Protein AF-A0A7S4KY15-F1 (afdb_monomer_lite)

Sequence (401 aa):
DKLGHRAYLKGSETFKRVVEAFGSQVVDPSSGEIDRRSLASIVFGDAEQMKVLNGIVWPAIRELAVEEMKGMRERGVELCVMEAAVLLEACWDDFVDEVWTVIVPEEKSKERLMKRNNISEEDAKKRISAQMTNQDRMKRSDIIISNEWDTEQTNQQVKKALQGVKNRMSSKPPIQVQQDSNGNNFLSSRWFSCCRSLKVDDATQRSWWRLIRQKYSGVGRYYHNTHHLRDMFVLLQEFAISADRQDLLYLAIFFHDVVYDATRTDNEEASVKFFQTFCNAARQISREDQDLVCKMIMSTKHDADHDRELKGDFAILNDLDLSILGSQPSKYSKYAENVQMEFSPLPFPTFLARRKEFLSKMLSKTTIFSADVFRRHLEDTARSNMDREIAKISRLCSLNN

InterPro domains:
  IPR001977 Dephospho-CoA kinase [PF01121] (1-149)
  IPR001977 Dephospho-CoA kinase [PS51219] (1-173)
  IPR001977 Dephospho-CoA kinase [TIGR00152] (1-159)
  IPR009218 Predicted HD phosphohydrolase [PTHR21174] (185-394)
  IPR027417 P-loop containing nucleoside triphosphate hydrolase [G3DSA:3.40.50.300] (1-173)
  IPR027417 P-loop containing nucleoside triphosphate hydrolase [SSF52540] (3-163)

Radius of gyration: 24.05 Å; chains: 1; bounding box: 65×59×65 Å

Foldseek 3Di:
DVLLQVLLFPPHPLVVQLCVLPNPQQADPPRRGGVPVSLCVVCPPDPVSVVSNCVSRVVSSLVVVVVVVLVCLVVVNPDDDDDDQCCVVSVVLQPDPFAEDEDEPLVVQLVVCCVVVVDDSVVSVVVQVVGDDPVRSVVSGPHYAYPHDDPVSSVVSVVVVVVVVVCVVVPDDPPVPPDDRDPDGPLLVLQVVLCVVLVFDPVLSVVVVVLLQVLLVDPLNLPSHVVLLVQLVVCCVVLVDDAPCNSLLSLLSSQLQSPDAPVDLCRLVVSLVVSVVSCVNRVSQDPVSSVVSSVLSVLLRPDDDLPPQDDTSSLSSNLSNCLQLQDDLVSVVSSVVSSVSSVVVDDPLVVLVVLLVSLVSCLPHPFNGNDPSSRVRGGVSSNVNSVVSNVVSVVVVVVVD

Structure (mmCIF, N/CA/C/O backbone):
data_AF-A0A7S4KY15-F1
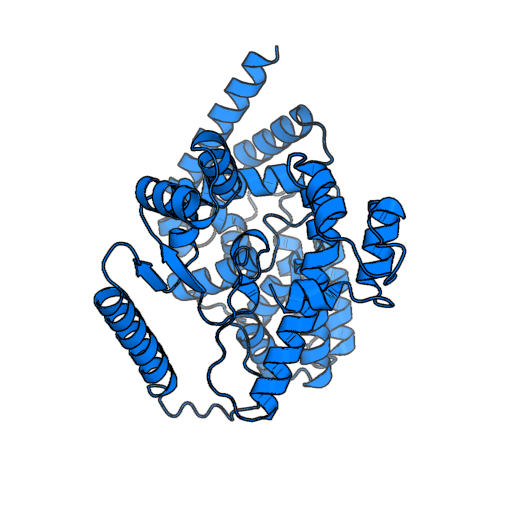#
_entry.id   AF-A0A7S4KY15-F1
#
loop_
_atom_site.group_PDB
_atom_site.id
_atom_site.type_symbol
_atom_site.label_atom_id
_atom_site.label_alt_id
_atom_site.label_comp_id
_atom_site.label_asym_id
_atom_site.label_entity_id
_atom_site.label_seq_id
_atom_site.pdbx_PDB_ins_code
_atom_site.Cartn_x
_atom_site.Cartn_y
_atom_site.Cartn_z
_atom_site.occupancy
_atom_site.B_iso_or_equiv
_atom_site.auth_seq_id
_atom_site.auth_comp_id
_atom_site.auth_asym_id
_atom_site.auth_atom_id
_atom_site.pdbx_PDB_model_num
ATOM 1 N N . ASP A 1 1 ? 12.269 -12.842 -16.974 1.00 84.38 1 ASP A N 1
ATOM 2 C CA . ASP A 1 1 ? 12.933 -12.526 -18.271 1.00 84.38 1 ASP A CA 1
ATOM 3 C C . ASP A 1 1 ? 12.148 -12.826 -19.544 1.00 84.38 1 ASP A C 1
ATOM 5 O O . ASP A 1 1 ? 11.930 -11.909 -20.329 1.00 84.38 1 ASP A O 1
ATOM 9 N N . LYS A 1 2 ? 11.697 -14.067 -19.786 1.00 90.31 2 LYS A N 1
ATOM 10 C CA . LYS A 1 2 ? 11.038 -14.436 -21.061 1.00 90.31 2 LYS A CA 1
ATOM 11 C C . LYS A 1 2 ? 9.825 -13.561 -21.410 1.00 90.31 2 LYS A C 1
ATOM 13 O O . LYS A 1 2 ? 9.674 -13.154 -22.558 1.00 90.31 2 LYS A O 1
ATOM 18 N N . LEU A 1 3 ? 8.994 -13.240 -20.416 1.00 91.31 3 LEU A N 1
ATOM 19 C CA . LEU A 1 3 ? 7.856 -12.333 -20.597 1.00 91.31 3 LEU A CA 1
ATOM 20 C C . LEU A 1 3 ? 8.289 -10.889 -20.873 1.00 91.31 3 LEU A C 1
ATOM 22 O O . LEU A 1 3 ? 7.637 -10.210 -21.653 1.00 91.31 3 LEU A O 1
ATOM 26 N N . GLY A 1 4 ? 9.424 -10.453 -20.318 1.00 89.06 4 GLY A N 1
ATOM 27 C CA . GLY A 1 4 ? 10.032 -9.162 -20.641 1.00 89.06 4 GLY A CA 1
ATOM 28 C C . GLY A 1 4 ? 10.377 -9.048 -22.115 1.00 89.06 4 GLY A C 1
ATOM 29 O O . GLY A 1 4 ? 9.967 -8.092 -22.756 1.00 89.06 4 GLY A O 1
ATOM 30 N N . HIS A 1 5 ? 11.035 -10.061 -22.678 1.00 89.06 5 HIS A N 1
ATOM 31 C CA . HIS A 1 5 ? 11.338 -10.079 -24.112 1.00 89.06 5 HIS A CA 1
ATOM 32 C C . HIS A 1 5 ? 10.069 -10.093 -24.974 1.00 89.06 5 HIS A C 1
ATOM 34 O O . HIS A 1 5 ? 10.026 -9.447 -26.015 1.00 89.06 5 HIS A O 1
ATOM 40 N N . ARG A 1 6 ? 9.028 -10.809 -24.532 1.00 92.12 6 ARG A N 1
ATOM 41 C CA . ARG A 1 6 ? 7.729 -10.844 -25.216 1.00 92.12 6 ARG A CA 1
ATOM 42 C C . ARG A 1 6 ? 6.985 -9.511 -25.180 1.00 92.12 6 ARG A C 1
ATOM 44 O O . ARG A 1 6 ? 6.291 -9.198 -26.142 1.00 92.12 6 ARG A O 1
ATOM 51 N N . ALA A 1 7 ? 7.108 -8.751 -24.093 1.00 92.12 7 ALA A N 1
ATOM 52 C CA . ALA A 1 7 ? 6.341 -7.527 -23.877 1.00 92.12 7 ALA A CA 1
ATOM 53 C C . ALA A 1 7 ? 6.545 -6.506 -25.005 1.00 92.12 7 ALA A C 1
ATOM 55 O O . ALA A 1 7 ? 5.584 -5.910 -25.480 1.00 92.12 7 ALA A O 1
ATOM 56 N N . TYR A 1 8 ? 7.776 -6.355 -25.493 1.00 92.12 8 TYR A N 1
ATOM 57 C CA . TYR A 1 8 ? 8.141 -5.402 -26.546 1.00 92.12 8 TYR A CA 1
ATOM 58 C C . TYR A 1 8 ? 8.457 -6.072 -27.892 1.00 92.12 8 TYR A C 1
ATOM 60 O O . TYR A 1 8 ? 9.281 -5.568 -28.652 1.00 92.12 8 TYR A O 1
ATOM 68 N N . LEU A 1 9 ? 7.823 -7.205 -28.215 1.00 93.38 9 LEU A N 1
ATOM 69 C CA . LEU A 1 9 ? 7.901 -7.744 -29.577 1.00 93.38 9 LEU A CA 1
ATOM 70 C C . LEU A 1 9 ? 7.381 -6.723 -30.594 1.00 93.38 9 LEU A C 1
ATOM 72 O O . LEU A 1 9 ? 6.464 -5.949 -30.312 1.00 93.38 9 LEU A O 1
ATOM 76 N N . LYS A 1 10 ? 7.960 -6.745 -31.798 1.00 91.50 10 LYS A N 1
ATOM 77 C CA . LYS A 1 10 ? 7.590 -5.841 -32.890 1.00 91.50 10 LYS A CA 1
ATOM 78 C C . LYS A 1 10 ? 6.073 -5.824 -33.097 1.00 91.50 10 LYS A C 1
ATOM 80 O O . LYS A 1 10 ? 5.444 -6.865 -33.266 1.00 91.50 10 LYS A O 1
ATOM 85 N N . GLY A 1 11 ? 5.502 -4.621 -33.105 1.00 89.50 11 GLY A N 1
ATOM 86 C CA . GLY A 1 11 ? 4.063 -4.397 -33.260 1.00 89.50 11 GLY A CA 1
ATOM 87 C C . GLY A 1 11 ? 3.275 -4.317 -31.949 1.00 89.50 11 GLY A C 1
ATOM 88 O O . GLY A 1 11 ? 2.125 -3.881 -31.988 1.00 89.50 11 GLY A O 1
ATOM 89 N N . SER A 1 12 ? 3.868 -4.660 -30.798 1.00 93.62 12 SER A N 1
ATOM 90 C CA . SER A 1 12 ? 3.221 -4.444 -29.502 1.00 93.62 12 SER A CA 1
ATOM 91 C C . SER A 1 12 ? 3.156 -2.958 -29.142 1.00 93.62 12 SER A C 1
ATOM 93 O O . SER A 1 12 ? 3.936 -2.133 -29.624 1.00 93.62 12 SER A O 1
ATOM 95 N N . GLU A 1 13 ? 2.228 -2.601 -28.258 1.00 93.19 13 GLU A N 1
ATOM 96 C CA . GLU A 1 13 ? 2.132 -1.230 -27.755 1.00 93.19 13 GLU A CA 1
ATOM 97 C C . GLU A 1 13 ? 3.367 -0.845 -26.928 1.00 93.19 13 GLU A C 1
ATOM 99 O O . GLU A 1 13 ? 3.896 0.258 -27.045 1.00 93.19 13 GLU A O 1
ATOM 104 N N . THR A 1 14 ? 3.904 -1.786 -26.149 1.00 94.19 14 THR A N 1
ATOM 105 C CA . THR A 1 14 ? 5.148 -1.588 -25.397 1.00 94.19 14 THR A CA 1
ATOM 106 C C . THR A 1 14 ? 6.331 -1.325 -26.325 1.00 94.19 14 THR A C 1
ATOM 108 O O . THR A 1 14 ? 7.147 -0.467 -26.006 1.00 94.19 14 THR A O 1
ATOM 111 N N . PHE A 1 15 ? 6.418 -2.000 -27.479 1.00 96.81 15 PHE A N 1
ATOM 112 C CA . PHE A 1 15 ? 7.454 -1.727 -28.481 1.00 96.81 15 PHE A CA 1
ATOM 113 C C . PHE A 1 15 ? 7.406 -0.266 -28.935 1.00 96.81 15 PHE A C 1
ATOM 115 O O . PHE A 1 15 ? 8.423 0.420 -28.874 1.00 96.81 15 PHE A O 1
ATOM 122 N N . LYS A 1 16 ? 6.224 0.236 -29.321 1.00 95.75 16 LYS A N 1
ATOM 123 C CA . LYS A 1 16 ? 6.062 1.633 -29.760 1.00 95.75 16 LYS A CA 1
ATOM 124 C C . LYS A 1 16 ? 6.497 2.613 -28.678 1.00 95.75 16 LYS A C 1
ATOM 126 O O . LYS A 1 16 ? 7.322 3.476 -28.947 1.00 95.75 16 LYS A O 1
ATOM 131 N N . ARG A 1 17 ? 6.030 2.411 -27.443 1.00 95.56 17 ARG A N 1
ATOM 132 C CA . ARG A 1 17 ? 6.374 3.271 -26.300 1.00 95.56 17 ARG A CA 1
ATOM 133 C C . ARG A 1 17 ? 7.869 3.264 -25.980 1.00 95.56 17 ARG A C 1
ATOM 135 O O . ARG A 1 17 ? 8.416 4.299 -25.617 1.00 95.56 17 ARG A O 1
ATOM 142 N N . VAL A 1 18 ? 8.542 2.119 -26.119 1.00 96.44 18 VAL A N 1
ATOM 143 C CA . VAL A 1 18 ? 10.005 2.035 -25.969 1.00 96.44 18 VAL A CA 1
ATOM 144 C C . VAL A 1 18 ? 10.705 2.830 -27.076 1.00 96.44 18 VAL A C 1
ATOM 146 O O . VAL A 1 18 ? 11.608 3.605 -26.778 1.00 96.44 18 VAL A O 1
ATOM 149 N N . VAL A 1 19 ? 10.279 2.703 -28.335 1.00 96.62 19 VAL A N 1
ATOM 150 C CA . VAL A 1 19 ? 10.871 3.463 -29.453 1.00 96.62 19 VAL A CA 1
ATOM 151 C C . VAL A 1 19 ? 10.602 4.966 -29.331 1.00 96.62 19 VAL A C 1
ATOM 153 O O . VAL A 1 19 ? 11.486 5.765 -29.619 1.00 96.62 19 VAL A O 1
ATOM 156 N N . GLU A 1 20 ? 9.423 5.370 -28.863 1.00 96.50 20 GLU A N 1
ATOM 157 C CA . GLU A 1 20 ? 9.095 6.776 -28.592 1.00 96.50 20 GLU A CA 1
ATOM 158 C C . GLU A 1 20 ? 9.976 7.371 -27.488 1.00 96.50 20 GLU A C 1
ATOM 160 O O . GLU A 1 20 ? 10.444 8.499 -27.618 1.00 96.50 20 GLU A O 1
ATOM 165 N N . ALA A 1 21 ? 10.228 6.613 -26.417 1.00 95.31 21 ALA A N 1
ATOM 166 C CA . ALA A 1 21 ? 11.022 7.082 -25.285 1.00 95.31 21 ALA A CA 1
ATOM 167 C C . ALA A 1 21 ? 12.530 7.118 -25.579 1.00 95.31 21 ALA A C 1
ATOM 169 O O . ALA A 1 21 ? 13.219 8.038 -25.144 1.00 95.31 21 ALA A O 1
ATOM 170 N N . PHE A 1 22 ? 13.046 6.121 -26.303 1.00 95.69 22 PHE A N 1
ATOM 171 C CA . PHE A 1 22 ? 14.488 5.920 -26.480 1.00 95.69 22 PHE A CA 1
ATOM 172 C C . PHE A 1 22 ? 14.981 6.150 -27.911 1.00 95.69 22 PHE A C 1
ATOM 174 O O . PHE A 1 22 ? 16.177 6.032 -28.152 1.00 95.69 22 PHE A O 1
ATOM 181 N N . GLY A 1 23 ? 14.098 6.509 -28.845 1.00 94.69 23 GLY A N 1
ATOM 182 C CA . GLY A 1 23 ? 14.410 6.807 -30.243 1.00 94.69 23 GLY A CA 1
ATOM 183 C C . GLY A 1 23 ? 14.608 5.571 -31.130 1.00 94.69 23 GLY A C 1
ATOM 184 O O . GLY A 1 23 ? 14.710 4.435 -30.673 1.00 94.69 23 GLY A O 1
ATOM 185 N N . SER A 1 24 ? 14.674 5.775 -32.448 1.00 93.69 24 SER A N 1
ATOM 186 C CA . SER A 1 24 ? 14.791 4.676 -33.421 1.00 93.69 24 SER A CA 1
ATOM 187 C C . SER A 1 24 ? 16.122 3.922 -33.354 1.00 93.69 24 SER A C 1
ATOM 189 O O . SER A 1 24 ? 16.219 2.824 -33.889 1.00 93.69 24 SER A O 1
ATOM 191 N N . GLN A 1 25 ? 17.142 4.473 -32.692 1.00 93.62 25 GLN A N 1
ATOM 192 C CA . GLN A 1 25 ? 18.443 3.826 -32.514 1.00 93.62 25 GLN A CA 1
ATOM 193 C C . GLN A 1 25 ? 18.392 2.571 -31.633 1.00 93.62 25 GLN A C 1
ATOM 195 O O . GLN A 1 25 ? 19.331 1.782 -31.661 1.00 93.62 25 GLN A O 1
ATOM 200 N N . VAL A 1 26 ? 17.318 2.367 -30.858 1.00 95.62 26 VAL A N 1
ATOM 201 C CA . VAL A 1 26 ? 17.126 1.119 -30.100 1.00 95.62 26 VAL A CA 1
ATOM 202 C C . VAL A 1 26 ? 16.463 0.017 -30.923 1.00 95.62 26 VAL A C 1
ATOM 204 O O . VAL A 1 26 ? 16.178 -1.047 -30.381 1.00 95.62 26 VAL A O 1
ATOM 207 N N . VAL A 1 27 ? 16.198 0.250 -32.210 1.00 96.00 27 VAL A N 1
ATOM 208 C CA . VAL A 1 27 ? 15.629 -0.739 -33.128 1.00 96.00 27 VAL A CA 1
ATOM 209 C C . VAL A 1 27 ? 16.732 -1.261 -34.035 1.00 96.00 27 VAL A C 1
ATOM 211 O O . VAL A 1 27 ? 17.390 -0.490 -34.731 1.00 96.00 27 VAL A O 1
ATOM 214 N N . ASP A 1 28 ? 16.915 -2.578 -34.056 1.00 94.44 28 ASP A N 1
ATOM 215 C CA . ASP A 1 28 ? 17.824 -3.223 -34.993 1.00 94.44 28 ASP A CA 1
ATOM 216 C C . ASP A 1 28 ? 17.296 -3.037 -36.433 1.00 94.44 28 ASP A C 1
ATOM 218 O O . ASP A 1 28 ? 16.183 -3.482 -36.735 1.00 94.44 28 ASP A O 1
ATOM 222 N N . PRO A 1 29 ? 18.060 -2.413 -37.350 1.00 91.06 29 PRO A N 1
ATOM 223 C CA . PRO A 1 29 ? 17.568 -2.100 -38.693 1.00 91.06 29 PRO A CA 1
ATOM 224 C C . PRO A 1 29 ? 17.231 -3.329 -39.545 1.00 91.06 29 PRO A C 1
ATOM 226 O O . PRO A 1 29 ? 16.458 -3.218 -40.495 1.00 91.06 29 PRO A O 1
ATOM 229 N N . SER A 1 30 ? 17.818 -4.491 -39.236 1.00 92.19 30 SER A N 1
ATOM 230 C CA . SER A 1 30 ? 17.660 -5.708 -40.038 1.00 92.19 30 SER A CA 1
ATOM 231 C C . SER A 1 30 ? 16.405 -6.505 -39.668 1.00 92.19 30 SER A C 1
ATOM 233 O O . SER A 1 30 ? 15.665 -6.953 -40.542 1.00 92.19 30 SER A O 1
ATOM 235 N N . SER A 1 31 ? 16.128 -6.640 -38.373 1.00 92.12 31 SER A N 1
ATOM 236 C CA . SER A 1 31 ? 14.984 -7.375 -37.825 1.00 92.12 31 SER A CA 1
ATOM 237 C C . SER A 1 31 ? 13.772 -6.469 -37.578 1.00 92.12 31 SER A C 1
ATOM 239 O O . SER A 1 31 ? 12.613 -6.892 -37.678 1.00 92.12 31 SER A O 1
ATOM 241 N N . GLY A 1 32 ? 14.015 -5.191 -37.285 1.00 92.50 32 GLY A N 1
ATOM 242 C CA . GLY A 1 32 ? 13.005 -4.262 -36.791 1.00 92.50 32 GLY A CA 1
ATOM 243 C C . GLY A 1 32 ? 12.540 -4.574 -35.365 1.00 92.50 32 GLY A C 1
ATOM 244 O O . GLY A 1 32 ? 11.466 -4.114 -34.979 1.00 92.50 32 GLY A O 1
ATOM 245 N N . GLU A 1 33 ? 13.290 -5.381 -34.612 1.00 94.62 33 GLU A N 1
ATOM 246 C CA . GLU A 1 33 ? 13.068 -5.629 -33.184 1.00 94.62 33 GLU A CA 1
ATOM 247 C C . GLU A 1 33 ? 13.907 -4.681 -32.318 1.00 94.62 33 GLU A C 1
ATOM 249 O O . GLU A 1 33 ? 14.807 -4.003 -32.808 1.00 94.62 33 GLU A O 1
ATOM 254 N N . ILE A 1 34 ? 13.627 -4.632 -31.012 1.00 95.12 34 ILE A N 1
ATOM 255 C CA . ILE A 1 34 ? 14.460 -3.875 -30.073 1.00 95.12 34 ILE A CA 1
ATOM 256 C C . ILE A 1 34 ? 15.853 -4.509 -29.986 1.00 95.12 34 ILE A C 1
ATOM 258 O O . ILE A 1 34 ? 16.000 -5.651 -29.536 1.00 95.12 34 ILE A O 1
ATOM 262 N N . ASP A 1 35 ? 16.885 -3.738 -30.325 1.00 94.75 35 ASP A N 1
ATOM 263 C CA . ASP A 1 35 ? 18.264 -4.075 -30.003 1.00 94.75 35 ASP A CA 1
ATOM 264 C C . ASP A 1 35 ? 18.503 -3.851 -28.507 1.00 94.75 35 ASP A C 1
ATOM 266 O O . ASP A 1 35 ? 18.788 -2.750 -28.024 1.00 94.75 35 ASP A O 1
ATOM 270 N N . ARG A 1 36 ? 18.416 -4.949 -27.754 1.00 91.12 36 ARG A N 1
ATOM 271 C CA . ARG A 1 36 ? 18.651 -4.956 -26.308 1.00 91.12 36 ARG A CA 1
ATOM 272 C C . ARG A 1 36 ? 20.043 -4.461 -25.935 1.00 91.12 36 ARG A C 1
ATOM 274 O O . ARG A 1 36 ? 20.189 -3.976 -24.820 1.00 91.12 36 ARG A O 1
ATOM 281 N N . ARG A 1 37 ? 21.057 -4.585 -26.800 1.00 89.31 37 ARG A N 1
ATOM 282 C CA . ARG A 1 37 ? 22.414 -4.100 -26.507 1.00 89.31 37 ARG A CA 1
ATOM 283 C C . ARG A 1 37 ?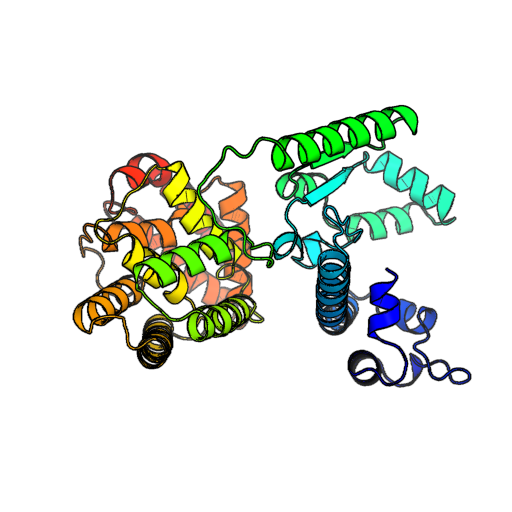 22.465 -2.577 -26.566 1.00 89.31 37 ARG A C 1
ATOM 285 O O . ARG A 1 37 ? 22.994 -1.958 -25.644 1.00 89.31 37 ARG A O 1
ATOM 292 N N . SER A 1 38 ? 21.869 -1.993 -27.601 1.00 92.38 38 SER A N 1
ATOM 293 C CA . SER A 1 38 ? 21.743 -0.540 -27.738 1.00 92.38 38 SER A CA 1
ATOM 294 C C . SER A 1 38 ? 20.864 0.044 -26.632 1.00 92.38 38 SER A C 1
ATOM 296 O O . SER A 1 38 ? 21.295 0.966 -25.941 1.00 92.38 38 SER A O 1
ATOM 298 N N . LEU A 1 39 ? 19.702 -0.557 -26.351 1.00 93.31 39 LEU A N 1
ATOM 299 C CA . LEU A 1 39 ? 18.846 -0.129 -25.240 1.00 93.31 39 LEU A CA 1
ATOM 300 C C . LEU A 1 39 ? 19.570 -0.234 -23.889 1.00 93.31 39 LEU A C 1
ATOM 302 O O . LEU A 1 39 ? 19.547 0.711 -23.105 1.00 93.31 39 LEU A O 1
ATOM 306 N N . ALA A 1 40 ? 20.269 -1.347 -23.641 1.00 88.19 40 ALA A N 1
ATOM 307 C CA . ALA A 1 40 ? 21.098 -1.548 -22.454 1.00 88.19 40 ALA A CA 1
ATOM 308 C C . ALA A 1 40 ? 22.138 -0.431 -22.283 1.00 88.19 40 ALA A C 1
ATOM 310 O O . ALA A 1 40 ? 22.302 0.066 -21.176 1.00 88.19 40 ALA A O 1
ATOM 311 N N . SER A 1 41 ? 22.811 -0.005 -23.354 1.00 89.12 41 SER A N 1
ATOM 312 C CA . SER A 1 41 ? 23.823 1.056 -23.272 1.00 89.12 41 SER A CA 1
ATOM 313 C C . SER A 1 41 ? 23.266 2.427 -22.867 1.00 89.12 41 SER A C 1
ATOM 315 O O . SER A 1 41 ? 24.013 3.243 -22.340 1.00 89.12 41 SER A O 1
ATOM 317 N N . ILE A 1 42 ? 21.965 2.660 -23.081 1.00 90.50 42 ILE A N 1
ATOM 318 C CA . ILE A 1 42 ? 21.277 3.896 -22.690 1.00 90.50 42 ILE A CA 1
ATOM 319 C C . ILE A 1 42 ? 20.821 3.822 -21.230 1.00 90.50 42 ILE A C 1
ATOM 321 O O . ILE A 1 42 ? 20.966 4.786 -20.487 1.00 90.50 42 ILE A O 1
ATOM 325 N N . VAL A 1 43 ? 20.255 2.684 -20.811 1.00 89.56 43 VAL A N 1
ATOM 326 C CA . VAL A 1 43 ? 19.633 2.565 -19.480 1.00 89.56 43 VAL A CA 1
ATOM 327 C C . VAL A 1 43 ? 20.600 2.106 -18.389 1.00 89.56 43 VAL A C 1
ATOM 329 O O . VAL A 1 43 ? 20.411 2.434 -17.220 1.00 89.56 43 VAL A O 1
ATOM 332 N N . PHE A 1 44 ? 21.640 1.333 -18.717 1.00 79.31 44 PHE A N 1
ATOM 333 C CA . PHE A 1 44 ? 22.624 0.908 -17.722 1.00 79.31 44 PHE A CA 1
ATOM 334 C C . PHE A 1 44 ? 23.637 2.024 -17.476 1.00 79.31 44 PHE A C 1
ATOM 336 O O . PHE A 1 44 ? 24.485 2.302 -18.315 1.00 79.31 44 PHE A O 1
ATOM 343 N N . GLY A 1 45 ? 23.565 2.621 -16.285 1.00 75.00 45 GLY A N 1
ATOM 344 C CA . GLY A 1 45 ? 24.395 3.761 -15.882 1.00 75.00 45 GLY A CA 1
ATOM 345 C C . GLY A 1 45 ? 23.601 5.053 -15.689 1.00 75.00 45 GLY A C 1
ATOM 346 O O . GLY A 1 45 ? 24.130 5.985 -15.093 1.00 75.00 45 GLY A O 1
ATOM 347 N N . ASP A 1 46 ? 22.329 5.076 -16.103 1.00 84.62 46 ASP A N 1
ATOM 348 C CA . ASP A 1 46 ? 21.411 6.200 -15.919 1.00 84.62 46 ASP A CA 1
ATOM 349 C C . ASP A 1 46 ? 20.130 5.729 -15.207 1.00 84.62 46 ASP A C 1
ATOM 351 O O . ASP A 1 46 ? 19.293 5.007 -15.759 1.00 84.62 46 ASP A O 1
ATOM 355 N N . ALA A 1 47 ? 19.995 6.121 -13.939 1.00 81.56 47 ALA A N 1
ATOM 356 C CA . ALA A 1 47 ? 18.879 5.713 -13.091 1.00 81.56 47 ALA A CA 1
ATOM 357 C C . ALA A 1 47 ? 17.526 6.260 -13.577 1.00 81.56 47 ALA A C 1
ATOM 359 O O . ALA A 1 47 ? 16.511 5.572 -13.435 1.00 81.56 47 ALA A O 1
ATOM 360 N N . GLU A 1 48 ? 17.498 7.452 -14.178 1.00 87.81 48 GLU A N 1
ATOM 361 C CA . GLU A 1 48 ? 16.263 8.051 -14.691 1.00 87.81 48 GLU A CA 1
ATOM 362 C C . GLU A 1 48 ? 15.811 7.332 -15.964 1.00 87.81 48 GLU A C 1
ATOM 364 O O . GLU A 1 48 ? 14.641 6.962 -16.083 1.00 87.81 48 GLU A O 1
ATOM 369 N N . GLN A 1 49 ? 16.739 7.008 -16.868 1.00 91.06 49 GLN A N 1
ATOM 370 C CA . GLN A 1 49 ? 16.420 6.227 -18.070 1.00 91.06 49 GLN A CA 1
ATOM 371 C C . GLN A 1 49 ? 15.962 4.805 -17.727 1.00 91.06 49 GLN A C 1
ATOM 373 O O . GLN A 1 49 ? 14.993 4.297 -18.301 1.00 91.06 49 GLN A O 1
ATOM 378 N N . MET A 1 50 ? 16.598 4.168 -16.740 1.00 89.81 50 MET A N 1
ATOM 379 C CA . MET A 1 50 ? 16.151 2.873 -16.224 1.00 89.81 50 MET A CA 1
ATOM 380 C C . MET A 1 50 ? 14.731 2.955 -15.648 1.00 89.81 50 MET A C 1
ATOM 382 O O . MET A 1 50 ? 13.908 2.071 -15.894 1.00 89.81 50 MET A O 1
ATOM 386 N N . LYS A 1 51 ? 14.407 4.028 -14.918 1.00 86.75 51 LYS A N 1
ATOM 387 C CA . LYS A 1 51 ? 13.064 4.260 -14.370 1.00 86.75 51 LYS A CA 1
ATOM 388 C C . LYS A 1 51 ? 12.019 4.438 -15.472 1.00 86.75 51 LYS A C 1
ATOM 390 O O . LYS A 1 51 ? 10.942 3.848 -15.369 1.00 86.75 51 LYS A O 1
ATOM 395 N N . VAL A 1 52 ? 12.338 5.177 -16.536 1.00 89.38 52 VAL A N 1
ATOM 396 C CA . VAL A 1 52 ? 11.468 5.320 -17.717 1.00 89.38 52 VAL A CA 1
ATOM 397 C C . VAL A 1 52 ? 11.216 3.961 -18.370 1.00 89.38 52 VAL A C 1
ATOM 399 O O . VAL A 1 52 ? 10.058 3.592 -18.581 1.00 89.38 52 VAL A O 1
ATOM 402 N N . LEU A 1 53 ? 12.271 3.177 -18.627 1.00 93.81 53 LEU A N 1
ATOM 403 C CA . LEU A 1 53 ? 12.132 1.854 -19.241 1.00 93.81 53 LEU A CA 1
ATOM 404 C C . LEU A 1 53 ? 11.265 0.931 -18.379 1.00 93.81 53 LEU A C 1
ATOM 406 O O . LEU A 1 53 ? 10.328 0.309 -18.883 1.00 93.81 53 LEU A O 1
ATOM 410 N N . ASN A 1 54 ? 11.541 0.874 -17.078 1.00 91.62 54 ASN A N 1
ATOM 411 C CA . ASN A 1 54 ? 10.780 0.067 -16.129 1.00 91.62 54 ASN A CA 1
ATOM 412 C C . ASN A 1 54 ? 9.305 0.491 -16.081 1.00 91.62 54 ASN A C 1
ATOM 414 O O . ASN A 1 54 ? 8.426 -0.368 -16.121 1.00 91.62 54 ASN A O 1
ATOM 418 N N . GLY A 1 55 ? 9.015 1.796 -16.097 1.00 87.56 55 GLY A N 1
ATOM 419 C CA . GLY A 1 55 ? 7.647 2.327 -16.136 1.00 87.56 55 GLY A CA 1
ATOM 420 C C . GLY A 1 55 ? 6.860 1.953 -17.399 1.00 87.56 55 GLY A C 1
ATOM 421 O O . GLY A 1 55 ? 5.630 1.893 -17.363 1.00 87.56 55 GLY A O 1
ATOM 422 N N . ILE A 1 56 ? 7.545 1.664 -18.508 1.00 89.25 56 ILE A N 1
ATOM 423 C CA . ILE A 1 56 ? 6.926 1.188 -19.753 1.00 89.25 56 ILE A CA 1
ATOM 424 C C . ILE A 1 56 ? 6.781 -0.339 -19.742 1.00 89.25 56 ILE A C 1
ATOM 426 O O . ILE A 1 56 ? 5.722 -0.869 -20.086 1.00 89.25 56 ILE A O 1
ATOM 430 N N . VAL A 1 57 ? 7.839 -1.053 -19.360 1.00 93.12 57 VAL A N 1
ATOM 431 C CA . VAL A 1 57 ? 7.949 -2.505 -19.554 1.00 93.12 57 VAL A CA 1
ATOM 432 C C . VAL A 1 57 ? 7.301 -3.298 -18.419 1.00 93.12 57 VAL A C 1
ATOM 434 O O . VAL A 1 57 ? 6.662 -4.316 -18.686 1.00 93.12 57 VAL A O 1
ATOM 437 N N . TRP A 1 58 ? 7.418 -2.867 -17.160 1.00 92.75 58 TRP A N 1
ATOM 438 C CA . TRP A 1 58 ? 6.886 -3.629 -16.023 1.00 92.75 58 TRP A CA 1
ATOM 439 C C . TRP A 1 58 ? 5.365 -3.823 -16.058 1.00 92.75 58 TRP A C 1
ATOM 441 O O . TRP A 1 58 ? 4.935 -4.956 -15.829 1.00 92.75 58 TRP A O 1
ATOM 451 N N . PRO A 1 59 ? 4.537 -2.809 -16.390 1.00 85.06 59 PRO A N 1
ATOM 452 C CA . PRO A 1 59 ? 3.096 -3.017 -16.536 1.00 85.06 59 PRO A CA 1
ATOM 453 C C . PRO A 1 59 ? 2.759 -4.083 -17.587 1.00 85.06 59 PRO A C 1
ATOM 455 O O . PRO A 1 59 ? 1.947 -4.965 -17.327 1.00 85.06 59 PRO A O 1
ATOM 458 N N . ALA A 1 60 ? 3.452 -4.068 -18.729 1.00 89.81 60 ALA A N 1
ATOM 459 C CA . ALA A 1 60 ? 3.236 -5.038 -19.799 1.00 89.81 60 ALA A CA 1
ATOM 460 C C . ALA A 1 60 ? 3.667 -6.461 -19.402 1.00 89.81 60 ALA A C 1
ATOM 462 O O . ALA A 1 60 ? 2.960 -7.429 -19.681 1.00 89.81 60 ALA A O 1
ATOM 463 N N . ILE A 1 61 ? 4.796 -6.612 -18.696 1.00 93.44 61 ILE A N 1
ATOM 464 C CA . ILE A 1 61 ? 5.206 -7.916 -18.147 1.00 93.44 61 ILE A CA 1
ATOM 465 C C . ILE A 1 61 ? 4.157 -8.441 -17.171 1.00 93.44 61 ILE A C 1
ATOM 467 O O . ILE A 1 61 ? 3.827 -9.625 -17.217 1.00 93.44 61 ILE A O 1
ATOM 471 N N . ARG A 1 62 ? 3.640 -7.574 -16.296 1.00 87.81 62 ARG A N 1
ATOM 472 C CA . ARG A 1 62 ? 2.617 -7.945 -15.317 1.00 87.81 62 ARG A CA 1
ATOM 473 C C . ARG A 1 62 ? 1.358 -8.466 -16.001 1.00 87.81 62 ARG A C 1
ATOM 475 O O . ARG A 1 62 ? 0.855 -9.510 -15.600 1.00 87.81 62 ARG A O 1
ATOM 482 N N . GLU A 1 63 ? 0.868 -7.774 -17.025 1.00 85.25 63 GLU A N 1
ATOM 483 C CA . GLU A 1 63 ? -0.299 -8.215 -17.801 1.00 85.25 63 GLU A CA 1
ATOM 484 C C . GLU A 1 63 ? -0.075 -9.603 -18.410 1.00 85.25 63 GLU A C 1
ATOM 486 O O . GLU A 1 63 ? -0.885 -10.505 -18.189 1.00 85.25 63 GLU A O 1
ATOM 491 N N . LEU A 1 64 ? 1.073 -9.812 -19.063 1.00 92.50 64 LEU A N 1
ATOM 492 C CA . LEU A 1 64 ? 1.439 -11.114 -19.625 1.00 92.50 64 LEU A CA 1
ATOM 493 C C . LEU A 1 64 ? 1.557 -12.203 -18.550 1.00 92.50 64 LEU A C 1
ATOM 495 O O . LEU A 1 64 ? 1.144 -13.336 -18.778 1.00 92.50 64 LEU A O 1
ATOM 499 N N . ALA A 1 65 ? 2.114 -11.889 -17.380 1.00 92.44 65 ALA A N 1
ATOM 500 C CA . ALA A 1 65 ? 2.253 -12.848 -16.287 1.00 92.44 65 ALA A CA 1
ATOM 501 C C . ALA A 1 65 ? 0.886 -13.267 -15.731 1.00 92.44 65 ALA A C 1
ATOM 503 O O . ALA A 1 65 ? 0.643 -14.456 -15.520 1.00 92.44 65 ALA A O 1
ATOM 504 N N . VAL A 1 66 ? -0.023 -12.307 -15.535 1.00 86.44 66 VAL A N 1
ATOM 505 C CA . VAL A 1 66 ? -1.406 -12.562 -15.103 1.00 86.44 66 VAL A CA 1
ATOM 506 C C . VAL A 1 66 ? -2.151 -13.423 -16.119 1.00 86.44 66 VAL A C 1
ATOM 508 O O . VAL A 1 66 ? -2.850 -14.358 -15.724 1.00 86.44 66 VAL A O 1
ATOM 511 N N . GLU A 1 67 ? -1.977 -13.158 -17.411 1.00 88.12 67 GLU A N 1
ATOM 512 C CA . GLU A 1 67 ? -2.579 -13.958 -18.479 1.00 88.12 67 GLU A CA 1
ATOM 513 C C . GLU A 1 67 ? -2.034 -15.395 -18.512 1.00 88.12 67 GLU A C 1
ATOM 515 O O . GLU A 1 67 ? -2.816 -16.347 -18.541 1.00 88.12 67 GLU A O 1
ATOM 520 N N . GLU A 1 68 ? -0.715 -15.579 -18.414 1.00 92.88 68 GLU A N 1
ATOM 521 C CA . GLU A 1 68 ? -0.086 -16.907 -18.347 1.00 92.88 68 GLU A CA 1
ATOM 522 C C . GLU A 1 68 ? -0.568 -17.706 -17.132 1.00 92.88 68 GLU A C 1
ATOM 524 O O . GLU A 1 68 ? -0.960 -18.868 -17.266 1.00 92.88 68 GLU A O 1
ATOM 529 N N . MET A 1 69 ? -0.602 -17.085 -15.949 1.00 89.25 69 MET A N 1
ATOM 530 C CA . MET A 1 69 ? -1.101 -17.730 -14.731 1.00 89.25 69 MET A CA 1
ATOM 531 C C . MET A 1 69 ? -2.575 -18.121 -14.862 1.00 89.25 69 MET A C 1
ATOM 533 O O . MET A 1 69 ? -2.967 -19.208 -14.430 1.00 89.25 69 MET A O 1
ATOM 537 N N . LYS A 1 70 ? -3.393 -17.274 -15.497 1.00 85.06 70 LYS A N 1
ATOM 538 C CA . LYS A 1 70 ? -4.795 -17.590 -15.785 1.00 85.06 70 LYS A CA 1
ATOM 539 C C . LYS A 1 70 ? -4.906 -18.807 -16.709 1.00 85.06 70 LYS A C 1
ATOM 541 O O . LYS A 1 70 ? -5.620 -19.749 -16.374 1.00 85.06 70 LYS A O 1
ATOM 546 N N . GLY A 1 71 ? -4.154 -18.839 -17.808 1.00 89.62 71 GLY A N 1
ATOM 547 C CA . GLY A 1 71 ? -4.150 -19.975 -18.737 1.00 89.62 71 GLY A CA 1
ATOM 548 C C . GLY A 1 71 ? -3.580 -21.265 -18.128 1.00 89.62 71 GLY A C 1
ATOM 549 O O . GLY A 1 71 ? -3.985 -22.370 -18.486 1.00 89.62 71 GLY A O 1
ATOM 550 N N . MET A 1 72 ? -2.639 -21.176 -17.184 1.00 91.88 72 MET A N 1
ATOM 551 C CA . MET A 1 72 ? -2.190 -22.329 -16.390 1.00 91.88 72 MET A CA 1
ATOM 552 C C . MET A 1 72 ? -3.309 -22.853 -15.485 1.00 91.88 72 MET A C 1
ATOM 554 O O . MET A 1 72 ? -3.559 -24.058 -15.461 1.00 91.88 72 MET A O 1
ATOM 558 N N . ARG A 1 73 ? -4.029 -21.957 -14.806 1.00 84.25 73 ARG A N 1
ATOM 559 C CA . ARG A 1 73 ? -5.158 -22.326 -13.945 1.00 84.25 73 ARG A CA 1
ATOM 560 C C . ARG A 1 73 ? -6.288 -22.998 -14.720 1.00 84.25 73 ARG A C 1
ATOM 562 O O . ARG A 1 73 ? -6.803 -24.013 -14.267 1.00 84.25 73 ARG A O 1
ATOM 569 N N . GLU A 1 74 ? -6.642 -22.480 -15.894 1.00 86.12 74 GLU A N 1
ATOM 570 C CA . GLU A 1 74 ? -7.666 -23.077 -16.769 1.00 86.12 74 GLU A CA 1
ATOM 571 C C . GLU A 1 74 ? -7.290 -24.500 -17.227 1.00 86.12 74 GLU A C 1
ATOM 573 O O . GLU A 1 74 ? -8.166 -25.324 -17.471 1.00 86.12 74 GLU A O 1
ATOM 578 N N . ARG A 1 75 ? -5.991 -24.826 -17.269 1.00 94.12 75 ARG A N 1
ATOM 579 C CA . ARG A 1 75 ? -5.472 -26.178 -17.547 1.00 94.12 75 ARG A CA 1
ATOM 580 C C . ARG A 1 75 ? -5.362 -27.073 -16.306 1.00 94.12 75 ARG A C 1
ATOM 582 O O . ARG A 1 75 ? -4.825 -28.172 -16.407 1.00 94.12 75 ARG A O 1
ATOM 589 N N . GLY A 1 76 ? -5.829 -26.616 -15.146 1.00 90.06 76 GLY A N 1
ATOM 590 C CA . GLY A 1 76 ? -5.767 -27.372 -13.894 1.00 90.06 76 GLY A CA 1
ATOM 591 C C . GLY A 1 76 ? -4.387 -27.386 -13.231 1.00 90.06 76 GLY A C 1
ATOM 592 O O . GLY A 1 76 ? -4.123 -28.246 -12.397 1.00 90.06 76 GLY A O 1
ATOM 593 N N . VAL A 1 77 ? -3.487 -26.459 -13.581 1.00 92.31 77 VAL A N 1
ATOM 594 C CA . VAL A 1 77 ? -2.215 -26.311 -12.861 1.00 92.31 77 VAL A CA 1
ATOM 595 C C . VAL A 1 77 ? -2.495 -25.723 -11.478 1.00 92.31 77 VAL A C 1
ATOM 597 O O . VAL A 1 77 ? -2.935 -24.581 -11.356 1.00 92.31 77 VAL A O 1
ATOM 600 N N . GLU A 1 78 ? -2.222 -26.502 -10.433 1.00 86.88 78 GLU A N 1
ATOM 601 C CA . GLU A 1 78 ? -2.494 -26.113 -9.042 1.00 86.88 78 GLU A CA 1
ATOM 602 C C . GLU A 1 78 ? -1.397 -25.237 -8.422 1.00 86.88 78 GLU A C 1
ATOM 604 O O . GLU A 1 78 ? -1.662 -24.482 -7.490 1.00 86.88 78 GLU A O 1
ATOM 609 N N . LEU A 1 79 ? -0.164 -25.333 -8.934 1.00 90.06 79 LEU A N 1
ATOM 610 C CA . LEU A 1 79 ? 0.997 -24.600 -8.434 1.00 90.06 79 LEU A CA 1
ATOM 611 C C . LEU A 1 79 ? 1.788 -24.002 -9.600 1.00 90.06 79 LEU A C 1
ATOM 613 O O . LEU A 1 79 ? 2.274 -24.725 -10.469 1.00 90.06 79 LEU A O 1
ATOM 617 N N . CYS A 1 80 ? 1.956 -22.681 -9.583 1.00 93.19 80 CYS A N 1
ATOM 618 C CA . CYS A 1 80 ? 2.779 -21.938 -10.531 1.00 93.19 80 CYS A CA 1
ATOM 619 C C . CYS A 1 80 ? 3.891 -21.208 -9.773 1.00 93.19 80 CYS A C 1
ATOM 621 O O . CYS A 1 80 ? 3.637 -20.597 -8.739 1.00 93.19 80 CYS A O 1
ATOM 623 N N . VAL A 1 81 ? 5.116 -21.247 -10.302 1.00 94.38 81 VAL A N 1
ATOM 624 C CA . VAL A 1 81 ? 6.259 -20.502 -9.757 1.00 94.38 81 VAL A CA 1
ATOM 625 C C . VAL A 1 81 ? 6.635 -19.406 -10.743 1.00 94.38 81 VAL A C 1
ATOM 627 O O . VAL A 1 81 ? 7.030 -19.692 -11.874 1.00 94.38 81 VAL A O 1
ATOM 630 N N . MET A 1 82 ? 6.517 -18.151 -10.311 1.00 93.50 82 MET A N 1
ATOM 631 C CA . MET A 1 82 ? 6.953 -16.991 -11.082 1.00 93.50 82 MET A CA 1
ATOM 632 C C . MET A 1 82 ? 8.360 -16.582 -10.643 1.00 93.50 82 MET A C 1
ATOM 634 O O . MET A 1 82 ? 8.559 -16.100 -9.533 1.00 93.50 82 MET A O 1
ATOM 638 N N . GLU A 1 83 ? 9.337 -16.757 -11.530 1.00 94.94 83 GLU A N 1
ATOM 639 C CA . GLU A 1 83 ? 10.701 -16.270 -11.326 1.00 94.94 83 GLU A CA 1
ATOM 640 C C . GLU A 1 83 ? 10.821 -14.833 -11.848 1.00 94.94 83 GLU A C 1
ATOM 642 O O . GLU A 1 83 ? 10.529 -14.552 -13.015 1.00 94.94 83 GLU A O 1
ATOM 647 N N . ALA A 1 84 ? 11.208 -13.911 -10.965 1.00 92.12 84 ALA A N 1
ATOM 648 C CA . ALA A 1 84 ? 11.397 -12.510 -11.309 1.00 92.12 84 ALA A CA 1
ATOM 649 C C . ALA A 1 84 ? 12.456 -11.855 -10.411 1.00 92.12 84 ALA A C 1
ATOM 651 O O . ALA A 1 84 ? 12.249 -11.680 -9.212 1.00 92.12 84 ALA A O 1
ATOM 652 N N . ALA A 1 85 ? 13.561 -11.412 -11.017 1.00 89.00 85 ALA A N 1
ATOM 653 C CA . ALA A 1 85 ? 14.645 -10.712 -10.321 1.00 89.00 85 ALA A CA 1
ATOM 654 C C . ALA A 1 85 ? 14.203 -9.404 -9.635 1.00 89.00 85 ALA A C 1
ATOM 656 O O . ALA A 1 85 ? 14.783 -9.010 -8.628 1.00 89.00 85 ALA A O 1
ATOM 657 N N . VAL A 1 86 ? 13.171 -8.750 -10.179 1.00 88.12 86 VAL A N 1
ATOM 658 C CA . VAL A 1 86 ? 12.648 -7.451 -9.720 1.00 88.12 86 VAL A CA 1
ATOM 659 C C . VAL A 1 86 ? 11.264 -7.562 -9.077 1.00 88.12 86 VAL A C 1
ATOM 661 O O . VAL A 1 86 ? 10.536 -6.578 -9.034 1.00 88.12 86 VAL A O 1
ATOM 664 N N . LEU A 1 87 ? 10.857 -8.755 -8.616 1.00 91.56 87 LEU A N 1
ATOM 665 C CA . LEU A 1 87 ? 9.506 -8.992 -8.081 1.00 91.56 87 LEU A CA 1
ATOM 666 C C . LEU A 1 87 ? 9.119 -7.963 -7.010 1.00 91.56 87 LEU A C 1
ATOM 668 O O . LEU A 1 87 ? 8.035 -7.391 -7.062 1.00 91.56 87 LEU A O 1
ATOM 672 N N . LEU A 1 88 ? 10.020 -7.708 -6.061 1.00 86.12 88 LEU A N 1
ATOM 673 C CA . LEU A 1 88 ? 9.771 -6.819 -4.929 1.00 86.12 88 LEU A CA 1
ATOM 674 C C . LEU A 1 88 ? 9.958 -5.345 -5.301 1.00 86.12 88 LEU A C 1
ATOM 676 O O . LEU A 1 88 ? 9.198 -4.495 -4.839 1.00 86.12 88 LEU A O 1
ATOM 680 N N . GLU A 1 89 ? 10.938 -5.034 -6.145 1.00 85.62 89 GLU A N 1
ATOM 681 C CA . GLU A 1 89 ? 11.189 -3.688 -6.667 1.00 85.62 89 GLU A CA 1
ATOM 682 C C . GLU A 1 89 ? 10.037 -3.182 -7.544 1.00 85.62 89 GLU A C 1
ATOM 684 O O . GLU A 1 89 ? 9.702 -2.001 -7.503 1.00 85.62 89 GLU A O 1
ATOM 689 N N . ALA A 1 90 ? 9.408 -4.082 -8.300 1.00 82.31 90 ALA A N 1
ATOM 690 C CA . ALA A 1 90 ? 8.246 -3.796 -9.131 1.00 82.31 90 ALA A CA 1
ATOM 691 C C . ALA A 1 90 ? 6.910 -3.913 -8.371 1.00 82.31 90 ALA A C 1
ATOM 693 O O . ALA A 1 90 ? 5.850 -3.727 -8.972 1.00 82.31 90 ALA A O 1
ATOM 694 N N . CYS A 1 91 ? 6.954 -4.213 -7.067 1.00 81.94 91 CYS A N 1
ATOM 695 C CA . CYS A 1 91 ? 5.784 -4.409 -6.205 1.00 81.94 91 CYS A CA 1
ATOM 696 C C . CYS A 1 91 ? 4.798 -5.469 -6.738 1.00 81.94 91 CYS A C 1
ATOM 698 O O . CYS A 1 91 ? 3.582 -5.290 -6.680 1.00 81.94 91 CYS A O 1
ATOM 700 N N . TRP A 1 92 ? 5.320 -6.554 -7.313 1.00 84.69 92 TRP A N 1
ATOM 701 C CA . TRP A 1 92 ? 4.542 -7.671 -7.867 1.00 84.69 92 TRP A CA 1
ATOM 702 C C . TRP A 1 92 ? 4.187 -8.743 -6.833 1.00 84.69 92 TRP A C 1
ATOM 704 O O . TRP A 1 92 ? 3.437 -9.674 -7.128 1.00 84.69 92 TRP A O 1
ATOM 714 N N . ASP A 1 93 ? 4.687 -8.595 -5.610 1.00 81.19 93 ASP A N 1
ATOM 715 C CA . ASP A 1 93 ? 4.257 -9.347 -4.434 1.00 81.19 93 ASP A CA 1
ATOM 716 C C . ASP A 1 93 ? 2.752 -9.200 -4.148 1.00 81.19 93 ASP A C 1
ATOM 718 O O . ASP A 1 93 ? 2.163 -10.045 -3.482 1.00 81.19 93 ASP A O 1
ATOM 722 N N . ASP A 1 94 ? 2.089 -8.191 -4.720 1.00 75.31 94 ASP A N 1
ATOM 723 C CA . ASP A 1 94 ? 0.652 -7.968 -4.564 1.00 75.31 94 ASP A CA 1
ATOM 724 C C . ASP A 1 94 ? -0.247 -8.955 -5.341 1.00 75.31 94 ASP A C 1
ATOM 726 O O . ASP A 1 94 ? -1.460 -8.986 -5.100 1.00 75.31 94 ASP A O 1
ATOM 730 N N . PHE A 1 95 ? 0.294 -9.745 -6.279 1.00 75.19 95 PHE A N 1
ATOM 731 C CA . PHE A 1 95 ? -0.486 -10.695 -7.091 1.00 75.19 95 PHE A CA 1
ATOM 732 C C . PHE A 1 95 ? -0.005 -12.151 -7.028 1.00 75.19 95 PHE A C 1
ATOM 734 O O . PHE A 1 95 ? -0.500 -12.980 -7.793 1.00 75.19 95 PHE A O 1
ATOM 741 N N . VAL A 1 96 ? 0.895 -12.474 -6.101 1.00 83.38 96 VAL A N 1
ATOM 742 C CA . VAL A 1 96 ? 1.312 -13.851 -5.787 1.00 83.38 96 VAL A CA 1
ATOM 743 C C . VAL A 1 96 ? 0.811 -14.266 -4.401 1.00 83.38 96 VAL A C 1
ATOM 745 O O . VAL A 1 96 ? 0.516 -13.416 -3.564 1.00 83.38 96 VAL A O 1
ATOM 748 N N . ASP A 1 97 ? 0.693 -15.574 -4.161 1.00 81.12 97 ASP A N 1
ATOM 749 C CA . ASP A 1 97 ? 0.244 -16.106 -2.866 1.00 81.12 97 ASP A CA 1
ATOM 750 C C . ASP A 1 97 ? 1.372 -16.161 -1.821 1.00 81.12 97 ASP A C 1
ATOM 752 O O . ASP A 1 97 ? 1.121 -15.929 -0.641 1.00 81.12 97 ASP A O 1
ATOM 756 N N . GLU A 1 98 ? 2.600 -16.468 -2.254 1.00 78.31 98 GLU A N 1
ATOM 757 C CA . GLU A 1 98 ? 3.801 -16.523 -1.413 1.00 78.31 98 GLU A CA 1
ATOM 758 C C . GLU A 1 98 ? 5.017 -15.967 -2.173 1.00 78.31 98 GLU A C 1
ATOM 760 O O . GLU A 1 98 ? 5.237 -16.285 -3.346 1.00 78.31 98 GLU A O 1
ATOM 765 N N . VAL A 1 99 ? 5.848 -15.181 -1.491 1.00 88.12 99 VAL A N 1
ATOM 766 C CA . VAL A 1 99 ? 7.130 -14.665 -1.977 1.00 88.12 99 VAL A CA 1
ATOM 767 C C . VAL A 1 99 ? 8.266 -15.528 -1.445 1.00 88.12 99 VAL A C 1
ATOM 769 O O . VAL A 1 99 ? 8.488 -15.642 -0.238 1.00 88.12 99 VAL A O 1
ATOM 772 N N . TRP A 1 100 ? 9.020 -16.119 -2.368 1.00 96.12 100 TRP A N 1
ATOM 773 C CA . TRP A 1 100 ? 10.193 -16.927 -2.058 1.00 96.12 100 TRP A CA 1
ATOM 774 C C . TRP A 1 100 ? 11.454 -16.195 -2.502 1.00 96.12 100 TRP A C 1
ATOM 776 O O . TRP A 1 100 ? 11.660 -15.977 -3.696 1.00 96.12 100 TRP A O 1
ATOM 786 N N . THR A 1 101 ? 12.322 -15.857 -1.552 1.00 95.06 101 THR A N 1
ATOM 787 C CA . THR A 1 101 ? 13.606 -15.215 -1.848 1.00 95.06 101 THR A CA 1
ATOM 788 C C . THR A 1 101 ? 14.748 -16.200 -1.675 1.00 95.06 101 THR A C 1
ATOM 790 O O . THR A 1 101 ? 14.886 -16.844 -0.634 1.00 95.06 101 THR A O 1
ATOM 793 N N . VAL A 1 102 ? 15.620 -16.255 -2.682 1.00 95.12 102 VAL A N 1
ATOM 794 C CA . VAL A 1 102 ? 16.908 -16.940 -2.584 1.00 95.12 102 VAL A CA 1
ATOM 795 C C . VAL A 1 102 ? 17.981 -15.932 -2.182 1.00 95.12 102 VAL A C 1
ATOM 797 O O . VAL A 1 102 ? 18.214 -14.966 -2.905 1.00 95.12 102 VAL A O 1
ATOM 800 N N . ILE A 1 103 ? 18.636 -16.158 -1.044 1.00 93.38 103 ILE A N 1
ATOM 801 C CA . ILE A 1 103 ? 19.710 -15.305 -0.528 1.00 93.38 103 ILE A CA 1
ATOM 802 C C . ILE A 1 103 ? 21.064 -16.015 -0.552 1.00 93.38 103 ILE A C 1
ATOM 804 O O . ILE A 1 103 ? 21.169 -17.241 -0.470 1.00 93.38 103 ILE A O 1
ATOM 808 N N . VAL A 1 104 ? 22.114 -15.206 -0.627 1.00 93.56 104 VAL A N 1
ATOM 809 C CA . VAL A 1 104 ? 23.512 -15.603 -0.440 1.00 93.56 104 VAL A CA 1
ATOM 810 C C . VAL A 1 104 ? 24.282 -14.399 0.100 1.00 93.56 104 VAL A C 1
ATOM 812 O O . VAL A 1 104 ? 23.934 -13.273 -0.273 1.00 93.56 104 VAL A O 1
ATOM 815 N N . PRO A 1 105 ? 25.306 -14.578 0.955 1.00 91.06 105 PRO A N 1
ATOM 816 C CA . PRO A 1 105 ? 26.152 -13.466 1.377 1.00 91.06 105 PRO A CA 1
ATOM 817 C C . PRO A 1 105 ? 26.683 -12.665 0.182 1.00 91.06 105 PRO A C 1
ATOM 819 O O . PRO A 1 105 ? 27.046 -13.246 -0.845 1.00 91.06 105 PRO A O 1
ATOM 822 N N . GLU A 1 106 ? 26.738 -11.338 0.315 1.00 89.31 106 GLU A N 1
ATOM 823 C CA . GLU A 1 106 ? 27.110 -10.438 -0.787 1.00 89.31 106 GLU A CA 1
ATOM 824 C C . GLU A 1 106 ? 28.482 -10.770 -1.375 1.00 89.31 106 GLU A C 1
ATOM 826 O O . GLU A 1 106 ? 28.631 -10.792 -2.594 1.00 89.31 106 GLU A O 1
ATOM 831 N N . GLU A 1 107 ? 29.450 -11.136 -0.532 1.00 90.69 107 GLU A N 1
ATOM 832 C CA . GLU A 1 107 ? 30.786 -11.550 -0.973 1.00 90.69 107 GLU A CA 1
ATOM 833 C C . GLU A 1 107 ? 30.735 -12.763 -1.915 1.00 90.69 107 GLU A C 1
ATOM 835 O O . GLU A 1 107 ? 31.315 -12.737 -2.999 1.00 90.69 107 GLU A O 1
ATOM 840 N N . LYS A 1 108 ? 29.928 -13.779 -1.590 1.00 92.56 108 LYS A N 1
ATOM 841 C CA . LYS A 1 108 ? 29.715 -14.941 -2.468 1.00 92.56 108 LYS A CA 1
ATOM 842 C C . LYS A 1 108 ? 28.920 -14.585 -3.726 1.00 92.56 108 LYS A C 1
ATOM 844 O O . LYS A 1 108 ? 29.182 -15.146 -4.791 1.00 92.56 108 LYS A O 1
ATOM 849 N N . SER A 1 109 ? 27.951 -13.670 -3.631 1.00 91.81 109 SER A N 1
ATOM 850 C CA . SER A 1 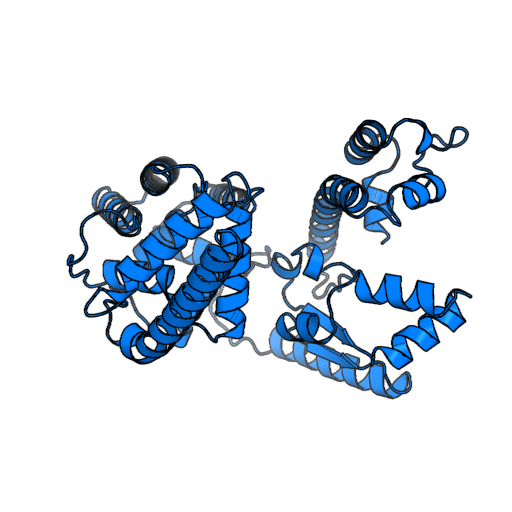109 ? 27.227 -13.153 -4.805 1.00 91.81 109 SER A CA 1
ATOM 851 C C . SER A 1 109 ? 28.194 -12.487 -5.788 1.00 91.81 109 SER A C 1
ATOM 853 O O . SER A 1 109 ? 28.190 -12.799 -6.981 1.00 91.81 109 SER A O 1
ATOM 855 N N . LYS A 1 110 ? 29.082 -11.637 -5.263 1.00 94.12 110 LYS A N 1
ATOM 856 C CA . LYS A 1 110 ? 30.123 -10.914 -5.997 1.00 94.12 110 LYS A CA 1
ATOM 857 C C . LYS A 1 110 ? 31.091 -11.875 -6.684 1.00 94.12 110 LYS A C 1
ATOM 859 O O . LYS A 1 110 ? 31.248 -11.791 -7.900 1.00 94.12 110 LYS A O 1
ATOM 864 N N . GLU A 1 111 ? 31.647 -12.842 -5.955 1.00 94.38 111 GLU A N 1
ATOM 865 C CA . GLU A 1 111 ? 32.532 -13.878 -6.513 1.00 94.38 111 GLU A CA 1
ATOM 866 C C . GLU A 1 111 ? 31.869 -14.655 -7.661 1.00 94.38 111 GLU A C 1
ATOM 868 O O . GLU A 1 111 ? 32.447 -14.817 -8.742 1.00 94.38 111 GLU A O 1
ATOM 873 N N . ARG A 1 112 ? 30.626 -15.116 -7.455 1.00 93.56 112 ARG A N 1
ATOM 874 C CA . ARG A 1 112 ? 29.864 -15.862 -8.470 1.00 93.56 112 ARG A CA 1
ATOM 875 C C . ARG A 1 112 ? 29.587 -15.007 -9.703 1.00 93.56 112 ARG A C 1
ATOM 877 O O . ARG A 1 112 ? 29.709 -15.504 -10.824 1.00 93.56 112 ARG A O 1
ATOM 884 N N . LEU A 1 113 ? 29.227 -13.740 -9.512 1.00 92.62 113 LEU A N 1
ATOM 885 C CA . LEU A 1 113 ? 28.930 -12.812 -10.597 1.00 92.62 113 LEU A CA 1
ATOM 886 C C . LEU A 1 113 ? 30.180 -12.497 -11.427 1.00 92.62 113 LEU A C 1
ATOM 888 O O . LEU A 1 113 ? 30.115 -12.574 -12.655 1.00 92.62 113 LEU A O 1
ATOM 892 N N . MET A 1 114 ? 31.311 -12.220 -10.771 1.00 95.69 114 MET A N 1
ATOM 893 C CA . MET A 1 114 ? 32.602 -11.996 -11.432 1.00 95.69 114 MET A CA 1
ATOM 894 C C . MET A 1 114 ? 33.006 -13.211 -12.268 1.00 95.69 114 MET A C 1
ATOM 896 O O . MET A 1 114 ? 33.286 -13.071 -13.456 1.00 95.69 114 MET A O 1
ATOM 900 N N . LYS A 1 115 ? 32.956 -14.416 -11.683 1.00 94.81 115 LYS A N 1
ATOM 901 C CA . LYS A 1 115 ? 33.348 -15.655 -12.370 1.00 94.81 115 LYS A CA 1
ATOM 902 C C . LYS A 1 115 ? 32.437 -15.995 -13.550 1.00 94.81 115 LYS A C 1
ATOM 904 O O . LYS A 1 115 ? 32.925 -16.413 -14.593 1.00 94.81 115 LYS A O 1
ATOM 909 N N . ARG A 1 116 ? 31.118 -15.841 -13.394 1.00 94.56 116 ARG A N 1
ATOM 910 C CA . ARG A 1 116 ? 30.140 -16.200 -14.435 1.00 94.56 116 ARG A CA 1
ATOM 911 C C . ARG A 1 116 ? 30.149 -15.221 -15.605 1.00 94.56 116 ARG A C 1
ATOM 913 O O . ARG A 1 116 ? 30.009 -15.645 -16.746 1.00 94.56 116 ARG A O 1
ATOM 920 N N . ASN A 1 117 ? 30.265 -13.927 -15.318 1.00 88.88 117 ASN A N 1
ATOM 921 C CA . ASN A 1 117 ? 30.091 -12.880 -16.321 1.00 88.88 117 ASN A CA 1
ATOM 922 C C . ASN A 1 117 ? 31.423 -12.289 -16.812 1.00 88.88 117 ASN A C 1
ATOM 924 O O . ASN A 1 117 ? 31.397 -11.461 -17.717 1.00 88.88 117 ASN A O 1
ATOM 928 N N . ASN A 1 118 ? 32.555 -12.705 -16.232 1.00 92.25 118 ASN A N 1
ATOM 929 C CA . ASN A 1 118 ? 33.892 -12.180 -16.512 1.00 92.25 118 ASN A CA 1
ATOM 930 C C . ASN A 1 118 ? 33.962 -10.645 -16.383 1.00 92.25 118 ASN A C 1
ATOM 932 O O . ASN A 1 118 ? 34.386 -9.950 -17.305 1.00 92.25 118 ASN A O 1
ATOM 936 N N . ILE A 1 119 ? 33.482 -10.122 -15.248 1.00 89.81 119 ILE A N 1
ATOM 937 C CA . ILE A 1 119 ? 33.431 -8.679 -14.954 1.00 89.81 119 ILE A CA 1
ATOM 938 C C . ILE A 1 119 ? 34.326 -8.305 -13.770 1.00 89.81 119 ILE A C 1
ATOM 940 O O . ILE A 1 119 ? 34.670 -9.158 -12.949 1.00 89.81 119 ILE A O 1
ATOM 944 N N . SER A 1 120 ? 34.671 -7.018 -13.676 1.00 93.12 120 SER A N 1
ATOM 945 C CA . SER A 1 120 ? 35.465 -6.477 -12.572 1.00 93.12 120 SER A CA 1
ATOM 946 C C . SER A 1 120 ? 34.711 -6.533 -11.236 1.00 93.12 120 SER A C 1
ATOM 948 O O . SER A 1 120 ? 33.478 -6.596 -11.193 1.00 93.12 120 SER A O 1
ATOM 950 N N . GLU A 1 121 ? 35.449 -6.475 -10.124 1.00 93.31 121 GLU A N 1
ATOM 951 C CA . GLU A 1 121 ? 34.841 -6.383 -8.791 1.00 93.31 121 GLU A CA 1
ATOM 952 C C . GLU A 1 121 ? 33.988 -5.112 -8.645 1.00 93.31 121 GLU A C 1
ATOM 954 O O . GLU A 1 121 ? 32.917 -5.141 -8.036 1.00 93.31 121 GLU A O 1
ATOM 959 N N . GLU A 1 122 ? 34.437 -4.001 -9.232 1.00 91.00 122 GLU A N 1
ATOM 960 C CA . GLU A 1 122 ? 33.724 -2.725 -9.198 1.00 91.00 122 GLU A CA 1
ATOM 961 C C . GLU A 1 122 ? 32.370 -2.821 -9.919 1.00 91.00 122 GLU A C 1
ATOM 963 O O . GLU A 1 122 ? 31.343 -2.406 -9.376 1.00 91.00 122 GLU A O 1
ATOM 968 N N . ASP A 1 123 ? 32.337 -3.447 -11.098 1.00 85.00 123 ASP A N 1
ATOM 969 C CA . ASP A 1 123 ? 31.097 -3.663 -11.851 1.00 85.00 123 ASP A CA 1
ATOM 970 C C . ASP A 1 123 ? 30.150 -4.627 -11.135 1.00 85.00 123 ASP A C 1
ATOM 972 O O . ASP A 1 123 ? 28.929 -4.443 -11.160 1.00 85.00 123 ASP A O 1
ATOM 976 N N . ALA A 1 124 ? 30.694 -5.654 -10.476 1.00 89.62 124 ALA A N 1
ATOM 977 C CA . ALA A 1 124 ? 29.904 -6.572 -9.667 1.00 89.62 124 ALA A CA 1
ATOM 978 C C . ALA A 1 124 ? 29.239 -5.842 -8.489 1.00 89.62 124 ALA A C 1
ATOM 980 O O . ALA A 1 124 ? 28.032 -5.997 -8.288 1.00 89.62 124 ALA A O 1
ATOM 981 N N . LYS A 1 125 ? 29.985 -4.991 -7.770 1.00 89.19 125 LYS A N 1
ATOM 982 C CA . LYS A 1 125 ? 29.449 -4.165 -6.674 1.00 89.19 125 LYS A CA 1
ATOM 983 C C . LYS A 1 125 ? 28.346 -3.229 -7.156 1.00 89.19 125 LYS A C 1
ATOM 985 O O . LYS A 1 125 ? 27.275 -3.242 -6.561 1.00 89.19 125 LYS A O 1
ATOM 990 N N . LYS A 1 126 ? 28.557 -2.504 -8.264 1.00 85.56 126 LYS A N 1
ATOM 991 C CA . LYS A 1 126 ? 27.543 -1.603 -8.851 1.00 85.56 126 LYS A CA 1
ATOM 992 C C . LYS A 1 126 ? 26.235 -2.329 -9.173 1.00 85.56 126 LYS A C 1
ATOM 994 O O . LYS A 1 126 ? 25.155 -1.802 -8.922 1.00 85.56 126 LYS A O 1
ATOM 999 N N . ARG A 1 127 ? 26.317 -3.549 -9.716 1.00 86.25 127 ARG A N 1
ATOM 1000 C CA . ARG A 1 127 ? 25.134 -4.363 -10.048 1.00 86.25 127 ARG A CA 1
ATOM 1001 C C . ARG A 1 127 ? 24.399 -4.860 -8.808 1.00 86.25 127 ARG A C 1
ATOM 1003 O O . ARG A 1 127 ? 23.173 -4.849 -8.804 1.00 86.25 127 ARG A O 1
ATOM 1010 N N . ILE A 1 128 ? 25.133 -5.291 -7.783 1.00 87.62 128 ILE A N 1
ATOM 1011 C CA . ILE A 1 128 ? 24.546 -5.750 -6.518 1.00 87.62 128 ILE A CA 1
ATOM 1012 C C . ILE A 1 128 ? 23.875 -4.576 -5.796 1.00 87.62 128 ILE A C 1
ATOM 1014 O O . ILE A 1 128 ? 22.724 -4.697 -5.391 1.00 87.62 128 ILE A O 1
ATOM 1018 N N . SER A 1 129 ? 24.541 -3.420 -5.712 1.00 86.38 129 SER A N 1
ATOM 1019 C CA . SER A 1 129 ? 24.011 -2.229 -5.034 1.00 86.38 129 SER A CA 1
ATOM 1020 C C . SER A 1 129 ? 22.826 -1.577 -5.748 1.00 86.38 129 SER A C 1
ATOM 1022 O O . SER A 1 129 ? 22.098 -0.806 -5.135 1.00 86.38 129 SER A O 1
ATOM 1024 N N . ALA A 1 130 ? 22.634 -1.850 -7.043 1.00 81.88 130 ALA A N 1
ATOM 1025 C CA . ALA A 1 130 ? 21.479 -1.369 -7.801 1.00 81.88 130 ALA A CA 1
ATOM 1026 C C . ALA A 1 130 ? 20.182 -2.137 -7.479 1.00 81.88 130 ALA A C 1
ATOM 1028 O O . ALA A 1 130 ? 19.110 -1.738 -7.929 1.00 81.88 130 ALA A O 1
ATOM 1029 N N . GLN A 1 131 ? 20.273 -3.246 -6.741 1.00 83.06 131 GLN A N 1
ATOM 1030 C CA . GLN A 1 131 ? 19.137 -4.078 -6.359 1.00 83.06 131 GLN A CA 1
ATOM 1031 C C . GLN A 1 131 ? 18.826 -3.962 -4.868 1.00 83.06 131 GLN A C 1
ATOM 1033 O O . GLN A 1 131 ? 19.637 -3.497 -4.068 1.00 83.06 131 GLN A O 1
ATOM 1038 N N . MET A 1 132 ? 17.635 -4.423 -4.485 1.00 85.06 132 MET A N 1
ATOM 1039 C CA . MET A 1 132 ? 17.228 -4.447 -3.085 1.00 85.06 132 MET A CA 1
ATOM 1040 C C . MET A 1 132 ? 18.133 -5.380 -2.257 1.00 85.06 132 MET A C 1
ATOM 1042 O O . MET A 1 132 ? 18.458 -6.489 -2.698 1.00 85.06 132 MET A O 1
ATOM 1046 N N . THR A 1 133 ? 18.512 -4.942 -1.049 1.00 89.81 133 THR A N 1
ATOM 1047 C CA . THR A 1 133 ? 19.413 -5.693 -0.157 1.00 89.81 133 THR A CA 1
ATOM 1048 C C . THR A 1 133 ? 18.792 -7.018 0.293 1.00 89.81 133 THR A C 1
ATOM 1050 O O . THR A 1 133 ? 17.567 -7.152 0.368 1.00 89.81 133 THR A O 1
ATOM 1053 N N . ASN A 1 134 ? 19.622 -7.996 0.677 1.00 87.12 134 ASN A N 1
ATOM 1054 C CA . ASN A 1 134 ? 19.123 -9.250 1.259 1.00 87.12 134 ASN A CA 1
ATOM 1055 C C . ASN A 1 134 ? 18.216 -8.994 2.471 1.00 87.12 134 ASN A C 1
ATOM 1057 O O . ASN A 1 134 ? 17.167 -9.620 2.587 1.00 87.12 134 ASN A O 1
ATOM 1061 N N . GLN A 1 135 ? 18.588 -8.052 3.345 1.00 84.44 135 GLN A N 1
ATOM 1062 C CA . GLN A 1 135 ? 17.798 -7.721 4.532 1.00 84.44 135 GLN A CA 1
ATOM 1063 C C . GLN A 1 135 ? 16.401 -7.217 4.163 1.00 84.44 135 GLN A C 1
ATOM 1065 O O . GLN A 1 135 ? 15.414 -7.627 4.772 1.00 84.44 135 GLN A O 1
ATOM 1070 N N . ASP A 1 136 ? 16.299 -6.359 3.154 1.00 80.75 136 ASP A N 1
ATOM 1071 C CA . ASP A 1 136 ? 15.014 -5.822 2.717 1.00 80.75 136 ASP A CA 1
ATOM 1072 C C . ASP A 1 136 ? 14.176 -6.861 1.969 1.00 80.75 136 ASP A C 1
ATOM 1074 O O . ASP A 1 136 ? 12.955 -6.885 2.130 1.00 80.75 136 ASP A O 1
ATOM 1078 N N . ARG A 1 137 ? 14.811 -7.780 1.224 1.00 85.81 137 ARG A N 1
ATOM 1079 C CA . ARG A 1 137 ? 14.104 -8.911 0.598 1.00 85.81 137 ARG A CA 1
ATOM 1080 C C . ARG A 1 137 ? 13.518 -9.831 1.659 1.00 85.81 137 ARG A C 1
ATOM 1082 O O . ARG A 1 137 ? 12.344 -10.182 1.575 1.00 85.81 137 ARG A O 1
ATOM 1089 N N . MET A 1 138 ? 14.296 -10.162 2.689 1.00 80.69 138 MET A N 1
ATOM 1090 C CA . MET A 1 138 ? 13.858 -11.026 3.790 1.00 80.69 138 MET A CA 1
ATOM 1091 C C . MET A 1 138 ? 12.631 -10.467 4.519 1.00 80.69 138 MET A C 1
ATOM 1093 O O . MET A 1 138 ? 11.726 -11.231 4.832 1.00 80.69 138 MET A O 1
ATOM 1097 N N . LYS A 1 139 ? 12.549 -9.145 4.731 1.00 77.31 139 LYS A N 1
ATOM 1098 C CA . LYS A 1 139 ? 11.381 -8.497 5.368 1.00 77.31 139 LYS A CA 1
ATOM 1099 C C . LYS A 1 139 ? 10.080 -8.651 4.571 1.00 77.31 139 LYS A C 1
ATOM 1101 O O . LYS A 1 139 ? 9.008 -8.500 5.144 1.00 77.31 139 LYS A O 1
ATOM 1106 N N . ARG A 1 140 ? 10.177 -8.896 3.262 1.00 76.94 140 ARG A N 1
ATOM 1107 C CA . ARG A 1 140 ? 9.047 -8.990 2.323 1.00 76.94 140 ARG A CA 1
ATOM 1108 C C . ARG A 1 140 ? 8.880 -10.398 1.739 1.00 76.94 140 ARG A C 1
ATOM 1110 O O . ARG A 1 140 ? 8.266 -10.549 0.690 1.00 76.94 140 ARG A O 1
ATOM 1117 N N . SER A 1 141 ? 9.472 -11.412 2.373 1.00 77.38 141 SER A N 1
ATOM 1118 C CA . SER A 1 141 ? 9.429 -12.802 1.907 1.00 77.38 141 SER A CA 1
ATOM 1119 C C . SER A 1 141 ? 8.711 -13.700 2.901 1.00 77.38 141 SER A C 1
ATOM 1121 O O . SER A 1 141 ? 8.977 -13.629 4.098 1.00 77.38 141 SER A O 1
ATOM 1123 N N . ASP A 1 142 ? 7.881 -14.607 2.396 1.00 78.31 142 ASP A N 1
ATOM 1124 C CA . ASP A 1 142 ? 7.266 -15.671 3.191 1.00 78.31 142 ASP A CA 1
ATOM 1125 C C . ASP A 1 142 ? 8.256 -16.812 3.440 1.00 78.31 142 ASP A C 1
ATOM 1127 O O . ASP A 1 142 ? 8.285 -17.411 4.517 1.00 78.31 142 ASP A O 1
ATOM 1131 N N . ILE A 1 143 ? 9.093 -17.111 2.438 1.00 81.44 143 ILE A N 1
ATOM 1132 C CA . ILE A 1 143 ? 10.102 -18.168 2.507 1.00 81.44 143 ILE A CA 1
ATOM 1133 C C . ILE A 1 143 ? 11.458 -17.633 2.060 1.00 81.44 143 ILE A C 1
ATOM 1135 O O . ILE A 1 143 ? 11.598 -16.986 1.022 1.00 81.44 143 ILE A O 1
ATOM 1139 N N . ILE A 1 144 ? 12.479 -17.955 2.849 1.00 88.06 144 ILE A N 1
ATOM 1140 C CA . ILE A 1 144 ? 13.871 -17.622 2.569 1.00 88.06 144 ILE A CA 1
ATOM 1141 C C . ILE A 1 144 ? 14.629 -18.925 2.336 1.00 88.06 144 ILE A C 1
ATOM 1143 O O . ILE A 1 144 ? 14.597 -19.832 3.168 1.00 88.06 144 ILE A O 1
ATOM 1147 N N . ILE A 1 145 ? 15.319 -19.007 1.204 1.00 92.31 145 ILE A N 1
ATOM 1148 C CA . ILE A 1 145 ? 16.176 -20.133 0.834 1.00 92.31 145 ILE A CA 1
ATOM 1149 C C . ILE A 1 145 ? 17.598 -19.609 0.708 1.00 92.31 145 ILE A C 1
ATOM 1151 O O . ILE A 1 145 ? 17.843 -18.644 -0.007 1.00 92.31 145 ILE A O 1
ATOM 1155 N N . SER A 1 146 ? 18.555 -20.253 1.364 1.00 92.88 146 SER A N 1
ATOM 1156 C CA . SER A 1 146 ? 19.968 -19.948 1.152 1.00 92.88 146 SER A CA 1
ATOM 1157 C C . SER A 1 146 ? 20.557 -20.886 0.104 1.00 92.88 146 SER A C 1
ATOM 1159 O O . SER A 1 146 ? 20.485 -22.111 0.249 1.00 92.88 146 SER A O 1
ATOM 1161 N N . ASN A 1 147 ? 21.177 -20.319 -0.933 1.00 93.69 147 ASN A N 1
ATOM 1162 C CA . ASN A 1 147 ? 21.980 -21.077 -1.901 1.00 93.69 147 ASN A CA 1
ATOM 1163 C C . ASN A 1 147 ? 23.491 -20.919 -1.656 1.00 93.69 147 ASN A C 1
ATOM 1165 O O . ASN A 1 147 ? 24.307 -20.991 -2.581 1.00 93.69 147 ASN A O 1
ATOM 1169 N N . GLU A 1 148 ? 23.863 -20.656 -0.404 1.00 90.88 148 GLU A N 1
ATOM 1170 C CA . GLU A 1 148 ? 25.248 -20.471 0.011 1.00 90.88 148 GLU A CA 1
ATOM 1171 C C . GLU A 1 148 ? 26.096 -21.749 -0.096 1.00 90.88 148 GLU A C 1
ATOM 1173 O O . GLU A 1 148 ? 27.286 -21.665 -0.430 1.00 90.88 148 GLU A O 1
ATOM 1178 N N . TRP A 1 149 ? 25.492 -22.895 0.212 1.00 89.88 149 TRP A N 1
ATOM 1179 C CA . TRP A 1 149 ? 26.140 -24.207 0.229 1.00 89.88 149 TRP A CA 1
ATOM 1180 C C . TRP A 1 149 ? 26.001 -24.926 -1.121 1.00 89.88 149 TRP A C 1
ATOM 1182 O O . TRP A 1 149 ? 25.749 -24.293 -2.150 1.00 89.88 149 TRP A O 1
ATOM 1192 N N . ASP A 1 150 ? 26.229 -26.237 -1.133 1.00 89.00 150 ASP A N 1
ATOM 1193 C CA . ASP A 1 150 ? 26.082 -27.055 -2.325 1.00 89.00 150 ASP A CA 1
ATOM 1194 C C . ASP A 1 150 ? 24.608 -27.231 -2.737 1.00 89.00 150 ASP A C 1
ATOM 1196 O O . ASP A 1 150 ? 23.648 -26.892 -2.032 1.00 89.00 150 ASP A O 1
ATOM 1200 N N . THR A 1 151 ? 24.432 -27.721 -3.962 1.00 92.56 151 THR A N 1
ATOM 1201 C CA . THR A 1 151 ? 23.119 -27.860 -4.591 1.00 92.56 151 THR A CA 1
ATOM 1202 C C . THR A 1 151 ? 22.195 -28.792 -3.809 1.00 92.56 151 THR A C 1
ATOM 1204 O O . THR A 1 151 ? 20.981 -28.588 -3.833 1.00 92.56 151 THR A O 1
ATOM 1207 N N . GLU A 1 152 ? 22.729 -29.778 -3.086 1.00 94.44 152 GLU A N 1
ATOM 1208 C CA . GLU A 1 152 ? 21.913 -30.717 -2.324 1.00 94.44 152 GLU A CA 1
ATOM 1209 C C . GLU A 1 152 ? 21.269 -30.036 -1.113 1.00 94.44 152 GLU A C 1
ATOM 1211 O O . GLU A 1 152 ? 20.067 -30.215 -0.895 1.00 94.44 152 GLU A O 1
ATOM 1216 N N . GLN A 1 153 ? 21.976 -29.164 -0.381 1.00 92.19 153 GLN A N 1
ATOM 1217 C CA . GLN A 1 153 ? 21.320 -28.436 0.718 1.00 92.19 153 GLN A CA 1
ATOM 1218 C C . GLN A 1 153 ? 20.272 -27.444 0.207 1.00 92.19 153 GLN A C 1
ATOM 1220 O O . GLN A 1 153 ? 19.233 -27.258 0.848 1.00 92.19 153 GLN A O 1
ATOM 1225 N N . THR A 1 154 ? 20.497 -26.802 -0.944 1.00 92.00 154 THR A N 1
ATOM 1226 C CA . THR A 1 154 ? 19.460 -25.958 -1.565 1.00 92.00 154 THR A CA 1
ATOM 1227 C C . THR A 1 154 ? 18.247 -26.798 -1.975 1.00 92.00 154 THR A C 1
ATOM 1229 O O . THR A 1 154 ? 17.114 -26.424 -1.668 1.00 92.00 154 THR A O 1
ATOM 1232 N N . ASN A 1 155 ? 18.459 -27.970 -2.582 1.00 94.38 155 ASN A N 1
ATOM 1233 C CA . ASN A 1 155 ? 17.382 -28.894 -2.948 1.00 94.38 155 ASN A CA 1
ATOM 1234 C C . ASN A 1 155 ? 16.565 -29.341 -1.732 1.00 94.38 155 ASN A C 1
ATOM 1236 O O . ASN A 1 155 ? 15.339 -29.419 -1.812 1.00 94.38 155 ASN A O 1
ATOM 1240 N N . GLN A 1 156 ? 17.213 -29.619 -0.601 1.00 93.62 156 GLN A N 1
ATOM 1241 C CA . GLN A 1 156 ? 16.526 -29.996 0.636 1.00 93.62 156 GLN A CA 1
ATOM 1242 C C . GLN A 1 156 ? 15.657 -28.857 1.183 1.00 93.62 156 GLN A C 1
ATOM 1244 O O . GLN A 1 156 ? 14.503 -29.096 1.548 1.00 93.62 156 GLN A O 1
ATOM 1249 N N . GLN A 1 157 ? 16.163 -27.618 1.179 1.00 93.94 157 GLN A N 1
ATOM 1250 C CA . GLN A 1 157 ? 15.383 -26.435 1.564 1.00 93.94 157 GLN A CA 1
ATOM 1251 C C . GLN A 1 157 ? 14.159 -26.253 0.659 1.00 93.94 157 GLN A C 1
ATOM 1253 O O . GLN A 1 157 ? 13.044 -26.108 1.161 1.00 93.94 157 GLN A O 1
ATOM 1258 N N . VAL A 1 158 ? 14.347 -26.342 -0.663 1.00 94.69 158 VAL A N 1
ATOM 1259 C CA . VAL A 1 158 ? 13.262 -26.232 -1.652 1.00 94.69 158 VAL A CA 1
ATOM 1260 C C . VAL A 1 158 ? 12.223 -27.335 -1.449 1.00 94.69 158 VAL A C 1
ATOM 1262 O O . VAL A 1 158 ? 11.035 -27.036 -1.379 1.00 94.69 158 VAL A O 1
ATOM 1265 N N . LYS A 1 159 ? 12.640 -28.601 -1.295 1.00 95.38 159 LYS A N 1
ATOM 1266 C CA . LYS A 1 159 ? 11.731 -29.735 -1.039 1.00 95.38 159 LYS A CA 1
ATOM 1267 C C . LYS A 1 159 ? 10.911 -29.519 0.232 1.00 95.38 159 LYS A C 1
ATOM 1269 O O . LYS A 1 159 ? 9.699 -29.727 0.215 1.00 95.38 159 LYS A O 1
ATOM 1274 N N . LYS A 1 160 ? 11.551 -29.075 1.318 1.00 88.69 160 LYS A N 1
ATOM 1275 C CA . LYS A 1 160 ? 10.879 -28.777 2.590 1.00 88.69 160 LYS A CA 1
ATOM 1276 C C . LYS A 1 160 ? 9.861 -27.647 2.433 1.00 88.69 160 LYS A C 1
ATOM 1278 O O . LYS A 1 160 ? 8.731 -27.779 2.901 1.00 88.69 160 LYS A O 1
ATOM 1283 N N . ALA A 1 161 ? 10.238 -26.569 1.752 1.00 88.31 161 ALA A N 1
ATOM 1284 C CA . ALA A 1 161 ? 9.353 -25.443 1.484 1.00 88.31 161 ALA A CA 1
ATOM 1285 C C . ALA A 1 161 ? 8.152 -25.862 0.613 1.00 88.31 161 ALA A C 1
ATOM 1287 O O . ALA A 1 161 ? 7.010 -25.559 0.959 1.00 88.31 161 ALA A O 1
ATOM 1288 N N . LEU A 1 162 ? 8.385 -26.656 -0.442 1.00 92.50 162 LEU A N 1
ATOM 1289 C CA . LEU A 1 162 ? 7.328 -27.181 -1.315 1.00 92.50 162 LEU A CA 1
ATOM 1290 C C . LEU A 1 162 ? 6.372 -28.099 -0.552 1.00 92.50 162 LEU A C 1
ATOM 1292 O O . LEU A 1 162 ? 5.162 -28.042 -0.758 1.00 92.50 162 LEU A O 1
ATOM 1296 N N . GLN A 1 163 ? 6.898 -28.947 0.334 1.00 89.38 163 GLN A N 1
ATOM 1297 C CA . GLN A 1 163 ? 6.061 -29.788 1.184 1.00 89.38 163 GLN A CA 1
ATOM 1298 C C . GLN A 1 163 ? 5.195 -28.935 2.117 1.00 89.38 163 GLN A C 1
ATOM 1300 O O . GLN A 1 163 ? 4.022 -29.245 2.308 1.00 89.38 163 GLN A O 1
ATOM 1305 N N . GLY A 1 164 ? 5.740 -27.836 2.646 1.00 80.69 164 GLY A N 1
ATOM 1306 C CA . GLY A 1 164 ? 4.981 -26.848 3.410 1.00 80.69 164 GLY A CA 1
ATOM 1307 C C . GLY A 1 164 ? 3.804 -26.276 2.619 1.00 80.69 164 GLY A C 1
ATOM 1308 O O . GLY A 1 164 ? 2.686 -26.263 3.134 1.00 80.69 164 GLY A O 1
ATOM 1309 N N . VAL A 1 165 ? 4.029 -25.886 1.360 1.00 82.50 165 VAL A N 1
ATOM 1310 C CA . VAL A 1 165 ? 2.963 -25.413 0.456 1.00 82.50 165 VAL A CA 1
ATOM 1311 C C . VAL A 1 165 ? 1.907 -26.496 0.251 1.00 82.50 165 VAL A C 1
ATOM 1313 O O . VAL A 1 165 ? 0.729 -26.252 0.496 1.00 82.50 165 VAL A O 1
ATOM 1316 N N . LYS A 1 166 ? 2.313 -27.721 -0.105 1.00 85.06 166 LYS A N 1
ATOM 1317 C CA . LYS A 1 166 ? 1.385 -28.849 -0.309 1.00 85.06 166 LYS A CA 1
ATOM 1318 C C . LYS A 1 166 ? 0.552 -29.154 0.934 1.00 85.06 166 LYS A C 1
ATOM 1320 O O . LYS A 1 166 ? -0.647 -29.403 0.823 1.00 85.06 166 LYS A O 1
ATOM 1325 N N . ASN A 1 167 ? 1.164 -29.100 2.115 1.00 78.56 167 ASN A N 1
ATOM 1326 C CA . ASN A 1 167 ? 0.463 -29.303 3.377 1.00 78.56 167 ASN A CA 1
ATOM 1327 C C . ASN A 1 167 ? -0.580 -28.205 3.600 1.00 78.56 167 ASN A C 1
ATOM 1329 O O . ASN A 1 167 ? -1.726 -28.538 3.868 1.00 78.56 167 ASN A O 1
ATOM 1333 N N . ARG A 1 168 ? -0.225 -26.925 3.410 1.00 77.88 168 ARG A N 1
ATOM 1334 C CA . ARG A 1 168 ? -1.169 -25.794 3.513 1.00 77.88 168 ARG A CA 1
ATOM 1335 C C . ARG A 1 168 ? -2.306 -25.874 2.492 1.00 77.88 168 ARG A C 1
ATOM 1337 O O . ARG A 1 168 ? -3.432 -25.488 2.799 1.00 77.88 168 ARG A O 1
ATOM 1344 N N . MET A 1 169 ? -2.031 -26.395 1.296 1.00 71.75 169 MET A N 1
ATOM 1345 C CA . MET A 1 169 ? -3.054 -26.668 0.281 1.00 71.75 169 MET A CA 1
ATOM 1346 C C . MET A 1 169 ? -3.990 -27.815 0.701 1.00 71.75 169 MET A C 1
ATOM 1348 O O . MET A 1 169 ? -5.184 -27.741 0.423 1.00 71.75 169 MET A O 1
ATOM 1352 N N . SER A 1 170 ? -3.471 -28.828 1.407 1.00 61.72 170 SER A N 1
ATOM 1353 C CA . SER A 1 170 ? -4.203 -30.045 1.808 1.00 61.72 170 SER A CA 1
ATOM 1354 C C . SER A 1 170 ? -4.931 -29.933 3.158 1.00 61.72 170 SER A C 1
ATOM 1356 O O . SER A 1 170 ? -5.930 -30.608 3.371 1.00 61.72 170 SER A O 1
ATOM 1358 N N . SER A 1 171 ? -4.451 -29.102 4.089 1.00 41.22 171 SER A N 1
ATOM 1359 C CA . SER A 1 171 ? -4.932 -29.014 5.479 1.00 41.22 171 SER A CA 1
ATOM 1360 C C . SER A 1 171 ? -6.097 -28.042 5.689 1.00 41.22 171 SER A C 1
ATOM 1362 O O . SER A 1 171 ? -6.348 -27.614 6.816 1.00 41.22 171 SER A O 1
ATOM 1364 N N . LYS A 1 172 ? -6.812 -27.654 4.630 1.00 36.47 172 LYS A N 1
ATOM 1365 C CA . LYS A 1 172 ? -8.064 -26.905 4.780 1.00 36.47 172 LYS A CA 1
ATOM 1366 C C . LYS A 1 172 ? -9.137 -27.862 5.335 1.00 36.47 172 LYS A C 1
ATOM 1368 O O . LYS A 1 172 ? -9.408 -28.869 4.683 1.00 36.47 172 LYS A O 1
ATOM 1373 N N . PRO A 1 173 ? -9.768 -27.582 6.497 1.00 26.50 173 PRO A N 1
ATOM 1374 C CA . PRO A 1 173 ? -10.985 -28.288 6.902 1.00 26.50 173 PRO A CA 1
ATOM 1375 C C . PRO A 1 173 ? -12.061 -28.111 5.818 1.00 26.50 173 PRO A C 1
ATOM 1377 O O . PRO A 1 173 ? -11.945 -27.174 5.016 1.00 26.50 173 PRO A O 1
ATOM 1380 N N . PRO A 1 174 ? -13.141 -28.918 5.811 1.00 26.84 174 PRO A N 1
ATOM 1381 C CA . PRO A 1 174 ? -14.335 -28.579 5.056 1.00 26.84 174 PRO A CA 1
ATOM 1382 C C . PRO A 1 174 ? -14.947 -27.338 5.704 1.00 26.84 174 PRO A C 1
ATOM 1384 O O . PRO A 1 174 ? -15.872 -27.399 6.508 1.00 26.84 174 PRO A O 1
ATOM 1387 N N . ILE A 1 175 ? -14.417 -26.174 5.355 1.00 31.61 175 ILE A N 1
ATOM 1388 C CA . ILE A 1 175 ? -15.256 -25.002 5.288 1.00 31.61 175 ILE A CA 1
ATOM 1389 C C . ILE A 1 175 ? -16.276 -25.368 4.214 1.00 31.61 175 ILE A C 1
ATOM 1391 O O . ILE A 1 175 ? -15.892 -25.781 3.116 1.00 31.61 175 ILE A O 1
ATOM 1395 N N . GLN A 1 176 ? -17.564 -25.230 4.510 1.00 28.23 176 GLN A N 1
ATOM 1396 C CA . GLN A 1 176 ? -18.549 -25.011 3.459 1.00 28.23 176 GLN A CA 1
ATOM 1397 C C . GLN A 1 176 ? -18.211 -23.671 2.785 1.00 28.23 176 GLN A C 1
ATOM 1399 O O . GLN A 1 176 ? -18.828 -22.640 3.017 1.00 28.23 176 GLN A O 1
ATOM 1404 N N . VAL A 1 177 ? -17.137 -23.683 2.006 1.00 29.38 177 VAL A N 1
ATOM 1405 C CA . VAL A 1 177 ? -16.776 -22.713 0.993 1.00 29.38 177 VAL A CA 1
ATOM 1406 C C . VAL A 1 177 ? -17.022 -23.482 -0.281 1.00 29.38 177 VAL A C 1
ATOM 1408 O O . VAL A 1 177 ? -16.229 -24.342 -0.665 1.00 29.38 177 VAL A O 1
ATOM 1411 N N . GLN A 1 178 ? -18.164 -23.208 -0.902 1.00 27.81 178 GLN A N 1
ATOM 1412 C CA . GLN A 1 178 ? -18.292 -23.473 -2.322 1.00 27.81 178 GLN A CA 1
ATOM 1413 C C . GLN A 1 178 ? -17.119 -22.772 -3.016 1.00 27.81 178 GLN A C 1
ATOM 1415 O O . GLN A 1 178 ? -16.860 -21.578 -2.835 1.00 27.81 178 GLN A O 1
ATOM 1420 N N . GLN A 1 179 ? -16.307 -23.618 -3.639 1.00 33.12 179 GLN A N 1
ATOM 1421 C CA . GLN A 1 179 ? -15.104 -23.291 -4.370 1.00 33.12 179 GLN A CA 1
ATOM 1422 C C . GLN A 1 179 ? -15.501 -22.753 -5.741 1.00 33.12 179 GLN A C 1
ATOM 1424 O O . GLN A 1 179 ? -15.913 -23.528 -6.597 1.00 33.12 179 GLN A O 1
ATOM 1429 N N . ASP A 1 180 ? -15.271 -21.464 -5.984 1.00 30.94 180 ASP A N 1
ATOM 1430 C CA . ASP A 1 180 ? -15.553 -20.866 -7.290 1.00 30.94 180 ASP A CA 1
ATOM 1431 C C . ASP A 1 180 ? -14.255 -20.281 -7.884 1.00 30.94 180 ASP A C 1
ATOM 1433 O O . ASP A 1 180 ? -13.883 -19.129 -7.651 1.00 30.94 180 ASP A O 1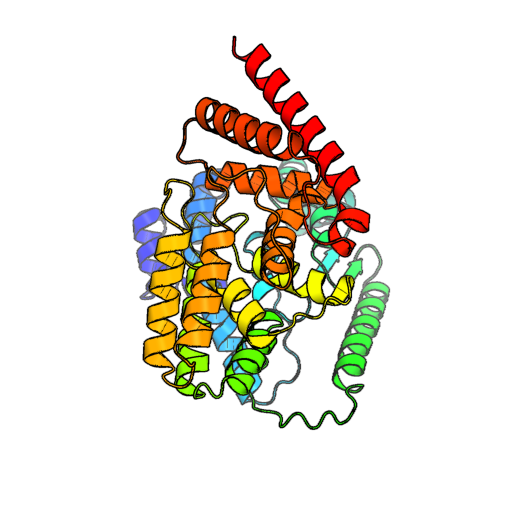
ATOM 1437 N N . SER A 1 181 ? -13.519 -21.163 -8.573 1.00 29.48 181 SER A N 1
ATOM 1438 C CA . SER A 1 181 ? -12.589 -21.013 -9.720 1.00 29.48 181 SER A CA 1
ATOM 1439 C C . SER A 1 181 ? -11.611 -19.825 -9.894 1.00 29.48 181 SER A C 1
ATOM 1441 O O . SER A 1 181 ? -10.815 -19.869 -10.830 1.00 29.48 181 SER A O 1
ATOM 1443 N N . ASN A 1 182 ? -11.553 -18.795 -9.041 1.00 32.84 182 ASN A N 1
ATOM 1444 C CA . ASN A 1 182 ? -10.805 -17.560 -9.358 1.00 32.84 182 ASN A CA 1
ATOM 1445 C C . ASN A 1 182 ? -9.656 -17.162 -8.409 1.00 32.84 182 ASN A C 1
ATOM 1447 O O . ASN A 1 182 ? -9.122 -16.072 -8.587 1.00 32.84 182 ASN A O 1
ATOM 1451 N N . GLY A 1 183 ? -9.188 -18.030 -7.498 1.00 39.31 183 GLY A N 1
ATOM 1452 C CA . GLY A 1 183 ? -7.942 -17.856 -6.710 1.00 39.31 183 GLY A CA 1
ATOM 1453 C C . GLY A 1 183 ? -7.688 -16.431 -6.205 1.00 39.31 183 GLY A C 1
ATOM 1454 O O . GLY A 1 183 ? -6.866 -15.697 -6.749 1.00 39.31 183 GLY A O 1
ATOM 1455 N N . ASN A 1 184 ? -8.466 -16.048 -5.196 1.00 44.72 184 ASN A N 1
ATOM 1456 C CA . ASN A 1 184 ? -8.593 -14.679 -4.719 1.00 44.72 184 ASN A CA 1
ATOM 1457 C C . ASN A 1 184 ? -7.533 -14.296 -3.669 1.00 44.72 184 ASN A C 1
ATOM 1459 O O . ASN A 1 184 ? -7.457 -14.900 -2.603 1.00 44.72 184 ASN A O 1
ATOM 1463 N N . ASN A 1 185 ? -6.821 -13.203 -3.957 1.00 67.00 185 ASN A N 1
ATOM 1464 C CA . ASN A 1 185 ? -5.975 -12.390 -3.073 1.00 67.00 185 ASN A CA 1
ATOM 1465 C C . ASN A 1 185 ? -6.695 -12.024 -1.742 1.00 67.00 185 ASN A C 1
ATOM 1467 O O . ASN A 1 185 ? -7.897 -11.752 -1.747 1.00 67.00 185 ASN A O 1
ATOM 1471 N N . PHE A 1 186 ? -5.980 -11.967 -0.610 1.00 77.06 186 PHE A N 1
ATOM 1472 C CA . PHE A 1 186 ? -6.487 -11.611 0.732 1.00 77.06 186 PHE A CA 1
ATOM 1473 C C . PHE A 1 186 ? -7.519 -10.469 0.740 1.00 77.06 186 PHE A C 1
ATOM 1475 O O . PHE A 1 186 ? -8.633 -10.654 1.232 1.00 77.06 186 PHE A O 1
ATOM 1482 N N . LEU A 1 187 ? -7.210 -9.324 0.124 1.00 86.06 187 LEU A N 1
ATOM 1483 C CA . LEU A 1 187 ? -8.138 -8.187 0.068 1.00 86.06 187 LEU A CA 1
ATOM 1484 C C . LEU A 1 187 ? -9.409 -8.498 -0.725 1.00 86.06 187 LEU A C 1
ATOM 1486 O O . LEU A 1 187 ? -10.513 -8.167 -0.301 1.00 86.06 187 LEU A O 1
ATOM 1490 N N . SER A 1 188 ? -9.263 -9.190 -1.855 1.00 83.81 188 SER A N 1
ATOM 1491 C CA . SER A 1 188 ? -10.401 -9.556 -2.695 1.00 83.81 188 SER A CA 1
ATOM 1492 C C . SER A 1 188 ? -11.379 -10.464 -1.947 1.00 83.81 188 SER A C 1
ATOM 1494 O O . SER A 1 188 ? -12.587 -10.282 -2.044 1.00 83.81 188 SER A O 1
ATOM 1496 N N . SER A 1 189 ? -10.878 -11.384 -1.115 1.00 82.12 189 SER A N 1
ATOM 1497 C CA . SER A 1 189 ? -11.730 -12.244 -0.290 1.00 82.12 189 SER A CA 1
ATOM 1498 C C . SER A 1 189 ? -12.610 -11.442 0.676 1.00 82.12 189 SER A C 1
ATOM 1500 O O . SER A 1 189 ? -13.805 -11.724 0.784 1.00 82.12 189 SER A O 1
ATOM 1502 N N . ARG A 1 190 ? -12.053 -10.402 1.316 1.00 91.44 190 ARG A N 1
ATOM 1503 C CA . ARG A 1 190 ? -12.782 -9.511 2.231 1.00 91.44 190 ARG A CA 1
ATOM 1504 C C . ARG A 1 190 ? -13.783 -8.650 1.475 1.00 91.44 190 ARG A C 1
ATOM 1506 O O . ARG A 1 190 ? -14.923 -8.545 1.919 1.00 91.44 190 ARG A O 1
ATOM 1513 N N . TRP A 1 191 ? -13.395 -8.136 0.307 1.00 95.00 191 TRP A N 1
ATOM 1514 C CA . TRP A 1 191 ? -14.287 -7.402 -0.589 1.00 95.00 191 TRP A CA 1
ATOM 1515 C C . TRP A 1 191 ? -15.511 -8.234 -0.980 1.00 95.00 191 TRP A C 1
ATOM 1517 O O . TRP A 1 191 ? -16.644 -7.841 -0.710 1.00 95.00 191 TRP A O 1
ATOM 1527 N N . PHE A 1 192 ? -15.293 -9.419 -1.556 1.00 89.56 192 PHE A N 1
ATOM 1528 C CA . PHE A 1 192 ? -16.386 -10.278 -2.004 1.00 89.56 192 PHE A CA 1
ATOM 1529 C C . PHE A 1 192 ? -17.228 -10.791 -0.829 1.00 89.56 192 PHE A C 1
ATOM 1531 O O . PHE A 1 192 ? -18.439 -10.927 -0.957 1.00 89.56 192 PHE A O 1
ATOM 1538 N N . SER A 1 193 ? -16.624 -11.046 0.337 1.00 88.06 193 SER A N 1
ATOM 1539 C CA . SER A 1 193 ? -17.378 -11.431 1.535 1.00 88.06 193 SER A CA 1
ATOM 1540 C C . SER A 1 193 ? -18.296 -10.313 2.033 1.00 88.06 193 SER A C 1
ATOM 1542 O O . SER A 1 193 ? -19.467 -10.575 2.292 1.00 88.06 193 SER A O 1
ATOM 1544 N N . CYS A 1 194 ? -17.784 -9.084 2.127 1.00 94.94 194 CYS A N 1
ATOM 1545 C CA . CYS A 1 194 ? -18.558 -7.891 2.485 1.00 94.94 194 CYS A CA 1
ATOM 1546 C C . CYS A 1 194 ? -19.692 -7.640 1.483 1.00 94.94 194 CYS A C 1
ATOM 1548 O O . CYS A 1 194 ? -20.845 -7.441 1.855 1.00 94.94 194 CYS A O 1
ATOM 1550 N N . CYS A 1 195 ? -19.401 -7.732 0.189 1.00 94.19 195 CYS A N 1
ATOM 1551 C CA . CYS A 1 195 ? -20.426 -7.544 -0.824 1.00 94.19 195 CYS A CA 1
ATOM 1552 C C . CYS A 1 195 ? -21.534 -8.603 -0.760 1.00 94.19 195 CYS A C 1
ATOM 1554 O O . CYS A 1 195 ? -22.707 -8.265 -0.910 1.00 94.19 195 CYS A O 1
ATOM 1556 N N . ARG A 1 196 ? -21.183 -9.871 -0.507 1.00 92.00 196 ARG A N 1
ATOM 1557 C CA . ARG A 1 196 ? -22.172 -10.943 -0.334 1.00 92.00 196 ARG A CA 1
ATOM 1558 C C . ARG A 1 196 ? -23.058 -10.717 0.888 1.00 92.00 196 ARG A C 1
ATOM 1560 O O . ARG A 1 196 ? -24.264 -10.925 0.778 1.00 92.00 196 ARG A O 1
ATOM 1567 N N . SER A 1 197 ? -22.509 -10.269 2.022 1.00 93.75 197 SER A N 1
ATOM 1568 C CA . SER A 1 197 ? -23.333 -9.955 3.203 1.00 93.75 197 SER A CA 1
ATOM 1569 C C . SER A 1 197 ? -24.306 -8.806 2.933 1.00 93.75 197 SER A C 1
ATOM 1571 O O . SER A 1 197 ? -25.434 -8.831 3.418 1.00 93.75 197 SER A O 1
ATOM 1573 N N . LEU A 1 198 ? -23.906 -7.860 2.082 1.00 95.12 198 LEU A N 1
ATOM 1574 C CA . LEU A 1 198 ? -24.729 -6.742 1.615 1.00 95.12 198 LEU A CA 1
ATOM 1575 C C . LEU A 1 198 ? -25.618 -7.078 0.405 1.00 95.12 198 LEU A C 1
ATOM 1577 O O . LEU A 1 198 ? -26.310 -6.202 -0.111 1.00 95.12 198 LEU A O 1
ATOM 1581 N N . LYS A 1 199 ? -25.622 -8.339 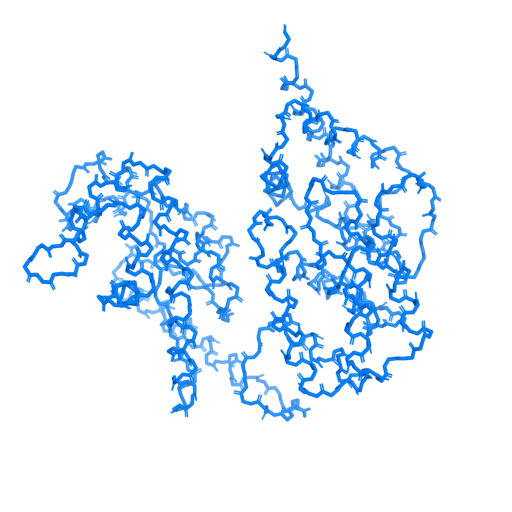-0.051 1.00 95.00 199 LYS A N 1
ATOM 1582 C CA . LYS A 1 199 ? -26.414 -8.833 -1.191 1.00 95.00 199 LYS A CA 1
ATOM 1583 C C . LYS A 1 199 ? -26.148 -8.098 -2.515 1.00 95.00 199 LYS A C 1
ATOM 1585 O O . LYS A 1 199 ? -27.032 -8.042 -3.367 1.00 95.00 199 LYS A O 1
ATOM 1590 N N . VAL A 1 200 ? -24.941 -7.562 -2.699 1.00 92.62 200 VAL A N 1
ATOM 1591 C CA . VAL A 1 200 ? -24.503 -6.967 -3.972 1.00 92.62 200 VAL A CA 1
ATOM 1592 C C . VAL A 1 200 ? -24.367 -8.071 -5.019 1.00 92.62 200 VAL A C 1
ATOM 1594 O O . VAL A 1 200 ? -23.844 -9.138 -4.710 1.00 92.62 200 VAL A O 1
ATOM 1597 N N . ASP A 1 201 ? -24.805 -7.850 -6.256 1.00 89.31 201 ASP A N 1
ATOM 1598 C CA . ASP A 1 201 ? -24.710 -8.871 -7.305 1.00 89.31 201 ASP A CA 1
ATOM 1599 C C . ASP A 1 201 ? -23.260 -9.120 -7.767 1.00 89.31 201 ASP A C 1
ATOM 1601 O O . ASP A 1 201 ? -22.412 -8.226 -7.769 1.00 89.31 201 ASP A O 1
ATOM 1605 N N . ASP A 1 202 ? -22.970 -10.348 -8.194 1.00 78.25 202 ASP A N 1
ATOM 1606 C CA . ASP A 1 202 ? -21.623 -10.803 -8.561 1.00 78.25 202 ASP A CA 1
ATOM 1607 C C . ASP A 1 202 ? -20.952 -9.986 -9.678 1.00 78.25 202 ASP A C 1
ATOM 1609 O O . ASP A 1 202 ? -19.727 -9.801 -9.668 1.00 78.25 202 ASP A O 1
ATOM 1613 N N . ALA A 1 203 ? -21.721 -9.490 -10.651 1.00 74.88 203 ALA A N 1
ATOM 1614 C CA . ALA A 1 203 ? -21.175 -8.701 -11.753 1.00 74.88 203 ALA A CA 1
ATOM 1615 C C . ALA A 1 203 ? -20.707 -7.326 -11.249 1.00 74.88 203 ALA A C 1
ATOM 1617 O O . ALA A 1 203 ? -19.585 -6.887 -11.552 1.00 74.88 203 ALA A O 1
ATOM 1618 N N . THR A 1 204 ? -21.513 -6.686 -10.403 1.00 82.06 204 THR A N 1
ATOM 1619 C CA . THR A 1 204 ? -21.147 -5.451 -9.704 1.00 82.06 204 THR A CA 1
ATOM 1620 C C . THR A 1 204 ? -19.933 -5.681 -8.808 1.00 82.06 204 THR A C 1
ATOM 1622 O O . THR A 1 204 ? -18.945 -4.956 -8.918 1.00 82.06 204 THR A O 1
ATOM 1625 N N . GLN A 1 205 ? -19.918 -6.747 -8.007 1.00 87.19 205 GLN A N 1
ATOM 1626 C CA . GLN A 1 205 ? -18.782 -7.078 -7.143 1.00 87.19 205 GLN A CA 1
ATOM 1627 C C . GLN A 1 205 ? -17.447 -7.144 -7.900 1.00 87.19 205 GLN A C 1
ATOM 1629 O O . GLN A 1 205 ? -16.455 -6.541 -7.482 1.00 87.19 205 GLN A O 1
ATOM 1634 N N . ARG A 1 206 ? -17.399 -7.890 -9.012 1.00 79.44 206 ARG A N 1
ATOM 1635 C CA . ARG A 1 206 ? -16.163 -8.116 -9.786 1.00 79.44 206 ARG A CA 1
ATOM 1636 C C . ARG A 1 206 ? -15.703 -6.859 -10.517 1.00 79.44 206 ARG A C 1
ATOM 1638 O O . ARG A 1 206 ? -14.506 -6.565 -10.533 1.00 79.44 206 ARG A O 1
ATOM 1645 N N . SER A 1 207 ? -16.638 -6.125 -11.117 1.00 71.06 207 SER A N 1
ATOM 1646 C CA . SER A 1 207 ? -16.326 -4.885 -11.836 1.00 71.06 207 SER A CA 1
ATOM 1647 C C . SER A 1 207 ? -15.771 -3.815 -10.893 1.00 71.06 207 SER A C 1
ATOM 1649 O O . SER A 1 207 ? -14.739 -3.213 -11.199 1.00 71.06 207 SER A O 1
ATOM 1651 N N . TRP A 1 208 ? -16.371 -3.656 -9.713 1.00 92.44 208 TRP A N 1
ATOM 1652 C CA . TRP A 1 208 ? -15.919 -2.699 -8.707 1.00 92.44 208 TRP A CA 1
ATOM 1653 C C . TRP A 1 208 ? -14.634 -3.110 -8.007 1.00 92.44 208 TRP A C 1
ATOM 1655 O O . TRP A 1 208 ? -13.789 -2.251 -7.773 1.00 92.44 208 TRP A O 1
ATOM 1665 N N . TRP A 1 209 ? -14.403 -4.406 -7.782 1.00 91.62 209 TRP A N 1
ATOM 1666 C CA . TRP A 1 209 ? -13.104 -4.868 -7.293 1.00 91.62 209 TRP A CA 1
ATOM 1667 C C . TRP A 1 209 ? -11.959 -4.430 -8.215 1.00 91.62 209 TRP A C 1
ATOM 1669 O O . TRP A 1 209 ? -10.926 -3.942 -7.756 1.00 91.62 209 TRP A O 1
ATOM 1679 N N . ARG A 1 210 ? -12.152 -4.555 -9.535 1.00 78.62 210 ARG A N 1
ATOM 1680 C CA . ARG A 1 210 ? -11.169 -4.101 -10.528 1.00 78.62 210 ARG A CA 1
ATOM 1681 C C . ARG A 1 210 ? -10.941 -2.589 -10.447 1.00 78.62 210 ARG A C 1
ATOM 1683 O O . ARG A 1 210 ? -9.790 -2.162 -10.493 1.00 78.62 210 ARG A O 1
ATOM 1690 N N . LEU A 1 211 ? -12.007 -1.801 -10.302 1.00 78.50 211 LEU A N 1
ATOM 1691 C CA . LEU A 1 211 ? -11.922 -0.340 -10.191 1.00 78.50 211 LEU A CA 1
ATOM 1692 C C . LEU A 1 211 ? -11.207 0.104 -8.910 1.00 78.50 211 LEU A C 1
ATOM 1694 O O . LEU A 1 211 ? -10.302 0.931 -8.980 1.00 78.50 211 LEU A O 1
ATOM 1698 N N . ILE A 1 212 ? -11.557 -0.475 -7.759 1.00 91.56 212 ILE A N 1
ATOM 1699 C CA . ILE A 1 212 ? -10.908 -0.188 -6.471 1.00 91.56 212 ILE A CA 1
ATOM 1700 C C . ILE A 1 212 ? -9.416 -0.519 -6.562 1.00 91.56 212 ILE A C 1
ATOM 1702 O O . ILE A 1 212 ? -8.574 0.329 -6.276 1.00 91.56 212 ILE A O 1
ATOM 1706 N N . ARG A 1 213 ? -9.058 -1.712 -7.056 1.00 85.75 213 ARG A N 1
ATOM 1707 C CA . ARG A 1 213 ? -7.646 -2.082 -7.245 1.00 85.75 213 ARG A CA 1
ATOM 1708 C C . ARG A 1 213 ? -6.897 -1.104 -8.140 1.00 85.75 213 ARG A C 1
ATOM 1710 O O . ARG A 1 213 ? -5.778 -0.722 -7.811 1.00 85.75 213 ARG A O 1
ATOM 1717 N N . GLN A 1 214 ? -7.504 -0.702 -9.255 1.00 77.81 214 GLN A N 1
ATOM 1718 C CA . GLN A 1 214 ? -6.910 0.266 -10.173 1.00 77.81 214 GLN A CA 1
ATOM 1719 C C . GLN A 1 214 ? -6.658 1.607 -9.476 1.00 77.81 214 GLN A C 1
ATOM 1721 O O . GLN A 1 214 ? -5.583 2.180 -9.628 1.00 77.81 214 GLN A O 1
ATOM 1726 N N . LYS A 1 215 ? -7.616 2.083 -8.676 1.00 89.12 215 LYS A N 1
ATOM 1727 C CA . LYS A 1 215 ? -7.504 3.334 -7.922 1.00 89.12 215 LYS A CA 1
ATOM 1728 C C . LYS A 1 215 ? -6.359 3.322 -6.909 1.00 89.12 215 LYS A C 1
ATOM 1730 O O . LYS A 1 215 ? -5.599 4.288 -6.853 1.00 89.12 215 LYS A O 1
ATOM 1735 N N . TYR A 1 216 ? -6.194 2.231 -6.166 1.00 87.62 216 TYR A N 1
ATOM 1736 C CA . TYR A 1 216 ? -5.092 2.065 -5.207 1.00 87.62 216 TYR A CA 1
ATOM 1737 C C . TYR A 1 216 ? -3.746 1.708 -5.859 1.00 87.62 216 TYR A C 1
ATOM 1739 O O . TYR A 1 216 ? -2.719 1.760 -5.192 1.00 87.62 216 TYR A O 1
ATOM 1747 N N . SER A 1 217 ? -3.735 1.385 -7.156 1.00 77.75 217 SER A N 1
ATOM 1748 C CA . SER A 1 217 ? -2.518 1.173 -7.960 1.00 77.75 217 SER A CA 1
ATOM 1749 C C . SER A 1 217 ? -2.098 2.431 -8.740 1.00 77.75 217 SER A C 1
ATOM 1751 O O . SER A 1 217 ? -1.318 2.340 -9.687 1.00 77.75 217 SER A O 1
ATOM 1753 N N . GLY A 1 218 ? -2.664 3.595 -8.400 1.00 75.25 218 GLY A N 1
ATOM 1754 C CA . GLY A 1 218 ? -2.387 4.861 -9.075 1.00 75.25 218 GLY A CA 1
ATOM 1755 C C . GLY A 1 218 ? -0.927 5.305 -8.944 1.00 75.25 218 GLY A C 1
ATOM 1756 O O . GLY A 1 218 ? -0.285 5.099 -7.914 1.00 75.25 218 GLY A O 1
ATOM 1757 N N . VAL A 1 219 ? -0.410 5.954 -9.989 1.00 73.62 219 VAL A N 1
ATOM 1758 C CA . VAL A 1 219 ? 0.922 6.574 -9.965 1.00 73.62 219 VAL A CA 1
ATOM 1759 C C . VAL A 1 219 ? 0.952 7.655 -8.883 1.00 73.62 219 VAL A C 1
ATOM 1761 O O . VAL A 1 219 ? 0.021 8.446 -8.777 1.00 73.62 219 VAL A O 1
ATOM 1764 N N . GLY A 1 220 ? 2.018 7.677 -8.082 1.00 75.12 220 GLY A N 1
ATOM 1765 C CA . GLY A 1 220 ? 2.176 8.636 -6.985 1.00 75.12 220 GLY A CA 1
ATOM 1766 C C . GLY A 1 220 ? 1.585 8.189 -5.645 1.00 75.12 220 GLY A C 1
ATOM 1767 O O . GLY A 1 220 ? 1.715 8.930 -4.683 1.00 75.12 220 GLY A O 1
ATOM 1768 N N . ARG A 1 221 ? 0.992 6.987 -5.549 1.00 84.00 221 ARG A N 1
ATOM 1769 C CA . ARG A 1 221 ? 0.489 6.400 -4.290 1.00 84.00 221 ARG A CA 1
ATOM 1770 C C . ARG A 1 221 ? 1.536 5.474 -3.656 1.00 84.00 221 ARG A C 1
ATOM 1772 O O . ARG A 1 221 ? 1.513 4.256 -3.848 1.00 84.00 221 ARG A O 1
ATOM 1779 N N . TYR A 1 222 ? 2.489 6.045 -2.924 1.00 80.31 222 TYR A N 1
ATOM 1780 C CA . TYR A 1 222 ? 3.590 5.290 -2.307 1.00 80.31 222 TYR A CA 1
ATOM 1781 C C . TYR A 1 222 ? 3.208 4.651 -0.966 1.00 80.31 222 TYR A C 1
ATOM 1783 O O . TYR A 1 222 ? 3.682 3.555 -0.660 1.00 80.31 222 TYR A O 1
ATOM 1791 N N . TYR A 1 223 ? 2.357 5.302 -0.175 1.00 86.88 223 TYR A N 1
ATOM 1792 C CA . TYR A 1 223 ? 1.824 4.776 1.079 1.00 86.88 223 TYR A CA 1
ATOM 1793 C C . TYR A 1 223 ? 0.356 4.383 0.942 1.00 86.88 223 TYR A C 1
ATOM 1795 O O . TYR A 1 223 ? 0.012 3.241 1.245 1.00 86.88 223 TYR A O 1
ATOM 1803 N N . HIS A 1 224 ? -0.488 5.280 0.426 1.00 92.19 224 HIS A N 1
ATOM 1804 C CA . HIS A 1 224 ? -1.933 5.070 0.334 1.00 92.19 224 HIS A CA 1
ATOM 1805 C C . HIS A 1 224 ? -2.268 4.109 -0.814 1.00 92.19 224 HIS A C 1
ATOM 1807 O O . HIS A 1 224 ? -2.897 4.493 -1.788 1.00 92.19 224 HIS A O 1
ATOM 1813 N N . ASN A 1 225 ? -1.817 2.860 -0.760 1.00 86.56 225 ASN A N 1
ATOM 1814 C CA . ASN A 1 225 ? -2.001 1.843 -1.796 1.00 86.56 225 ASN A CA 1
ATOM 1815 C C . ASN A 1 225 ? -2.628 0.566 -1.208 1.00 86.56 225 ASN A C 1
ATOM 1817 O O . ASN A 1 225 ? -3.126 0.552 -0.083 1.00 86.56 225 ASN A O 1
ATOM 1821 N N . THR A 1 226 ? -2.641 -0.531 -1.965 1.00 84.69 226 THR A N 1
ATOM 1822 C CA . THR A 1 226 ? -3.239 -1.793 -1.500 1.00 84.69 226 THR A CA 1
ATOM 1823 C C . THR A 1 226 ? -2.547 -2.386 -0.268 1.00 84.69 226 THR A C 1
ATOM 1825 O O . THR A 1 226 ? -3.174 -3.165 0.444 1.00 84.69 226 THR A O 1
ATOM 1828 N N . HIS A 1 227 ? -1.292 -2.030 0.025 1.00 81.00 227 HIS A N 1
ATOM 1829 C CA . HIS A 1 227 ? -0.621 -2.465 1.253 1.00 81.00 227 HIS A CA 1
ATOM 1830 C C . HIS A 1 227 ? -1.209 -1.784 2.489 1.00 81.00 227 HIS A C 1
ATOM 1832 O O . HIS A 1 227 ? -1.462 -2.480 3.466 1.00 81.00 227 HIS A O 1
ATOM 1838 N N . HIS A 1 228 ? -1.521 -0.483 2.421 1.00 90.19 228 HIS A N 1
ATOM 1839 C CA . HIS A 1 228 ? -2.236 0.231 3.493 1.00 90.19 228 HIS A CA 1
ATOM 1840 C C . HIS A 1 228 ? -3.577 -0.441 3.798 1.00 90.19 228 HIS A C 1
ATOM 1842 O O . HIS A 1 228 ? -3.832 -0.844 4.929 1.00 90.19 228 HIS A O 1
ATOM 1848 N N . LEU A 1 229 ? -4.381 -0.713 2.761 1.00 93.38 229 LEU A N 1
ATOM 1849 C CA . LEU A 1 229 ? -5.636 -1.456 2.933 1.00 93.38 229 LEU A CA 1
ATOM 1850 C C . LEU A 1 229 ? -5.418 -2.808 3.616 1.00 93.38 229 LEU A C 1
ATOM 1852 O O . LEU A 1 229 ? -6.173 -3.193 4.509 1.00 93.38 229 LEU A O 1
ATOM 1856 N N . ARG A 1 230 ? -4.394 -3.553 3.185 1.00 90.00 230 ARG A N 1
ATOM 1857 C CA . ARG A 1 230 ? -4.072 -4.856 3.768 1.00 90.00 230 ARG A CA 1
ATOM 1858 C C . ARG A 1 230 ? -3.708 -4.720 5.242 1.00 90.00 230 ARG A C 1
ATOM 1860 O O . ARG A 1 230 ? -4.227 -5.500 6.035 1.00 90.00 230 ARG A O 1
ATOM 1867 N N . ASP A 1 231 ? -2.870 -3.751 5.590 1.00 86.12 231 ASP A N 1
ATOM 1868 C CA . ASP A 1 231 ? -2.445 -3.486 6.964 1.00 86.12 231 ASP A CA 1
ATOM 1869 C C . ASP A 1 231 ? -3.648 -3.206 7.875 1.00 86.12 231 ASP A C 1
ATOM 1871 O O . ASP A 1 231 ? -3.744 -3.807 8.945 1.00 86.12 231 ASP A O 1
ATOM 1875 N N . MET A 1 232 ? -4.628 -2.416 7.421 1.00 95.50 232 MET A N 1
ATOM 1876 C CA . MET A 1 232 ? -5.860 -2.169 8.186 1.00 95.50 232 MET A CA 1
ATOM 1877 C C . MET A 1 232 ? -6.636 -3.471 8.471 1.00 95.50 232 MET A C 1
ATOM 1879 O O . MET A 1 232 ? -7.060 -3.727 9.598 1.00 95.50 2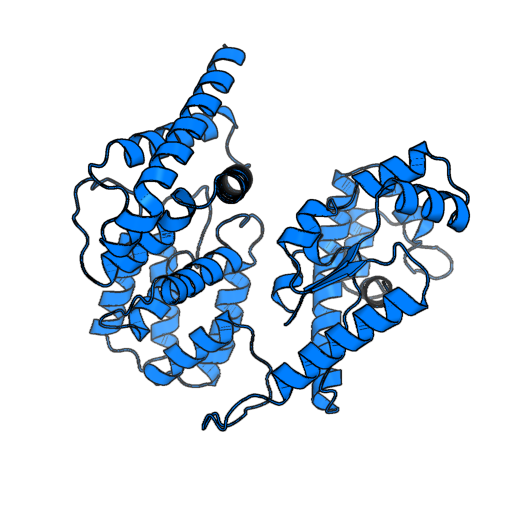32 MET A O 1
ATOM 1883 N N . PHE A 1 233 ? -6.795 -4.346 7.472 1.00 93.25 233 PHE A N 1
ATOM 1884 C CA . PHE A 1 233 ? -7.477 -5.635 7.664 1.00 93.25 233 PHE A CA 1
ATOM 1885 C C . PHE A 1 233 ? -6.685 -6.628 8.522 1.00 93.25 233 PHE A C 1
ATOM 1887 O O . PHE A 1 233 ? -7.296 -7.446 9.217 1.00 93.25 233 PHE A O 1
ATOM 1894 N N . VAL A 1 234 ? -5.353 -6.587 8.458 1.00 84.75 234 VAL A N 1
ATOM 1895 C CA . VAL A 1 234 ? -4.474 -7.400 9.308 1.00 84.75 234 VAL A CA 1
ATOM 1896 C C . VAL A 1 234 ? -4.597 -6.952 10.760 1.00 84.75 234 VAL A C 1
ATOM 1898 O O . VAL A 1 234 ? -4.791 -7.805 11.619 1.00 84.75 234 VAL A O 1
ATOM 1901 N N . LEU A 1 235 ? -4.600 -5.647 11.033 1.00 85.62 235 LEU A N 1
ATOM 1902 C CA . LEU A 1 235 ? -4.751 -5.115 12.390 1.00 85.62 235 LEU A CA 1
ATOM 1903 C C . LEU A 1 235 ? -6.103 -5.453 13.016 1.00 85.62 235 LEU A C 1
ATOM 1905 O O . LEU A 1 235 ? -6.154 -5.814 14.190 1.00 85.62 235 LEU A O 1
ATOM 1909 N N . LEU A 1 236 ? -7.191 -5.423 12.237 1.00 89.69 236 LEU A N 1
ATOM 1910 C CA . LEU A 1 236 ? -8.492 -5.909 12.713 1.00 89.69 236 LEU A CA 1
ATOM 1911 C C . LEU A 1 236 ? -8.413 -7.355 13.219 1.00 89.69 236 LEU A C 1
ATOM 1913 O O . LEU A 1 236 ? -9.007 -7.689 14.242 1.00 89.69 236 LEU A O 1
ATOM 1917 N N . GLN A 1 237 ? -7.674 -8.212 12.511 1.00 85.31 237 GLN A N 1
ATOM 1918 C CA . GLN A 1 237 ? -7.490 -9.607 12.899 1.00 85.31 237 GLN A CA 1
ATOM 1919 C C . GLN A 1 237 ? -6.527 -9.757 14.084 1.00 85.31 237 GLN A C 1
ATOM 1921 O O . GLN A 1 237 ? -6.821 -10.514 15.005 1.00 85.31 237 GLN A O 1
ATOM 1926 N N . GLU A 1 238 ? -5.399 -9.050 14.063 1.00 80.44 238 GLU A N 1
ATOM 1927 C CA . GLU A 1 238 ? -4.355 -9.108 15.092 1.00 80.44 238 GLU A CA 1
ATOM 1928 C C . GLU A 1 238 ? -4.879 -8.653 16.455 1.00 80.44 238 GLU A C 1
ATOM 1930 O O . GLU A 1 238 ? -4.655 -9.317 17.465 1.00 80.44 238 GLU A O 1
ATOM 1935 N N . PHE A 1 239 ? -5.637 -7.558 16.478 1.00 84.31 239 PHE A N 1
ATOM 1936 C CA . PHE A 1 239 ? -6.222 -7.009 17.699 1.00 84.31 239 PHE A CA 1
ATOM 1937 C C . PHE A 1 239 ? -7.597 -7.595 18.030 1.00 84.31 239 PHE A C 1
ATOM 1939 O O . PHE A 1 239 ? -8.228 -7.150 18.989 1.00 84.31 239 PHE A O 1
ATOM 1946 N N . ALA A 1 240 ? -8.051 -8.595 17.262 1.00 84.69 240 ALA A N 1
ATOM 1947 C CA . ALA A 1 240 ? -9.345 -9.256 17.420 1.00 84.69 240 ALA A CA 1
ATOM 1948 C C . ALA A 1 240 ? -10.515 -8.259 17.543 1.00 84.69 240 ALA A C 1
ATOM 1950 O O . ALA A 1 240 ? -11.400 -8.405 18.387 1.00 84.69 240 ALA A O 1
ATOM 1951 N N . ILE A 1 241 ? -10.500 -7.220 16.706 1.00 87.44 241 ILE A N 1
ATOM 1952 C CA . ILE A 1 241 ? -11.490 -6.145 16.731 1.00 87.44 241 ILE A CA 1
ATOM 1953 C C . ILE A 1 241 ? -12.725 -6.587 15.953 1.00 87.44 241 ILE A C 1
ATOM 1955 O O . ILE A 1 241 ? -12.632 -6.951 14.780 1.00 87.44 241 ILE A O 1
ATOM 1959 N N . SER A 1 242 ? -13.884 -6.491 16.600 1.00 86.38 242 SER A N 1
ATOM 1960 C CA . SER A 1 242 ? -15.188 -6.647 15.963 1.00 86.38 242 SER A CA 1
ATOM 1961 C C . SER A 1 242 ? -15.897 -5.302 15.932 1.00 86.38 242 SER A C 1
ATOM 1963 O O . SER A 1 242 ? -15.960 -4.616 16.950 1.00 86.38 242 SER A O 1
ATOM 1965 N N . ALA A 1 243 ? -16.428 -4.950 14.768 1.00 89.81 243 ALA A N 1
ATOM 1966 C CA . ALA A 1 243 ? -17.282 -3.785 14.575 1.00 89.81 243 ALA A CA 1
ATOM 1967 C C . ALA A 1 243 ? -18.761 -4.149 14.744 1.00 89.81 243 ALA A C 1
ATOM 1969 O O . ALA A 1 243 ? -19.142 -5.303 14.516 1.00 89.81 243 ALA A O 1
ATOM 1970 N N . ASP A 1 244 ? -19.590 -3.162 15.081 1.00 89.94 244 ASP A N 1
ATOM 1971 C CA . ASP A 1 244 ? -21.043 -3.337 15.200 1.00 89.94 244 ASP A CA 1
ATOM 1972 C C . ASP A 1 244 ? -21.657 -3.644 13.826 1.00 89.94 244 ASP A C 1
ATOM 1974 O O . ASP A 1 244 ? -22.476 -4.556 13.673 1.00 89.94 244 ASP A O 1
ATOM 1978 N N . ARG A 1 245 ? -21.206 -2.922 12.792 1.00 91.50 245 ARG A N 1
ATOM 1979 C CA . ARG A 1 245 ? -21.532 -3.172 11.383 1.00 91.50 245 ARG A CA 1
ATOM 1980 C C . ARG A 1 245 ? -20.264 -3.466 10.593 1.00 91.50 245 ARG A C 1
ATOM 1982 O O . ARG A 1 245 ? -19.771 -2.656 9.810 1.00 91.50 245 ARG A O 1
ATOM 1989 N N . GLN A 1 246 ? -19.737 -4.676 10.789 1.00 94.44 246 GLN A N 1
ATOM 1990 C CA . GLN A 1 246 ? -18.495 -5.151 10.166 1.00 94.44 246 GLN A CA 1
ATOM 1991 C C . GLN A 1 246 ? -18.473 -5.019 8.636 1.00 94.44 246 GLN A C 1
ATOM 1993 O O . GLN A 1 246 ? -17.436 -4.700 8.052 1.00 94.44 246 GLN A O 1
ATOM 1998 N N . ASP A 1 247 ? -19.611 -5.258 7.993 1.00 94.69 247 ASP A N 1
ATOM 1999 C CA . ASP A 1 247 ? -19.826 -5.092 6.559 1.00 94.69 247 ASP A CA 1
ATOM 2000 C C . ASP A 1 247 ? -19.650 -3.634 6.110 1.00 94.69 247 ASP A C 1
ATOM 2002 O O . ASP A 1 247 ? -18.956 -3.376 5.124 1.00 94.69 247 ASP A O 1
ATOM 2006 N N . LEU A 1 248 ? -20.208 -2.682 6.859 1.00 97.62 248 LEU A N 1
ATOM 2007 C CA . LEU A 1 248 ? -20.098 -1.251 6.572 1.00 97.62 248 LEU A CA 1
ATOM 2008 C C . LEU A 1 248 ? -18.715 -0.693 6.902 1.00 97.62 248 LEU A C 1
ATOM 2010 O O . LEU A 1 248 ? -18.183 0.093 6.119 1.00 97.62 248 LEU A O 1
ATOM 2014 N N . LEU A 1 249 ? -18.082 -1.155 7.985 1.00 97.81 249 LEU A N 1
ATOM 2015 C CA . LEU A 1 249 ? -16.684 -0.825 8.262 1.00 97.81 249 LEU A CA 1
ATOM 2016 C C . LEU A 1 249 ? -15.779 -1.288 7.114 1.00 97.81 249 LEU A C 1
ATOM 2018 O O . LEU A 1 249 ? -14.881 -0.556 6.711 1.00 97.81 249 LEU A O 1
ATOM 2022 N N . TYR A 1 250 ? -16.019 -2.473 6.544 1.00 97.88 250 TYR A N 1
ATOM 2023 C CA . TYR A 1 250 ? -15.232 -2.959 5.407 1.00 97.88 250 TYR A CA 1
ATOM 2024 C C . TYR A 1 250 ? -15.414 -2.078 4.174 1.00 97.88 250 TYR A C 1
ATOM 2026 O O . TYR A 1 250 ? -14.421 -1.757 3.521 1.00 97.88 250 TYR A O 1
ATOM 2034 N N . LEU A 1 251 ? -16.645 -1.651 3.872 1.00 98.50 251 LEU A N 1
ATOM 2035 C CA . LEU A 1 251 ? -16.870 -0.659 2.821 1.00 98.50 251 LEU A CA 1
ATOM 2036 C C . LEU A 1 251 ? -16.101 0.631 3.117 1.00 98.50 251 LEU A C 1
ATOM 2038 O O . LEU A 1 251 ? -15.369 1.103 2.254 1.00 98.50 251 LEU A O 1
ATOM 2042 N N . ALA A 1 252 ? -16.185 1.166 4.333 1.00 98.56 252 ALA A N 1
ATOM 2043 C CA . ALA A 1 252 ? -15.461 2.380 4.689 1.00 98.56 252 ALA A CA 1
ATOM 2044 C C . ALA A 1 252 ? -13.936 2.215 4.526 1.00 98.56 252 ALA A C 1
ATOM 2046 O O . ALA A 1 252 ? -13.298 3.075 3.928 1.00 98.56 252 ALA A O 1
ATOM 2047 N N . ILE A 1 253 ? -13.361 1.075 4.928 1.00 98.38 253 ILE A N 1
ATOM 2048 C CA . ILE A 1 253 ? -11.940 0.756 4.702 1.00 98.38 253 ILE A CA 1
ATOM 2049 C C . ILE A 1 253 ? -11.608 0.751 3.205 1.00 98.38 253 ILE A C 1
ATOM 2051 O O . ILE A 1 253 ? -10.650 1.397 2.795 1.00 98.38 253 ILE A O 1
ATOM 2055 N N . PHE A 1 254 ? -12.389 0.071 2.362 1.00 98.56 254 PHE A N 1
ATOM 2056 C CA . PHE A 1 254 ? -12.113 0.023 0.920 1.00 98.56 254 PHE A CA 1
ATOM 2057 C C . PHE A 1 254 ? -12.288 1.366 0.206 1.00 98.56 254 PHE A C 1
ATOM 2059 O O . PHE A 1 254 ? -11.730 1.535 -0.880 1.00 98.56 254 PHE A O 1
ATOM 2066 N N . PHE A 1 255 ? -13.083 2.279 0.766 1.00 98.62 255 PHE A N 1
ATOM 2067 C CA . PHE A 1 255 ? -13.457 3.518 0.096 1.00 98.62 255 PHE A CA 1
ATOM 2068 C C . PHE A 1 255 ? -12.829 4.787 0.686 1.00 98.62 255 PHE A C 1
ATOM 2070 O O . PHE A 1 255 ? -12.792 5.758 -0.056 1.00 98.62 255 PHE A O 1
ATOM 2077 N N . HIS A 1 256 ? -12.312 4.814 1.924 1.00 97.94 256 HIS A N 1
ATOM 2078 C CA . HIS A 1 256 ? -11.873 6.067 2.574 1.00 97.94 256 HIS A CA 1
ATOM 2079 C C . HIS A 1 256 ? -10.871 6.876 1.735 1.00 97.94 256 HIS A C 1
ATOM 2081 O O . HIS A 1 256 ? -11.107 8.047 1.451 1.00 97.94 256 HIS A O 1
ATOM 2087 N N . ASP A 1 257 ? -9.853 6.198 1.205 1.00 96.69 257 ASP A N 1
ATOM 2088 C CA . ASP A 1 257 ? -8.817 6.777 0.343 1.00 96.69 257 ASP A CA 1
ATOM 2089 C C . ASP A 1 257 ? -8.907 6.310 -1.111 1.00 96.69 257 ASP A C 1
ATOM 2091 O O . ASP A 1 257 ? -7.935 6.362 -1.867 1.00 96.69 257 ASP A O 1
ATOM 2095 N N . VAL A 1 258 ? -10.047 5.790 -1.564 1.00 97.56 258 VAL A N 1
ATOM 2096 C CA . VAL A 1 258 ? -10.121 5.257 -2.934 1.00 97.56 258 VAL A CA 1
ATOM 2097 C C . VAL A 1 258 ? -9.813 6.337 -3.973 1.00 97.56 258 VAL A C 1
ATOM 2099 O O . VAL A 1 258 ? -9.196 6.050 -4.999 1.00 97.56 258 VAL A O 1
ATOM 2102 N N . VAL A 1 259 ? -10.149 7.594 -3.692 1.00 96.19 259 VAL A N 1
ATOM 2103 C CA . VAL A 1 259 ? -9.627 8.751 -4.415 1.00 96.19 259 VAL A CA 1
ATOM 2104 C C . VAL A 1 259 ? -8.609 9.451 -3.524 1.00 96.19 259 VAL A C 1
ATOM 2106 O O . VAL A 1 259 ? -8.950 9.899 -2.441 1.00 96.19 259 VAL A O 1
ATOM 2109 N N . TYR A 1 260 ? -7.365 9.542 -3.994 1.00 94.25 260 TYR A N 1
ATOM 2110 C CA . TYR A 1 260 ? -6.282 10.144 -3.227 1.00 94.25 260 TYR A CA 1
ATOM 2111 C C . TYR A 1 260 ? -5.302 10.890 -4.129 1.00 94.25 260 TYR A C 1
ATOM 2113 O O . TYR A 1 260 ? -4.848 10.350 -5.143 1.00 94.25 260 TYR A O 1
ATOM 2121 N N . ASP A 1 261 ? -4.960 12.106 -3.718 1.00 90.31 261 ASP A N 1
ATOM 2122 C CA . ASP A 1 261 ? -3.897 12.944 -4.265 1.00 90.31 261 ASP A CA 1
ATOM 2123 C C . ASP A 1 261 ? -3.381 13.856 -3.143 1.00 90.31 261 ASP A C 1
ATOM 2125 O O . ASP A 1 261 ? -4.145 14.622 -2.550 1.00 90.31 261 ASP A O 1
ATOM 2129 N N . ALA A 1 262 ? -2.078 13.797 -2.864 1.00 87.44 262 ALA A N 1
ATOM 2130 C CA . ALA A 1 262 ? -1.438 14.560 -1.791 1.00 87.44 262 ALA A CA 1
ATOM 2131 C C . ALA A 1 262 ? -1.523 16.091 -1.978 1.00 87.44 262 ALA A C 1
ATOM 2133 O O . ALA A 1 262 ? -1.278 16.857 -1.044 1.00 87.44 262 ALA A O 1
ATOM 2134 N N . THR A 1 263 ? -1.857 16.564 -3.181 1.00 85.19 263 THR A N 1
ATOM 2135 C CA . THR A 1 263 ? -2.013 17.994 -3.484 1.00 85.19 263 THR A CA 1
ATOM 2136 C C . THR A 1 263 ? -3.439 18.511 -3.285 1.00 85.19 263 THR A C 1
ATOM 2138 O O . THR A 1 263 ? -3.649 19.727 -3.276 1.00 85.19 263 THR A O 1
ATOM 2141 N N . ARG A 1 264 ? -4.416 17.614 -3.099 1.00 89.44 264 ARG A N 1
ATOM 2142 C CA . ARG A 1 264 ? -5.837 17.942 -2.932 1.00 89.44 264 ARG A CA 1
ATOM 2143 C C . ARG A 1 264 ? -6.237 18.001 -1.460 1.00 89.44 264 ARG A C 1
ATOM 2145 O O . ARG A 1 264 ? -5.629 17.365 -0.609 1.00 89.44 264 ARG A O 1
ATOM 2152 N N . THR A 1 265 ? -7.308 18.739 -1.181 1.00 89.12 265 THR A N 1
ATOM 2153 C CA . THR A 1 265 ? -7.917 18.867 0.157 1.00 89.12 265 THR A CA 1
ATOM 2154 C C . THR A 1 265 ? -9.334 18.288 0.229 1.00 89.12 265 THR A C 1
ATOM 2156 O O . THR A 1 265 ? -10.000 18.412 1.254 1.00 89.12 265 THR A O 1
ATOM 2159 N N . ASP A 1 266 ? -9.822 17.701 -0.865 1.00 94.12 266 ASP A N 1
ATOM 2160 C CA . ASP A 1 266 ? -11.176 17.153 -1.006 1.00 94.12 266 ASP A CA 1
ATOM 2161 C C . ASP A 1 266 ? -11.173 15.638 -1.288 1.00 94.12 266 ASP A C 1
ATOM 2163 O O . ASP A 1 266 ? -12.080 15.122 -1.949 1.00 94.12 266 ASP A O 1
ATOM 2167 N N . ASN A 1 267 ? -10.122 14.930 -0.857 1.00 95.12 267 ASN A N 1
ATOM 2168 C CA . ASN A 1 267 ? -9.945 13.502 -1.133 1.00 95.12 267 ASN A CA 1
ATOM 2169 C C . ASN A 1 267 ? -11.100 12.676 -0.554 1.00 95.12 267 ASN A C 1
ATOM 2171 O O . ASN A 1 267 ? -11.706 11.892 -1.283 1.00 95.12 267 ASN A O 1
ATOM 2175 N N . GLU A 1 268 ? -11.481 12.908 0.701 1.00 95.75 268 GLU A N 1
ATOM 2176 C CA . GLU A 1 268 ? -12.560 12.180 1.373 1.00 95.75 268 GLU A CA 1
ATOM 2177 C C . GLU A 1 268 ? -13.915 12.474 0.721 1.00 95.75 268 GLU A C 1
ATOM 2179 O O . GLU A 1 268 ? -14.692 11.555 0.453 1.00 95.75 268 GLU A O 1
ATOM 2184 N N . GLU A 1 269 ? -14.189 13.730 0.358 1.00 97.38 269 GLU A N 1
ATOM 2185 C CA . GLU A 1 269 ? -15.392 14.090 -0.396 1.00 97.38 269 GLU A CA 1
ATOM 2186 C C . GLU A 1 269 ? -15.437 13.400 -1.769 1.00 97.38 269 GLU A C 1
ATOM 2188 O O . GLU A 1 269 ? -16.502 12.965 -2.226 1.00 97.38 269 GLU A O 1
ATOM 2193 N N . ALA A 1 270 ? -14.297 13.297 -2.453 1.00 97.69 270 ALA A N 1
ATOM 2194 C CA . ALA A 1 270 ? -14.197 12.608 -3.735 1.00 97.69 270 ALA A CA 1
ATOM 2195 C C . ALA A 1 270 ? -14.360 11.086 -3.583 1.00 97.69 270 ALA A C 1
ATOM 2197 O O . ALA A 1 270 ? -15.049 10.458 -4.395 1.00 97.69 270 ALA A O 1
ATOM 2198 N N . SER A 1 271 ? -13.801 10.504 -2.524 1.00 98.31 271 SER A N 1
ATOM 2199 C CA . SER A 1 271 ? -13.987 9.109 -2.123 1.00 98.31 271 SER A CA 1
ATOM 2200 C C . SER A 1 271 ? -15.451 8.796 -1.807 1.00 98.31 271 SER A C 1
ATOM 2202 O O . SER A 1 271 ? -15.982 7.800 -2.303 1.00 98.31 271 SER A O 1
ATOM 2204 N N . VAL A 1 272 ? -16.160 9.683 -1.098 1.00 98.56 272 VAL A N 1
ATOM 2205 C CA . VAL A 1 272 ? -17.611 9.574 -0.858 1.00 98.56 272 VAL A CA 1
ATOM 2206 C C . VAL A 1 272 ? -18.395 9.576 -2.167 1.00 98.56 272 VAL A C 1
ATOM 2208 O O . VAL A 1 272 ? -19.247 8.712 -2.371 1.00 98.56 272 VAL A O 1
ATOM 2211 N N . LYS A 1 273 ? -18.098 10.490 -3.098 1.00 98.50 273 LYS A N 1
ATOM 2212 C CA . LYS A 1 273 ? -18.763 10.516 -4.417 1.00 98.50 273 LYS A CA 1
ATOM 2213 C C . LYS A 1 273 ? -18.511 9.226 -5.206 1.00 98.50 273 LYS A C 1
ATOM 2215 O O . LYS A 1 273 ? -19.410 8.707 -5.877 1.00 98.50 273 LYS A O 1
ATOM 2220 N N . PHE A 1 274 ? -17.299 8.682 -5.116 1.00 98.38 274 PHE A N 1
ATOM 2221 C CA . PHE A 1 274 ? -16.955 7.407 -5.741 1.00 98.38 274 PHE A CA 1
ATOM 2222 C C . PHE A 1 274 ? -17.727 6.240 -5.104 1.00 98.38 274 PHE A C 1
ATOM 2224 O O . PHE A 1 274 ? -18.296 5.416 -5.821 1.00 98.38 274 PHE A O 1
ATOM 2231 N N . PHE A 1 275 ? -17.835 6.216 -3.775 1.00 98.69 275 PHE A N 1
ATOM 2232 C CA . PHE A 1 275 ? -18.644 5.249 -3.034 1.00 98.69 275 PHE A CA 1
ATOM 2233 C C . PHE A 1 275 ? -20.137 5.334 -3.382 1.00 98.69 275 PHE A C 1
ATOM 2235 O O . PHE A 1 275 ? -20.770 4.318 -3.651 1.00 98.69 275 PHE A O 1
ATOM 2242 N N . GLN A 1 276 ? -20.705 6.534 -3.491 1.00 98.44 276 GLN A N 1
ATOM 2243 C CA . GLN A 1 276 ? -22.097 6.715 -3.921 1.00 98.44 276 GLN A CA 1
ATOM 2244 C C . GLN A 1 276 ? -22.342 6.152 -5.329 1.00 98.44 276 GLN A C 1
ATOM 2246 O O . GLN A 1 276 ? -23.399 5.582 -5.605 1.00 98.44 276 GLN A O 1
ATOM 2251 N N . THR A 1 277 ? -21.346 6.240 -6.215 1.00 98.31 277 THR A N 1
ATOM 2252 C CA . THR A 1 277 ? -21.412 5.622 -7.548 1.00 98.31 277 THR A CA 1
ATOM 2253 C C . THR A 1 277 ? -21.453 4.091 -7.456 1.00 98.31 277 THR A C 1
ATOM 2255 O O . THR A 1 277 ? -22.209 3.457 -8.195 1.00 98.31 277 THR A O 1
ATOM 2258 N N . PHE A 1 278 ? -20.714 3.496 -6.514 1.00 98.12 278 PHE A N 1
ATOM 2259 C CA . PHE A 1 278 ? -20.813 2.066 -6.205 1.00 98.12 278 PHE A CA 1
ATOM 2260 C C . PHE A 1 278 ? -22.195 1.692 -5.679 1.00 98.12 278 PHE A C 1
ATOM 2262 O O . PHE A 1 278 ? -22.799 0.747 -6.182 1.00 98.12 278 PHE A O 1
ATOM 2269 N N . CYS A 1 279 ? -22.741 2.458 -4.739 1.00 98.00 279 CYS A N 1
ATOM 2270 C CA . CYS A 1 279 ? -24.063 2.198 -4.176 1.00 98.00 279 CYS A CA 1
ATOM 2271 C C . CYS A 1 279 ? -25.175 2.263 -5.229 1.00 98.00 279 CYS A C 1
ATOM 2273 O O . CYS A 1 279 ? -26.070 1.417 -5.226 1.00 98.00 279 CYS A O 1
ATOM 2275 N N . ASN A 1 280 ? -25.087 3.205 -6.174 1.00 96.00 280 ASN A N 1
ATOM 2276 C CA . ASN A 1 280 ? -26.004 3.293 -7.313 1.00 96.00 280 ASN A CA 1
ATOM 2277 C C . ASN A 1 280 ? -25.920 2.063 -8.230 1.00 96.00 280 ASN A C 1
ATOM 2279 O O . ASN A 1 280 ? -26.942 1.615 -8.757 1.00 96.00 280 ASN A O 1
ATOM 2283 N N . ALA A 1 281 ? -24.715 1.519 -8.426 1.00 93.69 281 ALA A N 1
ATOM 2284 C CA . ALA A 1 281 ? -24.508 0.304 -9.208 1.00 93.69 281 ALA A CA 1
ATOM 2285 C C . ALA A 1 281 ? -25.020 -0.943 -8.470 1.00 93.69 281 ALA A C 1
ATOM 2287 O O . ALA A 1 281 ? -25.709 -1.755 -9.080 1.00 93.69 281 ALA A O 1
ATOM 2288 N N . ALA A 1 282 ? -24.742 -1.053 -7.167 1.00 93.62 282 ALA A N 1
ATOM 2289 C CA . ALA A 1 282 ? -25.199 -2.151 -6.326 1.00 93.62 282 ALA A CA 1
ATOM 2290 C C . ALA A 1 282 ? -26.730 -2.169 -6.226 1.00 93.62 282 ALA A C 1
ATOM 2292 O O . ALA A 1 282 ? -27.358 -3.140 -6.611 1.00 93.62 282 ALA A O 1
ATOM 2293 N N . ARG A 1 283 ? -27.366 -1.065 -5.817 1.00 90.88 283 ARG A N 1
ATOM 2294 C CA . ARG A 1 283 ? -28.817 -0.932 -5.550 1.00 90.88 283 ARG A CA 1
ATOM 2295 C C . ARG A 1 283 ? -29.337 -1.636 -4.291 1.00 90.88 283 ARG A C 1
ATOM 2297 O O . ARG A 1 283 ? -30.408 -1.253 -3.832 1.00 90.88 283 ARG A O 1
ATOM 2304 N N . GLN A 1 284 ? -28.644 -2.630 -3.724 1.00 92.56 284 GLN A N 1
ATOM 2305 C CA . GLN A 1 284 ? -29.138 -3.353 -2.533 1.00 92.56 284 GLN A CA 1
ATOM 2306 C C . GLN A 1 284 ? -28.762 -2.705 -1.192 1.00 92.56 284 GLN A C 1
ATOM 2308 O O . GLN A 1 284 ? -29.360 -3.043 -0.173 1.00 92.56 284 GLN A O 1
ATOM 2313 N N . ILE A 1 285 ? -27.804 -1.775 -1.172 1.00 95.12 285 ILE A N 1
ATOM 2314 C CA . ILE A 1 285 ? -27.371 -1.102 0.061 1.00 95.12 285 ILE A CA 1
ATOM 2315 C C . ILE A 1 285 ? -28.424 -0.055 0.450 1.00 95.12 285 ILE A C 1
ATOM 2317 O O . ILE A 1 285 ? -28.764 0.808 -0.364 1.00 95.12 285 ILE A O 1
ATOM 2321 N N . SER A 1 286 ? -28.950 -0.119 1.677 1.00 96.50 286 SER A N 1
ATOM 2322 C CA . SER A 1 286 ? -29.983 0.809 2.161 1.00 96.50 286 SER A CA 1
ATOM 2323 C C . SER A 1 286 ? -29.457 2.251 2.221 1.00 96.50 286 SER A C 1
ATOM 2325 O O . SER A 1 286 ? -28.260 2.469 2.383 1.00 96.50 286 SER A O 1
ATOM 2327 N N . ARG A 1 287 ? -30.333 3.263 2.115 1.00 96.88 287 ARG A N 1
ATOM 2328 C CA . ARG A 1 287 ? -29.897 4.672 2.237 1.00 96.88 287 ARG A CA 1
ATOM 2329 C C . ARG A 1 287 ? -29.240 4.965 3.588 1.00 96.88 287 ARG A C 1
ATOM 2331 O O . ARG A 1 287 ? -28.267 5.700 3.632 1.00 96.88 287 ARG A O 1
ATOM 2338 N N . GLU A 1 288 ? -29.742 4.354 4.655 1.00 97.50 288 GLU A N 1
ATOM 2339 C CA . GLU A 1 288 ? -29.179 4.487 6.000 1.00 97.50 288 GLU A CA 1
ATOM 2340 C C . GLU A 1 288 ? -27.746 3.939 6.079 1.00 97.50 288 GLU A C 1
ATOM 2342 O O . GLU A 1 288 ? -26.850 4.624 6.573 1.00 97.50 288 GLU A O 1
ATOM 2347 N N . ASP A 1 289 ? -27.504 2.754 5.510 1.00 97.50 289 ASP A N 1
ATOM 2348 C CA . ASP A 1 289 ? -26.173 2.143 5.451 1.00 97.50 289 ASP A CA 1
ATOM 2349 C C . ASP A 1 289 ? -25.214 2.967 4.577 1.00 97.50 289 ASP A C 1
ATOM 2351 O O . ASP A 1 289 ? -24.048 3.155 4.929 1.00 97.50 289 ASP A O 1
ATOM 2355 N N . GLN A 1 290 ? -25.704 3.498 3.451 1.00 98.12 290 GLN A N 1
ATOM 2356 C CA . GLN A 1 290 ? -24.929 4.397 2.591 1.00 98.12 290 GLN A CA 1
ATOM 2357 C C . GLN A 1 290 ? -24.508 5.661 3.345 1.00 98.12 290 GLN A C 1
ATOM 2359 O O . GLN A 1 290 ? -23.332 6.030 3.311 1.00 98.12 290 GLN A O 1
ATOM 2364 N N . ASP A 1 291 ? -25.446 6.307 4.039 1.00 97.75 291 ASP A N 1
ATOM 2365 C CA . ASP A 1 291 ? -25.189 7.518 4.818 1.00 97.75 291 ASP A CA 1
ATOM 2366 C C . ASP A 1 291 ? -24.191 7.254 5.950 1.00 97.75 291 ASP A C 1
ATOM 2368 O O . ASP A 1 291 ? -23.330 8.095 6.222 1.00 97.75 291 ASP A O 1
ATOM 2372 N N . LEU A 1 292 ? -24.271 6.086 6.594 1.00 97.25 292 LEU A N 1
ATOM 2373 C CA . LEU A 1 292 ? -23.334 5.688 7.640 1.00 97.25 292 LEU A CA 1
ATOM 2374 C C . LEU A 1 292 ? -21.911 5.524 7.090 1.00 97.25 292 LEU A C 1
ATOM 2376 O O . LEU A 1 292 ? -20.988 6.136 7.626 1.00 97.25 292 LEU A O 1
ATOM 2380 N N . VAL A 1 293 ? -21.729 4.800 5.980 1.00 98.25 293 VAL A N 1
ATOM 2381 C CA . VAL A 1 293 ? -20.406 4.648 5.345 1.00 98.25 293 VAL A CA 1
ATOM 2382 C C . VAL A 1 293 ? -19.865 5.994 4.854 1.00 98.25 293 VAL A C 1
ATOM 2384 O O . VAL A 1 293 ? -18.686 6.282 5.052 1.00 98.25 293 VAL A O 1
ATOM 2387 N N . CYS A 1 294 ? -20.710 6.862 4.283 1.00 98.12 294 CYS A N 1
ATOM 2388 C CA . CYS A 1 294 ? -20.290 8.208 3.880 1.00 98.12 294 CYS A CA 1
ATOM 2389 C C . CYS A 1 294 ? -19.774 9.012 5.080 1.00 98.12 294 CYS A C 1
ATOM 2391 O O . CYS A 1 294 ? -18.723 9.641 4.990 1.00 98.12 294 CYS A O 1
ATOM 2393 N N . LYS A 1 295 ? -20.474 8.969 6.221 1.00 96.69 295 LYS A N 1
ATOM 2394 C CA . LYS A 1 295 ? -20.027 9.632 7.455 1.00 96.69 295 LYS A CA 1
ATOM 2395 C C . LYS A 1 295 ? -18.721 9.038 7.980 1.00 96.69 295 LYS A C 1
ATOM 2397 O O . LYS A 1 295 ? -17.890 9.797 8.469 1.00 96.69 295 LYS A O 1
ATOM 2402 N N . MET A 1 296 ? -18.538 7.719 7.891 1.00 97.00 296 MET A N 1
ATOM 2403 C CA . MET A 1 296 ? -17.293 7.063 8.298 1.00 97.00 296 MET A CA 1
ATOM 2404 C C . MET A 1 296 ? -16.116 7.529 7.437 1.00 97.00 296 MET A C 1
ATOM 2406 O O . MET A 1 296 ? -15.117 7.968 7.994 1.00 97.00 296 MET A O 1
ATOM 2410 N N . ILE A 1 297 ? -16.259 7.537 6.108 1.00 97.19 297 ILE A N 1
ATOM 2411 C CA . ILE A 1 297 ? -15.230 8.060 5.193 1.00 97.19 297 ILE A CA 1
ATOM 2412 C C . ILE A 1 297 ? -14.930 9.530 5.501 1.00 97.19 297 ILE A C 1
ATOM 2414 O O . ILE A 1 297 ? -13.784 9.898 5.695 1.00 97.19 297 ILE A O 1
ATOM 2418 N N . MET A 1 298 ? -15.954 10.377 5.635 1.00 95.62 298 MET A N 1
ATOM 2419 C CA . MET A 1 298 ? -15.740 11.793 5.964 1.00 95.62 298 MET A CA 1
ATOM 2420 C C . MET A 1 298 ? -15.056 12.002 7.318 1.00 95.62 298 MET A C 1
ATOM 2422 O O . MET A 1 298 ? -14.430 13.036 7.526 1.00 95.62 298 MET A O 1
ATOM 2426 N N . SER A 1 299 ? -15.188 11.055 8.250 1.00 93.19 299 SER A N 1
ATOM 2427 C CA . SER A 1 299 ? -14.553 11.161 9.562 1.00 93.19 299 SER A CA 1
ATOM 2428 C C . SER A 1 299 ? -13.044 10.937 9.532 1.00 93.19 299 SER A C 1
ATOM 2430 O O . SER A 1 299 ? -12.398 11.363 10.478 1.00 93.19 299 SER A O 1
ATOM 2432 N N . THR A 1 300 ? -12.491 10.319 8.478 1.00 92.75 300 THR A N 1
ATOM 2433 C CA . THR A 1 300 ? -11.033 10.137 8.325 1.00 92.75 300 THR A CA 1
ATOM 2434 C C . THR A 1 300 ? -10.334 11.398 7.824 1.00 92.75 300 THR A C 1
ATOM 2436 O O . THR A 1 300 ? -9.111 11.440 7.750 1.00 92.75 300 THR A O 1
ATOM 2439 N N . LYS A 1 301 ? -11.092 12.453 7.507 1.00 89.12 301 LYS A N 1
ATOM 2440 C CA . LYS A 1 301 ? -10.541 13.758 7.160 1.00 89.12 301 LYS A CA 1
ATOM 2441 C C . LYS A 1 301 ? -9.925 14.405 8.401 1.00 89.12 301 LYS A C 1
ATOM 2443 O O . LYS A 1 301 ? -10.637 14.791 9.327 1.00 89.12 301 LYS A O 1
ATOM 2448 N N . HIS A 1 302 ? -8.607 14.593 8.410 1.00 71.00 302 HIS A N 1
ATOM 2449 C CA . HIS A 1 302 ? -7.850 15.081 9.580 1.00 71.00 302 HIS A CA 1
ATOM 2450 C C . HIS A 1 302 ? -7.943 16.609 9.832 1.00 71.00 302 HIS A C 1
ATOM 2452 O O . HIS A 1 302 ? -7.041 17.223 10.429 1.00 71.00 302 HIS A O 1
ATOM 2458 N N . ASP A 1 303 ? -9.053 17.238 9.429 1.00 60.72 303 ASP A N 1
ATOM 2459 C CA . ASP A 1 303 ? -9.276 18.686 9.499 1.00 60.72 303 ASP A CA 1
ATOM 2460 C C . ASP A 1 303 ? -10.055 19.141 10.755 1.00 60.72 303 ASP A C 1
ATOM 2462 O O . ASP A 1 303 ? -11.026 18.538 11.195 1.00 60.72 303 ASP A O 1
ATOM 2466 N N . ALA A 1 304 ? -9.588 20.266 11.308 1.00 42.06 304 ALA A N 1
ATOM 2467 C CA . ALA A 1 304 ? -10.225 21.237 12.216 1.00 42.06 304 ALA A CA 1
ATOM 2468 C C . ALA A 1 304 ? -10.940 20.854 13.539 1.00 42.06 304 ALA A C 1
ATOM 2470 O O . ALA A 1 304 ? -11.066 21.762 14.356 1.00 42.06 304 ALA A O 1
ATOM 2471 N N . ASP A 1 305 ? -11.345 19.615 13.836 1.00 53.78 305 ASP A N 1
ATOM 2472 C CA . ASP A 1 305 ? -12.030 19.314 15.120 1.00 53.78 305 ASP A CA 1
ATOM 2473 C C . ASP A 1 305 ? -11.225 18.332 15.988 1.00 53.78 305 ASP A C 1
ATOM 2475 O O . ASP A 1 305 ? -11.273 17.115 15.814 1.00 53.78 305 ASP A O 1
ATOM 2479 N N . HIS A 1 306 ? -10.362 18.877 16.853 1.00 50.97 306 HIS A N 1
ATOM 2480 C CA . HIS A 1 306 ? -9.270 18.130 17.508 1.00 50.97 306 HIS A CA 1
ATOM 2481 C C . HIS A 1 306 ? -9.695 17.328 18.732 1.00 50.97 306 HIS A C 1
ATOM 2483 O O . HIS A 1 306 ? -8.989 16.385 19.086 1.00 50.97 306 HIS A O 1
ATOM 2489 N N . ASP A 1 307 ? -10.859 17.644 19.294 1.00 54.84 307 ASP A N 1
ATOM 2490 C CA . ASP A 1 307 ? -11.400 17.002 20.494 1.00 54.84 307 ASP A CA 1
ATOM 2491 C C . ASP A 1 307 ? -12.656 16.178 20.199 1.00 54.84 307 ASP A C 1
ATOM 2493 O O . ASP A 1 307 ? -13.385 15.778 21.111 1.00 54.84 307 ASP A O 1
ATOM 2497 N N . ARG A 1 308 ? -12.934 15.895 18.921 1.00 67.44 308 ARG A N 1
ATOM 2498 C CA . ARG A 1 308 ? -14.068 15.050 18.567 1.00 67.44 308 ARG A CA 1
ATOM 2499 C C . ARG A 1 308 ? -13.797 13.615 19.011 1.00 67.44 308 ARG A C 1
ATOM 2501 O O . ARG A 1 308 ? -13.122 12.851 18.327 1.00 67.44 308 ARG A O 1
ATOM 2508 N N . GLU A 1 309 ? -14.365 13.246 20.154 1.00 71.38 309 GLU A N 1
ATOM 2509 C CA . GLU A 1 309 ? -14.335 11.880 20.669 1.00 71.38 309 GLU A CA 1
ATOM 2510 C C . GLU A 1 309 ? -15.152 10.964 19.739 1.00 71.38 309 GLU A C 1
ATOM 2512 O O . GLU A 1 309 ? -16.384 10.896 19.809 1.00 71.38 309 GLU A O 1
ATOM 2517 N N . LEU A 1 310 ? -14.464 10.279 18.824 1.00 85.00 310 LEU A N 1
ATOM 2518 C CA . LEU A 1 310 ? -15.069 9.255 17.979 1.00 85.00 310 LEU A CA 1
ATOM 2519 C C . LEU A 1 310 ? -15.349 7.999 18.809 1.00 85.00 310 LEU A C 1
ATOM 2521 O O . LEU A 1 310 ? -14.586 7.639 19.705 1.00 85.00 310 LEU A O 1
ATOM 2525 N N . LYS A 1 311 ? -16.452 7.311 18.499 1.00 88.62 311 LYS A N 1
ATOM 2526 C CA . LYS A 1 311 ? -16.896 6.094 19.198 1.00 88.62 311 LYS A CA 1
ATOM 2527 C C . LYS A 1 311 ? -17.295 5.011 18.202 1.00 88.62 311 LYS A C 1
ATOM 2529 O O . LYS A 1 311 ? -17.599 5.309 17.046 1.00 88.62 311 LYS A O 1
ATOM 2534 N N . GLY A 1 312 ? -17.297 3.763 18.667 1.00 93.00 312 GLY A N 1
ATOM 2535 C CA . GLY A 1 312 ? -17.687 2.595 17.872 1.00 93.00 312 GLY A CA 1
ATOM 2536 C C . GLY A 1 312 ? -16.873 2.463 16.584 1.00 93.00 312 GLY A C 1
ATOM 2537 O O . GLY A 1 312 ? -15.670 2.732 16.561 1.00 93.00 312 GLY A O 1
ATOM 2538 N N . ASP A 1 313 ? -17.546 2.107 15.495 1.00 94.81 313 ASP A N 1
ATOM 2539 C CA . ASP A 1 313 ? -16.915 1.833 14.199 1.00 94.81 313 ASP A CA 1
ATOM 2540 C C . ASP A 1 313 ? -16.155 3.041 13.610 1.00 94.81 313 ASP A C 1
ATOM 2542 O O . ASP A 1 313 ? -15.175 2.860 12.887 1.00 94.81 313 ASP A O 1
ATOM 2546 N N . PHE A 1 314 ? -16.538 4.277 13.962 1.00 94.88 314 PHE A N 1
ATOM 2547 C CA . PHE A 1 314 ? -15.817 5.493 13.556 1.00 94.88 314 PHE A CA 1
ATOM 2548 C C . PHE A 1 314 ? -14.436 5.589 14.205 1.00 94.88 314 PHE A C 1
ATOM 2550 O O . PHE A 1 314 ? -13.463 5.933 13.530 1.00 94.88 314 PHE A O 1
ATOM 2557 N N . ALA A 1 315 ? -14.358 5.278 15.504 1.00 94.25 315 ALA A N 1
ATOM 2558 C CA . ALA A 1 315 ? -13.097 5.231 16.237 1.00 94.25 315 ALA A CA 1
ATOM 2559 C C . ALA A 1 315 ? -12.187 4.150 15.656 1.00 94.25 315 ALA A C 1
ATOM 2561 O O . ALA A 1 315 ? -11.019 4.410 15.397 1.00 94.25 315 ALA A O 1
ATOM 2562 N N . ILE A 1 316 ? -12.747 2.967 15.375 1.00 96.12 316 ILE A N 1
ATOM 2563 C CA . ILE A 1 316 ? -12.001 1.854 14.781 1.00 96.12 316 ILE A CA 1
ATOM 2564 C C . ILE A 1 316 ? -11.411 2.259 13.427 1.00 96.12 316 ILE A C 1
ATOM 2566 O O . ILE A 1 316 ? -10.222 2.051 13.208 1.00 96.12 316 ILE A O 1
ATOM 2570 N N . LEU A 1 317 ? -12.204 2.845 12.523 1.00 96.81 317 LEU A N 1
ATOM 2571 C CA . LEU A 1 317 ? -11.709 3.244 11.201 1.00 96.81 317 LEU A CA 1
ATOM 2572 C C . LEU A 1 317 ? -10.575 4.275 11.290 1.00 96.81 317 LEU A C 1
ATOM 2574 O O . LEU A 1 317 ? -9.559 4.116 10.620 1.00 96.81 317 LEU A O 1
ATOM 2578 N N . ASN A 1 318 ? -10.741 5.305 12.122 1.00 95.06 318 ASN A N 1
ATOM 2579 C CA . ASN A 1 318 ? -9.737 6.359 12.285 1.00 95.06 318 ASN A CA 1
ATOM 2580 C C . ASN A 1 318 ? -8.454 5.832 12.925 1.00 95.06 318 ASN A C 1
ATOM 2582 O O . ASN A 1 318 ? -7.357 6.169 12.486 1.00 95.06 318 ASN A O 1
ATOM 2586 N N . ASP A 1 319 ? -8.578 4.971 13.932 1.00 95.88 319 ASP A N 1
ATOM 2587 C CA . ASP A 1 319 ? -7.417 4.372 14.577 1.00 95.88 319 ASP A CA 1
ATOM 2588 C C . ASP A 1 319 ? -6.678 3.411 13.642 1.00 95.88 319 ASP A C 1
ATOM 2590 O O . ASP A 1 319 ? -5.450 3.359 13.673 1.00 95.88 319 ASP A O 1
ATOM 2594 N N . LEU A 1 320 ? -7.397 2.680 12.780 1.00 97.00 320 LEU A N 1
ATOM 2595 C CA . LEU A 1 320 ? -6.792 1.858 11.730 1.00 97.00 320 LEU A CA 1
ATOM 2596 C C . LEU A 1 320 ? -6.012 2.712 10.731 1.00 97.00 320 LEU A C 1
ATOM 2598 O O . LEU A 1 320 ? -4.878 2.362 10.407 1.00 97.00 320 LEU A O 1
ATOM 2602 N N . ASP A 1 321 ? -6.591 3.818 10.268 1.00 96.44 321 ASP A N 1
ATOM 2603 C CA . ASP A 1 321 ? -5.942 4.730 9.322 1.00 96.44 321 ASP A CA 1
ATOM 2604 C C . ASP A 1 321 ? -4.656 5.340 9.916 1.00 96.44 321 ASP A C 1
ATOM 2606 O O . ASP A 1 321 ? -3.587 5.334 9.301 1.00 96.44 321 ASP A O 1
ATOM 2610 N N . LEU A 1 322 ? -4.718 5.747 11.187 1.00 95.94 322 LEU A N 1
ATOM 2611 C CA . LEU A 1 322 ? -3.593 6.332 11.922 1.00 95.94 322 LEU A CA 1
ATOM 2612 C C . LEU A 1 322 ? -2.607 5.300 12.497 1.00 95.94 322 LEU A C 1
ATOM 2614 O O . LEU A 1 322 ? -1.541 5.675 12.993 1.00 95.94 322 LEU A O 1
ATOM 2618 N N . SER A 1 323 ? -2.927 4.006 12.451 1.00 96.25 323 SER A N 1
ATOM 2619 C CA . SER A 1 323 ? -2.182 2.939 13.144 1.00 96.25 323 SER A CA 1
ATOM 2620 C C . SER A 1 323 ? -0.705 2.858 12.753 1.00 96.25 323 SER A C 1
ATOM 2622 O O . SER A 1 323 ? 0.139 2.488 13.575 1.00 96.25 323 SER A O 1
ATOM 2624 N N . ILE A 1 324 ? -0.359 3.267 11.527 1.00 96.19 324 ILE A N 1
ATOM 2625 C CA . ILE A 1 324 ? 1.025 3.313 11.050 1.00 96.19 324 ILE A CA 1
ATOM 2626 C C . ILE A 1 324 ? 1.912 4.188 11.934 1.00 96.19 324 ILE A C 1
ATOM 2628 O O . ILE A 1 324 ? 3.101 3.885 12.088 1.00 96.19 324 ILE A O 1
ATOM 2632 N N . LEU A 1 325 ? 1.338 5.215 12.575 1.00 96.88 325 LEU A N 1
ATOM 2633 C CA . LEU A 1 325 ? 2.055 6.088 13.494 1.00 96.88 325 LEU A CA 1
ATOM 2634 C C . LEU A 1 325 ? 2.644 5.290 14.655 1.00 96.88 325 LEU A C 1
ATOM 2636 O O . LEU A 1 325 ? 3.794 5.518 15.013 1.00 96.88 325 LEU A O 1
ATOM 2640 N N . GLY A 1 326 ? 1.913 4.305 15.179 1.00 95.81 326 GLY A N 1
ATOM 2641 C CA . GLY A 1 326 ? 2.357 3.436 16.273 1.00 95.81 326 GLY A CA 1
ATOM 2642 C C . GLY A 1 326 ? 3.086 2.168 15.847 1.00 95.81 326 GLY A C 1
ATOM 2643 O O . GLY A 1 326 ? 3.355 1.309 16.684 1.00 95.81 326 GLY A O 1
ATOM 2644 N N . SER A 1 327 ? 3.414 2.024 14.563 1.00 92.62 327 SER A N 1
ATOM 2645 C CA . SER A 1 327 ? 4.159 0.865 14.074 1.00 92.62 327 SER A CA 1
ATOM 2646 C C . SER A 1 327 ? 5.610 0.841 14.570 1.00 92.62 327 SER A C 1
ATOM 2648 O O . SER A 1 327 ? 6.150 1.835 15.064 1.00 92.62 327 SER A O 1
ATOM 2650 N N . GLN A 1 328 ? 6.281 -0.305 14.407 1.00 90.00 328 GLN A N 1
ATOM 2651 C CA . GLN A 1 328 ? 7.701 -0.426 14.745 1.00 90.00 328 GLN A CA 1
ATOM 2652 C C . GLN A 1 328 ? 8.540 0.678 14.065 1.00 90.00 328 GLN A C 1
ATOM 2654 O O . GLN A 1 328 ? 8.283 0.999 12.902 1.00 90.00 328 GLN A O 1
ATOM 2659 N N . PRO A 1 329 ? 9.593 1.211 14.720 1.00 87.06 329 PRO A N 1
ATOM 2660 C CA . PRO A 1 329 ? 10.341 2.376 14.227 1.00 87.06 329 PRO A CA 1
ATOM 2661 C C . PRO A 1 329 ? 10.876 2.245 12.791 1.00 87.06 329 PRO A C 1
ATOM 2663 O O . PRO A 1 329 ? 10.943 3.228 12.051 1.00 87.06 329 PRO A O 1
ATOM 2666 N N . SER A 1 330 ? 11.244 1.029 12.377 1.00 83.19 330 SER A N 1
ATOM 2667 C CA . SER A 1 330 ? 11.701 0.729 11.017 1.00 83.19 330 SER A CA 1
ATOM 2668 C C . SER A 1 330 ? 10.571 0.834 9.987 1.00 83.19 330 SER A C 1
ATOM 2670 O O . SER A 1 330 ? 10.768 1.426 8.926 1.00 83.19 330 SER A O 1
ATOM 2672 N N . LYS A 1 331 ? 9.378 0.314 10.311 1.00 82.81 331 LYS A N 1
ATOM 2673 C CA . LYS A 1 331 ? 8.173 0.423 9.476 1.00 82.81 331 LYS A CA 1
ATOM 2674 C C . LYS A 1 331 ? 7.707 1.878 9.392 1.00 82.81 331 LYS A C 1
ATOM 2676 O O . LYS A 1 331 ? 7.491 2.371 8.287 1.00 82.81 331 LYS A O 1
ATOM 2681 N N . TYR A 1 332 ? 7.672 2.589 10.520 1.00 92.00 332 TYR A N 1
ATOM 2682 C CA . TYR A 1 332 ? 7.348 4.017 10.565 1.00 92.00 332 TYR A CA 1
ATOM 2683 C C . TYR A 1 332 ? 8.296 4.860 9.703 1.00 92.00 332 TYR A C 1
ATOM 2685 O O . TYR A 1 332 ? 7.850 5.703 8.930 1.00 92.00 332 TYR A O 1
ATOM 2693 N N . SER A 1 333 ? 9.607 4.612 9.786 1.00 84.50 333 SER A N 1
ATOM 2694 C CA . SER A 1 333 ? 10.589 5.338 8.969 1.00 84.50 333 SER A CA 1
ATOM 2695 C C . SER A 1 333 ? 10.319 5.159 7.474 1.00 84.50 333 SER A C 1
ATOM 2697 O O . SER A 1 333 ? 10.366 6.135 6.726 1.00 84.50 333 SER A O 1
ATOM 2699 N N . LYS A 1 334 ? 9.960 3.940 7.043 1.00 82.75 334 LYS A N 1
ATOM 2700 C CA . LYS A 1 334 ? 9.618 3.691 5.640 1.00 82.75 334 LYS A CA 1
ATOM 2701 C C . LYS A 1 334 ? 8.315 4.370 5.224 1.00 82.75 334 LYS A C 1
ATOM 2703 O O . LYS A 1 334 ? 8.225 4.903 4.122 1.00 82.75 334 LYS A O 1
ATOM 2708 N N . TYR A 1 335 ? 7.327 4.381 6.113 1.00 92.44 335 TYR A N 1
ATOM 2709 C CA . TYR A 1 335 ? 6.098 5.146 5.930 1.00 92.44 335 TYR A CA 1
ATOM 2710 C C . TYR A 1 335 ? 6.389 6.638 5.719 1.00 92.44 335 TYR A C 1
ATOM 2712 O O . TYR A 1 335 ? 5.908 7.208 4.744 1.00 92.44 335 TYR A O 1
ATOM 2720 N N . ALA A 1 336 ? 7.217 7.253 6.567 1.00 91.12 336 ALA A N 1
ATOM 2721 C CA . ALA A 1 336 ? 7.553 8.671 6.453 1.00 91.12 336 ALA A CA 1
ATOM 2722 C C . ALA A 1 336 ? 8.243 9.002 5.113 1.00 91.12 336 ALA A C 1
ATOM 2724 O O . ALA A 1 336 ? 7.920 10.012 4.489 1.00 91.12 336 ALA A O 1
ATOM 2725 N N . GLU A 1 337 ? 9.139 8.130 4.632 1.00 86.06 337 GLU A N 1
ATOM 2726 C CA . GLU A 1 337 ? 9.731 8.242 3.289 1.00 86.06 337 GLU A CA 1
ATOM 2727 C C . GLU A 1 337 ? 8.675 8.145 2.183 1.00 86.06 337 GLU A C 1
ATOM 2729 O O . GLU A 1 337 ? 8.674 8.954 1.258 1.00 86.06 337 GLU A O 1
ATOM 2734 N N . ASN A 1 338 ? 7.767 7.171 2.270 1.00 86.75 338 ASN A N 1
ATOM 2735 C CA . ASN A 1 338 ? 6.714 6.995 1.274 1.00 86.75 338 ASN A CA 1
ATOM 2736 C C . ASN A 1 338 ? 5.785 8.214 1.236 1.00 86.75 338 ASN A C 1
ATOM 2738 O O . ASN A 1 338 ? 5.506 8.712 0.153 1.00 86.75 338 ASN A O 1
ATOM 2742 N N . VAL A 1 339 ? 5.381 8.749 2.392 1.00 91.62 339 VAL A N 1
ATOM 2743 C CA . VAL A 1 339 ? 4.600 9.993 2.467 1.00 91.62 339 VAL A CA 1
ATOM 2744 C C . VAL A 1 339 ? 5.366 11.144 1.821 1.00 91.62 339 VAL A C 1
ATOM 2746 O O . VAL A 1 339 ? 4.815 11.843 0.979 1.00 91.62 339 VAL A O 1
ATOM 2749 N N . GLN A 1 340 ? 6.654 11.320 2.125 1.00 89.25 340 GLN A N 1
ATOM 2750 C CA . GLN A 1 340 ? 7.468 12.345 1.463 1.00 89.25 340 GLN A CA 1
ATOM 2751 C C . GLN A 1 340 ? 7.454 12.201 -0.070 1.00 89.25 340 GLN A C 1
ATOM 2753 O O . GLN A 1 340 ? 7.388 13.209 -0.772 1.00 89.25 340 GLN A O 1
ATOM 2758 N N . MET A 1 341 ? 7.489 10.971 -0.590 1.00 86.25 341 MET A N 1
ATOM 2759 C CA . MET A 1 341 ? 7.405 10.711 -2.029 1.00 86.25 341 MET A CA 1
ATOM 2760 C C . MET A 1 341 ? 6.033 11.056 -2.623 1.00 86.25 341 MET A C 1
ATOM 2762 O O . MET A 1 341 ? 5.979 11.534 -3.752 1.00 86.25 341 MET A O 1
ATOM 2766 N N . GLU A 1 342 ? 4.930 10.868 -1.894 1.00 87.50 342 GLU A N 1
ATOM 2767 C CA . GLU A 1 342 ? 3.593 11.299 -2.347 1.00 87.50 342 GLU A CA 1
ATOM 2768 C C . GLU A 1 342 ? 3.500 12.827 -2.442 1.00 87.50 342 GLU A C 1
ATOM 2770 O O . GLU A 1 342 ? 2.915 13.368 -3.380 1.00 87.50 342 GLU A O 1
ATOM 2775 N N . PHE A 1 343 ? 4.154 13.530 -1.517 1.00 89.50 343 PHE A N 1
ATOM 2776 C CA . PHE A 1 343 ? 4.248 14.989 -1.507 1.00 89.50 343 PHE A CA 1
ATOM 2777 C C . PHE A 1 343 ? 5.405 15.542 -2.357 1.00 89.50 343 PHE A C 1
ATOM 2779 O O . PHE A 1 343 ? 5.656 16.748 -2.312 1.00 89.50 343 PHE A O 1
ATOM 2786 N N . SER A 1 344 ? 6.084 14.719 -3.169 1.00 87.94 344 SER A N 1
ATOM 2787 C CA . SER A 1 344 ? 7.198 15.167 -4.020 1.00 87.94 344 SER A CA 1
ATOM 2788 C C . SER A 1 344 ? 6.872 16.315 -4.992 1.00 87.94 344 SER A C 1
ATOM 2790 O O . SER A 1 344 ? 7.808 17.020 -5.368 1.00 87.94 344 SER A O 1
ATOM 2792 N N . PRO A 1 345 ? 5.610 16.550 -5.425 1.00 87.19 345 PRO A N 1
ATOM 2793 C CA . PRO A 1 345 ? 5.270 17.745 -6.200 1.00 87.19 345 PRO A CA 1
ATOM 2794 C C . PRO A 1 345 ? 5.390 19.063 -5.417 1.00 87.19 345 PRO A C 1
ATOM 2796 O O . PRO A 1 345 ? 5.487 20.125 -6.032 1.00 87.19 345 PRO A O 1
ATOM 2799 N N . LEU A 1 346 ? 5.361 19.032 -4.079 1.00 84.56 346 LEU A N 1
ATOM 2800 C CA . LEU A 1 346 ? 5.539 20.225 -3.251 1.00 84.56 346 LEU A CA 1
ATOM 2801 C C . LEU A 1 346 ? 7.028 20.534 -3.036 1.00 84.56 346 LEU A C 1
ATOM 2803 O O . LEU A 1 346 ? 7.837 19.615 -2.886 1.00 84.56 346 LEU A O 1
ATOM 2807 N N . PRO A 1 347 ? 7.407 21.820 -2.908 1.00 88.94 347 PRO A N 1
ATOM 2808 C CA . PRO A 1 347 ? 8.747 22.182 -2.467 1.00 88.94 347 PRO A CA 1
ATOM 2809 C C . PRO A 1 347 ? 9.079 21.527 -1.124 1.00 88.94 347 PRO A C 1
ATOM 2811 O O . PRO A 1 347 ? 8.287 21.577 -0.179 1.00 88.94 347 PRO A O 1
ATOM 2814 N N . PHE A 1 348 ? 10.277 20.952 -1.016 1.00 88.25 348 PHE A N 1
ATOM 2815 C CA . PHE A 1 348 ? 10.683 20.193 0.168 1.00 88.25 348 PHE A CA 1
ATOM 2816 C C . PHE A 1 348 ? 10.542 20.974 1.496 1.00 88.25 348 PHE A C 1
ATOM 2818 O O . PHE A 1 348 ? 9.999 20.408 2.446 1.00 88.25 348 PHE A O 1
ATOM 2825 N N . PRO A 1 349 ? 10.899 22.274 1.597 1.00 88.88 349 PRO A N 1
ATOM 2826 C CA . PRO A 1 349 ? 10.651 23.053 2.816 1.00 88.88 349 PRO A CA 1
ATOM 2827 C C . PRO A 1 349 ? 9.162 23.188 3.172 1.00 88.88 349 PRO A C 1
ATOM 2829 O O . PRO A 1 349 ? 8.798 23.128 4.345 1.00 88.88 349 PRO A O 1
ATOM 2832 N N . THR A 1 350 ? 8.291 23.328 2.168 1.00 89.69 350 THR A N 1
ATOM 2833 C CA . THR A 1 350 ? 6.835 23.390 2.361 1.00 89.69 350 THR A CA 1
ATOM 2834 C C . THR A 1 350 ? 6.297 22.061 2.879 1.00 89.69 350 THR A C 1
ATOM 2836 O O . THR A 1 350 ? 5.483 22.054 3.802 1.00 89.69 350 THR A O 1
ATOM 2839 N N . PHE A 1 351 ? 6.779 20.940 2.331 1.00 91.62 351 PHE A N 1
ATOM 2840 C CA . PHE A 1 351 ? 6.458 19.611 2.847 1.00 91.62 351 PHE A CA 1
ATOM 2841 C C . PHE A 1 351 ? 6.872 19.469 4.317 1.00 91.62 351 PHE A C 1
ATOM 2843 O O . PHE A 1 351 ? 6.041 19.101 5.143 1.00 91.62 351 PHE A O 1
ATOM 2850 N N . LEU A 1 352 ? 8.118 19.815 4.665 1.00 92.81 352 LEU A N 1
ATOM 2851 C CA . LEU A 1 352 ? 8.614 19.720 6.042 1.00 92.81 352 LEU A CA 1
ATOM 2852 C C . LEU A 1 352 ? 7.774 20.547 7.024 1.00 92.81 352 LEU A C 1
ATOM 2854 O O . LEU A 1 352 ? 7.461 20.060 8.110 1.00 92.81 352 LEU A O 1
ATOM 2858 N N . ALA A 1 353 ? 7.384 21.768 6.643 1.00 91.38 353 ALA A N 1
ATOM 2859 C CA . ALA A 1 353 ? 6.535 22.626 7.466 1.00 91.38 353 ALA A CA 1
ATOM 2860 C C . ALA A 1 353 ? 5.158 21.990 7.719 1.00 91.38 353 ALA A C 1
ATOM 2862 O O . ALA A 1 353 ? 4.768 21.829 8.876 1.00 91.38 353 ALA A O 1
ATOM 2863 N N . ARG A 1 354 ? 4.470 21.545 6.657 1.00 91.25 354 ARG A N 1
ATOM 2864 C CA . ARG A 1 354 ? 3.156 20.881 6.757 1.00 91.25 354 ARG A CA 1
ATOM 2865 C C . ARG A 1 354 ? 3.226 19.570 7.536 1.00 91.25 354 ARG A C 1
ATOM 2867 O O . ARG A 1 354 ? 2.355 19.279 8.351 1.00 91.25 354 ARG A O 1
ATOM 2874 N N . ARG A 1 355 ? 4.279 18.779 7.315 1.00 94.50 355 ARG A N 1
ATOM 2875 C CA . ARG A 1 355 ? 4.492 17.514 8.019 1.00 94.50 355 ARG A CA 1
ATOM 2876 C C . ARG A 1 355 ? 4.720 17.754 9.506 1.00 94.50 355 ARG A C 1
ATOM 2878 O O . ARG A 1 355 ? 4.094 17.089 10.323 1.00 94.50 355 ARG A O 1
ATOM 2885 N N . LYS A 1 356 ? 5.560 18.727 9.869 1.00 94.69 356 LYS A N 1
ATOM 2886 C CA . LYS A 1 356 ? 5.777 19.104 11.271 1.00 94.69 356 LYS A CA 1
ATOM 2887 C C . LYS A 1 356 ? 4.486 19.592 11.925 1.00 94.69 356 LYS A C 1
ATOM 2889 O O . LYS A 1 356 ? 4.195 19.157 13.032 1.00 94.69 356 LYS A O 1
ATOM 2894 N N . GLU A 1 357 ? 3.711 20.432 11.243 1.00 93.38 357 GLU A N 1
ATOM 2895 C CA . GLU A 1 357 ? 2.409 20.905 11.727 1.00 93.38 357 GLU A CA 1
ATOM 2896 C C . GLU A 1 357 ? 1.456 19.739 12.020 1.00 93.38 357 GLU A C 1
ATOM 2898 O O . GLU A 1 357 ? 0.942 19.640 13.134 1.00 93.38 357 GLU A O 1
ATOM 2903 N N . PHE A 1 358 ? 1.291 18.809 11.073 1.00 92.62 358 PHE A N 1
ATOM 2904 C CA . PHE A 1 358 ? 0.474 17.608 11.259 1.00 92.62 358 PHE A CA 1
ATOM 2905 C C . PHE A 1 358 ? 0.923 16.780 12.473 1.00 92.62 358 PHE A C 1
ATOM 2907 O O . PHE A 1 358 ? 0.107 16.442 13.329 1.00 92.62 358 PHE A O 1
ATOM 2914 N N . LEU A 1 359 ? 2.221 16.486 12.591 1.00 95.62 359 LEU A N 1
ATOM 2915 C CA . LEU A 1 359 ? 2.751 15.673 13.691 1.00 95.62 359 LEU A CA 1
ATOM 2916 C C . LEU A 1 359 ? 2.605 16.376 15.046 1.00 95.62 359 LEU A C 1
ATOM 2918 O O . LEU A 1 359 ? 2.207 15.751 16.028 1.00 95.62 359 LEU A O 1
ATOM 2922 N N . SER A 1 360 ? 2.885 17.681 15.110 1.00 94.81 360 SER A N 1
ATOM 2923 C CA . SER A 1 360 ? 2.730 18.470 16.337 1.00 94.81 360 SER A CA 1
ATOM 2924 C C . SER A 1 360 ? 1.271 18.526 16.786 1.00 94.81 360 SER A C 1
ATOM 2926 O O . SER A 1 360 ? 0.992 18.382 17.973 1.00 94.81 360 SER A O 1
ATOM 2928 N N . LYS A 1 361 ? 0.344 18.656 15.835 1.00 90.81 361 LYS A N 1
ATOM 2929 C CA . LYS A 1 361 ? -1.102 18.616 16.071 1.00 90.81 361 LYS A CA 1
ATOM 2930 C C . LYS A 1 361 ? -1.579 17.248 16.570 1.00 90.81 361 LYS A C 1
ATOM 2932 O O . LYS A 1 361 ? -2.454 17.172 17.426 1.00 90.81 361 LYS A O 1
ATOM 2937 N N . MET A 1 362 ? -1.006 16.155 16.068 1.00 91.94 362 MET A N 1
ATOM 2938 C CA . MET A 1 362 ? -1.308 14.814 16.579 1.00 91.94 362 MET A CA 1
ATOM 2939 C C . MET A 1 362 ? -0.783 14.616 18.004 1.00 91.94 362 MET A C 1
ATOM 2941 O O . MET A 1 362 ? -1.493 14.073 18.847 1.00 91.94 362 MET A O 1
ATOM 2945 N N . LEU A 1 363 ? 0.424 15.103 18.300 1.00 94.38 363 LEU A N 1
ATOM 2946 C CA . LEU A 1 363 ? 1.019 15.015 19.636 1.00 94.38 363 LEU A CA 1
ATOM 2947 C C . LEU A 1 363 ? 0.309 15.874 20.686 1.00 94.38 363 LEU A C 1
ATOM 2949 O O . LEU A 1 363 ? 0.338 15.508 21.862 1.00 94.38 363 LEU A O 1
ATOM 2953 N N . SER A 1 364 ? -0.336 16.976 20.285 1.00 92.31 364 SER A N 1
ATOM 2954 C CA . SER A 1 364 ? -1.097 17.826 21.209 1.00 92.31 364 SER A CA 1
ATOM 2955 C C . SER A 1 364 ? -2.401 17.191 21.694 1.00 92.31 364 SER A C 1
ATOM 2957 O O . SER A 1 364 ? -2.969 17.673 22.670 1.00 92.31 364 SER A O 1
ATOM 2959 N N . LYS A 1 365 ? -2.884 16.122 21.045 1.00 89.62 365 LYS A N 1
ATOM 2960 C CA . LYS A 1 365 ? -4.067 15.383 21.505 1.00 89.62 365 LYS A CA 1
ATOM 2961 C C . LYS A 1 365 ? -3.772 14.661 22.818 1.00 89.62 365 LYS A C 1
ATOM 2963 O O . LYS A 1 365 ? -2.692 14.086 22.983 1.00 89.62 365 LYS A O 1
ATOM 2968 N N . THR A 1 366 ? -4.756 14.606 23.719 1.00 90.19 366 THR A N 1
ATOM 2969 C CA . THR A 1 366 ? -4.666 13.801 24.953 1.00 90.19 366 THR A CA 1
ATOM 2970 C C . THR A 1 366 ? -4.423 12.328 24.638 1.00 90.19 366 THR A C 1
ATOM 2972 O O . THR A 1 366 ? -3.583 11.694 25.268 1.00 90.19 366 THR A O 1
ATOM 2975 N N . THR A 1 367 ? -5.103 11.802 23.619 1.00 92.19 367 THR A N 1
ATOM 2976 C CA . THR A 1 367 ? -4.871 10.460 23.077 1.00 92.19 367 THR A CA 1
ATOM 2977 C C . THR A 1 367 ? -4.853 10.514 21.554 1.00 92.19 367 THR A C 1
ATOM 2979 O O . THR A 1 367 ? -5.719 11.157 20.957 1.00 92.19 367 THR A O 1
ATOM 2982 N N . ILE A 1 368 ? -3.891 9.845 20.921 1.00 93.25 368 ILE A N 1
ATOM 2983 C CA . ILE A 1 368 ? -3.817 9.725 19.459 1.00 93.25 368 ILE A CA 1
ATOM 2984 C C . ILE A 1 368 ? -4.894 8.761 18.968 1.00 93.25 368 ILE A C 1
ATOM 2986 O O . ILE A 1 368 ? -5.572 9.061 17.987 1.00 93.25 368 ILE A O 1
ATOM 2990 N N . PHE A 1 369 ? -5.058 7.640 19.675 1.00 94.44 369 PHE A N 1
ATOM 2991 C CA . PHE A 1 369 ? -6.039 6.611 19.345 1.00 94.44 369 PHE A CA 1
ATOM 2992 C C . PHE A 1 369 ? -7.293 6.712 20.227 1.00 94.44 369 PHE A C 1
ATOM 2994 O O . PHE A 1 369 ? -7.216 6.941 21.440 1.00 94.44 369 PHE A O 1
ATOM 3001 N N . SER A 1 370 ? -8.466 6.529 19.626 1.00 92.50 370 SER A N 1
ATOM 3002 C CA . SER A 1 370 ? -9.776 6.679 20.275 1.00 92.50 370 SER A CA 1
ATOM 3003 C C . SER A 1 370 ? -10.258 5.401 20.968 1.00 92.50 370 SER A C 1
ATOM 3005 O O . SER A 1 370 ? -10.892 5.472 22.023 1.00 92.50 370 SER A O 1
ATOM 3007 N N . ALA A 1 371 ? -9.946 4.227 20.428 1.00 91.25 371 ALA A N 1
ATOM 3008 C CA . ALA A 1 371 ? -10.295 2.937 21.001 1.00 91.25 371 ALA A CA 1
ATOM 3009 C C . ALA A 1 371 ? -9.171 2.398 21.899 1.00 91.25 371 ALA A C 1
ATOM 3011 O O . ALA A 1 371 ? -7.984 2.410 21.560 1.00 91.25 371 ALA A O 1
ATOM 3012 N N . ASP A 1 372 ? -9.564 1.848 23.052 1.00 92.00 372 ASP A N 1
ATOM 3013 C CA . ASP A 1 372 ? -8.639 1.360 24.083 1.00 92.00 372 ASP A CA 1
ATOM 3014 C C . ASP A 1 372 ? -7.647 0.318 23.573 1.00 92.00 372 ASP A C 1
ATOM 3016 O O . ASP A 1 372 ? -6.512 0.243 24.046 1.00 92.00 372 ASP A O 1
ATOM 3020 N N . VAL A 1 373 ? -8.071 -0.521 22.626 1.00 92.56 373 VAL A N 1
ATOM 3021 C CA . VAL A 1 373 ? -7.207 -1.553 22.055 1.00 92.56 373 VAL A CA 1
ATOM 3022 C C . VAL A 1 373 ? -6.037 -0.942 21.291 1.00 92.56 373 VAL A C 1
ATOM 3024 O O . VAL A 1 373 ? -4.910 -1.368 21.511 1.00 92.56 373 VAL A O 1
ATOM 3027 N N . PHE A 1 374 ? -6.252 0.096 20.482 1.00 94.81 374 PHE A N 1
ATOM 3028 C CA . PHE A 1 374 ? -5.165 0.754 19.761 1.00 94.81 374 PHE A CA 1
ATOM 3029 C C . PHE A 1 374 ? -4.294 1.564 20.710 1.00 94.81 374 PHE A C 1
ATOM 3031 O O . PHE A 1 374 ? -3.075 1.432 20.653 1.00 94.81 374 PHE A O 1
ATOM 3038 N N . ARG A 1 375 ? -4.892 2.304 21.656 1.00 94.50 375 ARG A N 1
ATOM 3039 C CA . ARG A 1 375 ? -4.126 3.051 22.667 1.00 94.50 375 ARG A CA 1
ATOM 3040 C C . ARG A 1 375 ? -3.112 2.172 23.386 1.00 94.50 375 ARG A C 1
ATOM 3042 O O . ARG A 1 375 ? -1.929 2.493 23.414 1.00 94.50 375 ARG A O 1
ATOM 3049 N N . ARG A 1 376 ? -3.564 1.034 23.919 1.00 94.75 376 ARG A N 1
ATOM 3050 C CA . ARG A 1 376 ? -2.706 0.116 24.683 1.00 94.75 376 ARG A CA 1
ATOM 3051 C C . ARG A 1 376 ? -1.537 -0.443 23.875 1.00 94.75 376 ARG A C 1
ATOM 3053 O O . ARG A 1 376 ? -0.501 -0.722 24.465 1.00 94.75 376 ARG A O 1
ATOM 3060 N N . HIS A 1 377 ? -1.704 -0.643 22.568 1.00 92.88 377 HIS A N 1
ATOM 3061 C CA . HIS A 1 377 ? -0.674 -1.271 21.736 1.00 92.88 377 HIS A CA 1
ATOM 3062 C C . HIS A 1 377 ? 0.204 -0.262 20.986 1.00 92.88 377 HIS A C 1
ATOM 3064 O O . HIS A 1 377 ? 1.354 -0.575 20.687 1.00 92.88 377 HIS A O 1
ATOM 3070 N N . LEU A 1 378 ? -0.317 0.926 20.665 1.00 96.62 378 LEU A N 1
ATOM 3071 C CA . LEU A 1 378 ? 0.279 1.821 19.672 1.00 96.62 378 LEU A CA 1
ATOM 3072 C C . LEU A 1 378 ? 0.618 3.224 20.193 1.00 96.62 378 LEU A C 1
ATOM 3074 O O . LEU A 1 378 ? 1.482 3.863 19.598 1.00 96.62 378 LEU A O 1
ATOM 3078 N N . GLU A 1 379 ? -0.014 3.721 21.264 1.00 97.31 379 GLU A N 1
ATOM 3079 C CA . GLU A 1 379 ? 0.079 5.137 21.682 1.00 97.31 379 GLU A CA 1
ATOM 3080 C C . GLU A 1 379 ? 1.522 5.572 21.986 1.00 97.31 379 GLU A C 1
ATOM 3082 O O . GLU A 1 379 ? 2.025 6.519 21.379 1.00 97.31 379 GLU A O 1
ATOM 3087 N N . ASP A 1 380 ? 2.216 4.856 22.876 1.00 97.56 380 ASP A N 1
ATOM 3088 C CA . ASP A 1 380 ? 3.579 5.210 23.298 1.00 97.56 380 ASP A CA 1
ATOM 3089 C C . ASP A 1 380 ? 4.562 5.174 22.122 1.00 97.56 380 ASP A C 1
ATOM 3091 O O . ASP A 1 380 ? 5.387 6.076 21.936 1.00 97.56 380 ASP A O 1
ATOM 3095 N N . THR A 1 381 ? 4.437 4.147 21.278 1.00 97.88 381 THR A N 1
ATOM 3096 C CA . THR A 1 381 ? 5.259 4.004 20.073 1.00 97.88 381 THR A CA 1
ATOM 3097 C C . THR A 1 381 ? 4.960 5.124 19.079 1.00 97.88 381 THR A C 1
ATOM 3099 O O . THR A 1 381 ? 5.895 5.681 18.499 1.00 97.88 381 THR A O 1
ATOM 3102 N N . ALA A 1 382 ? 3.690 5.511 18.923 1.00 98.00 382 ALA A N 1
ATOM 3103 C CA . ALA A 1 382 ? 3.282 6.597 18.041 1.00 98.00 382 ALA A CA 1
ATOM 3104 C C . ALA A 1 382 ? 3.872 7.933 18.471 1.00 98.00 382 ALA A C 1
ATOM 3106 O O . ALA A 1 382 ? 4.469 8.633 17.650 1.00 98.00 382 ALA A O 1
ATOM 3107 N N . ARG A 1 383 ? 3.793 8.255 19.764 1.00 98.31 383 ARG A N 1
ATOM 3108 C CA . ARG A 1 383 ? 4.395 9.476 20.313 1.00 98.31 383 ARG A CA 1
ATOM 3109 C C . ARG A 1 383 ? 5.902 9.496 20.088 1.00 98.31 383 ARG A C 1
ATOM 3111 O O . ARG A 1 383 ? 6.418 10.439 19.493 1.00 98.31 383 ARG A O 1
ATOM 3118 N N . SER A 1 384 ? 6.587 8.403 20.429 1.00 98.19 384 SER A N 1
ATOM 3119 C CA . SER A 1 384 ? 8.036 8.272 20.226 1.00 98.19 384 SER A CA 1
ATOM 3120 C C . SER A 1 384 ? 8.452 8.407 18.753 1.00 98.19 384 SER A C 1
ATOM 3122 O O . SER A 1 384 ? 9.461 9.044 18.436 1.00 98.19 384 SER A O 1
ATOM 3124 N N . ASN A 1 385 ? 7.688 7.820 17.829 1.00 98.12 385 ASN A N 1
ATOM 3125 C CA . ASN A 1 385 ? 7.928 7.936 16.392 1.00 98.12 385 ASN A CA 1
ATOM 3126 C C . ASN A 1 385 ? 7.802 9.386 15.909 1.00 98.12 385 ASN A C 1
ATOM 3128 O O . ASN A 1 385 ? 8.725 9.895 15.263 1.00 98.12 385 ASN A O 1
ATOM 3132 N N . MET A 1 386 ? 6.705 10.056 16.261 1.00 98.12 386 MET A N 1
ATOM 3133 C CA . MET A 1 386 ? 6.435 11.427 15.830 1.00 98.12 386 MET A CA 1
ATOM 3134 C C . MET A 1 386 ? 7.409 12.436 16.450 1.00 98.12 386 MET A C 1
ATOM 3136 O O . MET A 1 386 ? 7.915 13.297 15.730 1.00 98.12 386 MET A O 1
ATOM 3140 N N . ASP A 1 387 ? 7.760 12.295 17.733 1.00 98.06 387 ASP A N 1
ATOM 3141 C CA . ASP A 1 387 ? 8.771 13.135 18.395 1.00 98.06 387 ASP A CA 1
ATOM 3142 C C . ASP A 1 387 ? 10.134 13.036 17.696 1.00 98.06 387 ASP A C 1
ATOM 3144 O O . ASP A 1 387 ? 10.788 14.049 17.419 1.00 98.06 387 ASP A O 1
ATOM 3148 N N . ARG A 1 388 ? 10.562 11.815 17.343 1.00 97.69 388 ARG A N 1
ATOM 3149 C CA . ARG A 1 388 ? 11.808 11.600 16.587 1.00 97.69 388 ARG A CA 1
ATOM 3150 C C . ARG A 1 388 ? 11.756 12.233 15.204 1.00 97.69 388 ARG A C 1
ATOM 3152 O O . ARG A 1 388 ? 12.751 12.825 14.776 1.00 97.69 388 ARG A O 1
ATOM 3159 N N . GLU A 1 389 ? 10.632 12.116 14.503 1.00 97.44 389 GLU A N 1
ATOM 3160 C CA . GLU A 1 389 ? 10.469 12.734 13.187 1.00 97.44 389 GLU A CA 1
ATOM 3161 C C . GLU A 1 389 ? 10.496 14.265 13.291 1.00 97.44 389 GLU A C 1
ATOM 3163 O O . GLU A 1 389 ? 11.241 14.905 12.551 1.00 97.44 389 GLU A O 1
ATOM 3168 N N . ILE A 1 390 ? 9.804 14.865 14.263 1.00 97.44 390 ILE A N 1
ATOM 3169 C CA . ILE A 1 390 ? 9.832 16.318 14.500 1.00 97.44 390 ILE A CA 1
ATOM 3170 C C . ILE A 1 390 ? 11.243 16.808 14.840 1.00 97.44 390 ILE A C 1
ATOM 3172 O O . ILE A 1 390 ? 11.675 17.851 14.329 1.00 97.44 390 ILE A O 1
ATOM 3176 N N . ALA A 1 391 ? 11.987 16.069 15.666 1.00 96.31 391 ALA A N 1
ATOM 3177 C CA . ALA A 1 391 ? 13.377 16.392 15.974 1.00 96.31 391 ALA A CA 1
ATOM 3178 C C . ALA A 1 391 ? 14.256 16.342 14.712 1.00 96.31 391 ALA A C 1
ATOM 3180 O O . ALA A 1 391 ? 15.072 17.241 14.491 1.00 96.31 391 ALA A O 1
ATOM 3181 N N . LYS A 1 392 ? 14.059 15.336 13.848 1.00 94.56 392 LYS A N 1
ATOM 3182 C CA . LYS A 1 392 ? 14.745 15.221 12.552 1.00 94.56 392 LYS A CA 1
ATOM 3183 C C . LYS A 1 392 ? 14.403 16.395 11.632 1.00 94.56 392 LYS A C 1
ATOM 3185 O O . LYS A 1 392 ? 15.319 17.028 11.114 1.00 94.56 392 LYS A O 1
ATOM 3190 N N . ILE A 1 393 ? 13.120 16.725 11.474 1.00 93.56 393 ILE A N 1
ATOM 3191 C CA . ILE A 1 393 ? 12.663 17.860 10.657 1.00 93.56 393 ILE A CA 1
ATOM 3192 C C . ILE A 1 393 ? 13.281 19.167 11.168 1.00 93.56 393 ILE A C 1
ATOM 3194 O O . ILE A 1 393 ? 13.823 19.942 10.386 1.00 93.56 393 ILE A O 1
ATOM 3198 N N . SER A 1 394 ? 13.272 19.391 12.484 1.00 92.06 394 SER A N 1
ATOM 3199 C CA . SER A 1 394 ? 13.811 20.620 13.082 1.00 92.06 394 SER A CA 1
ATOM 3200 C C . SER A 1 394 ? 15.316 20.777 12.836 1.00 92.06 394 SER A C 1
ATOM 3202 O O . SER A 1 394 ? 15.760 21.883 12.536 1.00 92.06 394 SER A O 1
ATOM 3204 N N . ARG A 1 395 ? 16.086 19.678 12.873 1.00 91.81 395 ARG A N 1
ATOM 3205 C CA . ARG A 1 395 ? 17.517 19.679 12.509 1.00 91.81 395 ARG A CA 1
ATOM 3206 C C . ARG A 1 395 ? 17.746 20.001 11.030 1.00 91.81 395 ARG A C 1
ATOM 3208 O O . ARG A 1 395 ? 18.671 20.738 10.707 1.00 91.81 395 ARG A O 1
ATOM 3215 N N . LEU A 1 396 ? 16.912 19.469 10.134 1.00 87.12 396 LEU A N 1
ATOM 3216 C CA . LEU A 1 396 ? 17.002 19.760 8.698 1.00 87.12 396 LEU A CA 1
ATOM 3217 C C . LEU A 1 396 ? 16.704 21.236 8.402 1.00 87.12 396 LEU A C 1
ATOM 3219 O O . LEU A 1 396 ? 17.400 21.846 7.598 1.00 87.12 396 LEU A O 1
ATOM 3223 N N . CYS A 1 397 ? 15.719 21.829 9.082 1.00 81.38 397 CYS A N 1
ATOM 3224 C CA . CYS A 1 397 ? 15.419 23.254 8.946 1.00 81.38 397 CYS A CA 1
ATOM 3225 C C . CYS A 1 397 ? 16.559 24.148 9.461 1.00 81.38 397 CYS A C 1
ATOM 3227 O O . CYS A 1 397 ? 16.838 25.166 8.842 1.00 81.38 397 CYS A O 1
ATOM 3229 N N . SER A 1 398 ? 17.243 23.771 10.550 1.00 77.12 398 SER A N 1
ATOM 3230 C CA . SER A 1 398 ? 18.368 24.555 11.090 1.00 77.12 398 SER A CA 1
ATOM 3231 C C . SER A 1 398 ? 19.649 24.496 10.254 1.00 77.12 398 SER A C 1
ATOM 3233 O O . SER A 1 398 ? 20.509 25.340 10.444 1.00 77.12 398 SER A O 1
ATOM 3235 N N . LEU A 1 399 ? 19.800 23.498 9.376 1.00 68.81 399 LEU A N 1
ATOM 3236 C CA . LEU A 1 399 ? 20.962 23.360 8.485 1.00 68.81 399 LEU A CA 1
ATOM 3237 C C . LEU A 1 399 ? 20.801 24.126 7.158 1.00 68.81 399 LEU A C 1
ATOM 3239 O O . LEU A 1 399 ? 21.777 24.285 6.434 1.00 68.81 399 LEU A O 1
ATOM 3243 N N . ASN A 1 400 ? 19.576 24.556 6.835 1.00 53.88 400 ASN A N 1
ATOM 3244 C CA . ASN A 1 400 ? 19.231 25.284 5.608 1.00 53.88 400 ASN A CA 1
ATOM 3245 C C . ASN A 1 400 ? 19.009 26.795 5.833 1.00 53.88 400 ASN A C 1
ATOM 3247 O O . ASN A 1 400 ? 18.721 27.503 4.868 1.00 53.88 400 ASN A O 1
ATOM 3251 N N . ASN A 1 401 ? 19.116 27.258 7.083 1.00 46.53 401 ASN A N 1
ATOM 3252 C CA . ASN A 1 401 ? 19.222 28.668 7.473 1.00 46.53 401 ASN A CA 1
ATOM 3253 C C . ASN A 1 401 ? 20.686 28.985 7.771 1.00 46.53 401 ASN A C 1
ATOM 3255 O O . ASN A 1 401 ? 21.079 30.149 7.544 1.00 46.53 401 ASN A O 1
#

pLDDT: mean 87.49, std 13.2, range [26.5, 98.69]

Secondary structure (DSSP, 8-state):
-HHHHHHT-TTSHHHHHHHHHH-GGGB-TTT-SB-HHHHHHHHTT-HHHHHHHHHHHHHHHHHHHHHHHHHHHHTT--------TTTTTTTGGGG-S--EEEE--HHHHHHHHHHHHT--HHHHHHHHHTS--HHHHHHT-SEEEE-SS-HHHHHHHHHHHHHHHHHHHH----------SS---HHHHHHHHHHHHTT--HHHHHHHHHHHHHHHT-TT-SSTTHHHHHHHHHHHHHTT---TTHHHHHHHHHHTTSS--TT-S-HHHHHHHHHHHHHHHH--S-HHHHHHHHHHHHHT---S-TT----THHHHHHHHHHGGGGS-HHHHHHHHHHHHHHTTTS-HHHHHHHHHHHHHHHHTSS-S-SSHHHHHHHHHHHHHHHHHHHHHHHHHHHH--

Organism: Guillardia theta (NCBI:txid55529)